Protein AF-A0A973HL91-F1 (afdb_monomer)

Secondary structure (DSSP, 8-state):
--SS-HHHHHHHHHHSEEEETT-S-HHHHHHHHHHHHHHHHH-PPTT--GGGSHHHHTTS-HHHHHHHHHHH-GGG--S-----EEEEE-B-SS--SS--S---TT-B-S-SS--SS-SS--EEEEE-SS-B-TTBSPEEE-TTHHHHHHHHHHH-TTTTT-SS--TTTS-S-EEE-B-TT-EEEEETTS-EEEPPBSS-SSPEEEEEE---SS-----S--TTT--HHHHHT-HHHIIIII-----PPP---HHHHHHHHHH-B--TT--SEEEEEEETTEEEEEEE-TT-TTEEEEEEESSSS--EEEEEEEPSS--SEEEEEEETTEEEEEEEETTTTEEEEEEEES-TT---PEEEEEE--S--EE-----SSS-----EE-----TT----------------HHHHTT-TT-------TTEEEEEEEEEESBTBT-EEEEEEEEETTEEEEEEEEPPSSSS--TTPPPEE-BBTT-PBP-EEEEEEE-SSEEEEEEEEEETTEEEEEEEEEETTS--EEE--SHHHHHHHHHHTT--

Foldseek 3Di:
DQPDDPVQLVQCLQFQKGKDALLDPLVLLVQLVVQVVVDVVVDDDAPPQSLPDPSNVPLCDPSVLRNVCQQLDDVLRDPDLDRWHKDKFAADPDDPPDDLDPDLPQFAFQFQQQFLFGQFFFKKKKAWSAWADRLQFFKKFATNLLVVLSLQCQQFVQLNNASHDDVVSGPPMDGDTGHGNMMMMGTSGTTIDTHHGHPDNGMTMMIMTGSTRDGDACDPDDLVPDHSSNSSSAPVNCCPVVVDPGLFQDADDQVQNLQCQAVFDADPQGALEWAWTRFRLKIWIWGQGPVCQQWTWIWIDSHRGPTDTDDIDGHPDGFRYWDWHGHNQKIKIWTHHPPPLKIWIWIDGRDSVPPDIDTDGMDNAQEWEADADDDPGDDDDNDTGGAHDDPPDDDDDDDDPDDDDDDDPVVNVVVVPPNQDYQDPQKGFNYWYKHDQRGQFKIKIWTFIDRPNATFIWIAMADGGHRHRPPHDTHGAEAPVRAGWRDKYFHRDANRKTWIWTWHQDPVGIGIHTFMARNVHGYTGRDNTSVSVVVSCSRSSSD

Radius of gyration: 24.76 Å; Cα contacts (8 Å, |Δi|>4): 1249; chains: 1; bounding box: 63×52×70 Å

Mean predicted aligned error: 9.32 Å

Sequence (543 aa):
MPILTAEDHDNFIRNGVLILRGLVPKDICETATAKLDEVAVKGVKPGDDIGSHPEVKALITDKVKQVLDEILGDELKKEDYGNPFSLMTPPQENLKEVSLAPDATGLHVDDDDPTVTPTGWCLRLVIFPRKVIPGGGGFIYSPGSHIRYMTQLMQSPNDAKSREIAQTLASPICEFTCE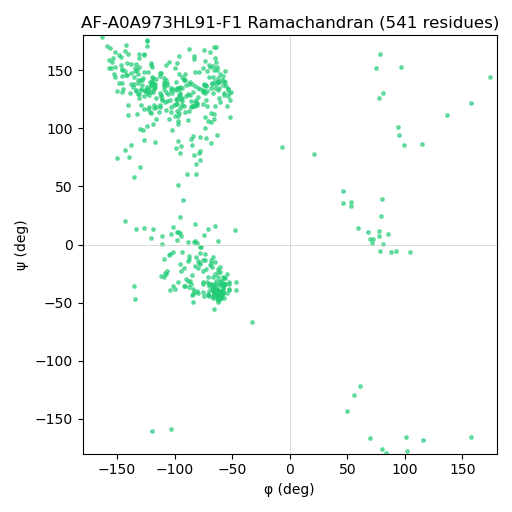AGDTVIMSSILAHSGSKNWTNPLARHFVGITPGSQRSLVSNKALDELSTIEKVNSLQYYKERIGLNMPFPEIGDPELVDPVLANGWQPDGGISSFEMIRSSGINHCFVLSPDKPKKIRRFIAKDWYDFKEKEPIKLKRASDTIQIEQYGSTSRLCVSSREKKISDLYQTAFNRELCDWEYLGKVKAQAAATFRWSIWGSRSSNGFVLLYSDGTVLRRRLDPSVPGKQNSWAQLIKSRDNKIAWAGDGRQIMGMMIHSVRGESLFALVMDLQDGEKTSAHYILSGGDGCMYEDKEALPLVLADGSPVLQVSVYMRGKSYWLITYLKETADGNRLFWGTIDWDNPMVTPINNSQDLEAAFKQVGLR

pLDDT: mean 79.07, std 18.44, range [24.17, 97.88]

Structure (mmCIF, N/CA/C/O backbone):
data_AF-A0A973HL91-F1
#
_entry.id   AF-A0A973HL91-F1
#
loop_
_atom_site.group_PDB
_atom_site.id
_atom_site.type_symbol
_atom_site.label_atom_id
_atom_site.label_alt_id
_atom_site.label_comp_id
_atom_site.label_asym_id
_atom_site.label_entity_id
_atom_site.label_seq_id
_atom_site.pdbx_PDB_ins_code
_atom_site.Cartn_x
_atom_site.Cartn_y
_atom_site.Cartn_z
_atom_site.occupancy
_atom_site.B_iso_or_equiv
_atom_site.auth_seq_id
_atom_site.auth_comp_id
_atom_site.auth_asym_id
_atom_site.auth_atom_id
_atom_site.pdbx_PDB_model_num
ATOM 1 N N . MET A 1 1 ? -22.047 -17.489 24.030 1.00 71.88 1 MET A N 1
ATOM 2 C CA . MET A 1 1 ? -23.052 -16.760 23.228 1.00 71.88 1 MET A CA 1
ATOM 3 C C . MET A 1 1 ? -22.330 -15.601 22.574 1.00 71.88 1 MET A C 1
ATOM 5 O O . MET A 1 1 ? -21.495 -15.037 23.273 1.00 71.88 1 MET A O 1
ATOM 9 N N . PRO A 1 2 ? -22.590 -15.303 21.292 1.00 82.56 2 PRO A N 1
ATOM 10 C CA . PRO A 1 2 ? -21.951 -14.179 20.616 1.00 82.56 2 PRO A CA 1
ATOM 11 C C . PRO A 1 2 ? -22.307 -12.863 21.315 1.00 82.56 2 PRO A C 1
ATOM 13 O O . PRO A 1 2 ? -23.443 -12.695 21.775 1.00 82.56 2 PRO A O 1
ATOM 16 N N . ILE A 1 3 ? -21.330 -11.970 21.441 1.00 92.75 3 ILE A N 1
ATOM 17 C CA . ILE A 1 3 ? -21.521 -10.608 21.948 1.00 92.75 3 ILE A CA 1
ATOM 18 C C . ILE A 1 3 ? -22.063 -9.721 20.832 1.00 92.75 3 ILE A C 1
ATOM 20 O O . ILE A 1 3 ? -22.921 -8.877 21.097 1.00 92.75 3 ILE A O 1
ATOM 24 N N . LEU A 1 4 ? -21.556 -9.900 19.613 1.00 96.12 4 LEU A N 1
ATOM 25 C CA . LEU A 1 4 ? -21.943 -9.118 18.452 1.00 96.12 4 LEU A CA 1
ATOM 26 C C . LEU A 1 4 ? -23.172 -9.721 17.775 1.00 96.12 4 LEU A C 1
ATOM 28 O O . LEU A 1 4 ? -23.318 -10.938 17.630 1.00 96.12 4 LEU A O 1
ATOM 32 N N . THR A 1 5 ? -24.077 -8.851 17.342 1.00 96.19 5 THR A N 1
ATOM 33 C CA . THR A 1 5 ? -25.203 -9.235 16.492 1.00 96.19 5 THR A CA 1
ATOM 34 C C . THR A 1 5 ? -24.769 -9.294 15.028 1.00 96.19 5 THR A C 1
ATOM 36 O O . THR A 1 5 ? -23.767 -8.699 14.634 1.00 96.19 5 THR A O 1
ATOM 39 N N . ALA A 1 6 ? -25.553 -9.962 14.177 1.00 95.44 6 ALA A N 1
ATOM 40 C CA . ALA A 1 6 ? -25.314 -9.936 12.731 1.00 95.44 6 ALA A CA 1
ATOM 41 C C . ALA A 1 6 ? -25.305 -8.500 12.162 1.00 95.44 6 ALA A C 1
ATOM 43 O O . ALA A 1 6 ? -24.516 -8.195 11.271 1.00 95.44 6 ALA A O 1
ATOM 44 N N . GLU A 1 7 ? -26.125 -7.607 12.723 1.00 96.38 7 GLU A N 1
ATOM 45 C CA . GLU A 1 7 ? -26.166 -6.193 12.339 1.00 96.38 7 GLU A CA 1
ATOM 46 C C . GLU A 1 7 ? -24.866 -5.460 12.698 1.00 96.38 7 GLU A C 1
ATOM 48 O O . GLU A 1 7 ? -24.386 -4.653 11.904 1.00 96.38 7 GLU A O 1
ATOM 53 N N . ASP A 1 8 ? -24.241 -5.779 13.837 1.00 97.12 8 ASP A N 1
ATOM 54 C CA . ASP A 1 8 ? -22.942 -5.210 14.218 1.00 97.12 8 ASP A CA 1
ATOM 55 C C . ASP A 1 8 ? -21.845 -5.605 13.223 1.00 97.12 8 ASP A C 1
ATOM 57 O O . ASP A 1 8 ? -21.044 -4.763 12.803 1.00 97.12 8 ASP A O 1
ATOM 61 N N . HIS A 1 9 ? -21.836 -6.874 12.802 1.00 96.38 9 HIS A N 1
ATOM 62 C CA . HIS A 1 9 ? -20.911 -7.373 11.785 1.00 96.38 9 HIS A CA 1
ATOM 63 C C . HIS A 1 9 ? -21.120 -6.669 10.438 1.00 96.38 9 HIS A C 1
ATOM 65 O O . HIS A 1 9 ? -20.161 -6.159 9.853 1.00 96.38 9 HIS A O 1
ATOM 71 N N . ASP A 1 10 ? -22.363 -6.580 9.963 1.00 95.81 10 ASP A N 1
ATOM 72 C CA . ASP A 1 10 ? -22.694 -5.908 8.701 1.00 95.81 10 ASP A CA 1
ATOM 73 C C . ASP A 1 10 ? -22.368 -4.410 8.740 1.00 95.81 10 ASP A C 1
ATOM 75 O O . ASP A 1 10 ? -21.847 -3.849 7.767 1.00 95.81 10 ASP A O 1
ATOM 79 N N . ASN A 1 11 ? -22.628 -3.756 9.873 1.00 95.69 11 ASN A N 1
ATOM 80 C CA . ASN A 1 11 ? -22.288 -2.358 10.091 1.00 95.69 11 ASN A CA 1
ATOM 81 C C . ASN A 1 11 ? -20.769 -2.144 10.050 1.00 95.69 11 ASN A C 1
ATOM 83 O O . ASN A 1 11 ? -20.302 -1.221 9.377 1.00 95.69 11 ASN A O 1
ATOM 87 N N . PHE A 1 12 ? -19.992 -3.020 10.695 1.00 96.56 12 PHE A N 1
ATOM 88 C CA . PHE A 1 12 ? -18.533 -2.958 10.649 1.00 96.56 12 PHE A CA 1
ATOM 89 C C . PHE A 1 12 ? -17.996 -3.161 9.227 1.00 96.56 12 PHE A C 1
ATOM 91 O O . PHE A 1 12 ? -17.144 -2.392 8.788 1.00 96.56 12 PHE A O 1
ATOM 98 N N . ILE A 1 13 ? -18.537 -4.118 8.467 1.00 95.62 13 ILE A N 1
ATOM 99 C CA . ILE A 1 13 ? -18.150 -4.351 7.065 1.00 95.62 13 ILE A CA 1
ATOM 100 C C . ILE A 1 13 ? -18.400 -3.103 6.209 1.00 95.62 13 ILE A C 1
ATOM 102 O O . ILE A 1 13 ? -17.528 -2.674 5.453 1.00 95.62 13 ILE A O 1
ATOM 106 N N . ARG A 1 14 ? -19.569 -2.472 6.340 1.00 95.44 14 ARG A N 1
ATOM 107 C CA . ARG A 1 14 ? -19.945 -1.316 5.507 1.00 95.44 14 ARG A CA 1
ATOM 108 C C . ARG A 1 14 ? -19.243 -0.025 5.901 1.00 95.44 14 ARG A C 1
ATOM 110 O O . ARG A 1 14 ? -18.954 0.792 5.029 1.00 95.44 14 ARG A O 1
ATOM 117 N N . ASN A 1 15 ? -18.971 0.168 7.189 1.00 95.88 15 ASN A N 1
ATOM 118 C CA . ASN A 1 15 ? -18.480 1.442 7.708 1.00 95.88 15 ASN A CA 1
ATOM 119 C C . ASN A 1 15 ? -17.017 1.411 8.157 1.00 95.88 15 ASN A C 1
ATOM 121 O O . ASN A 1 15 ? -16.444 2.478 8.368 1.00 95.88 15 ASN A O 1
ATOM 125 N N . GLY A 1 16 ? -16.413 0.228 8.288 1.00 94.75 16 GLY A N 1
ATOM 126 C CA . GLY A 1 16 ? -15.034 0.045 8.748 1.00 94.75 16 GLY A CA 1
ATOM 127 C C . GLY A 1 16 ? -14.841 0.419 10.217 1.00 94.75 16 GLY A C 1
ATOM 128 O O . GLY A 1 16 ? -13.706 0.542 10.671 1.00 94.75 16 GLY A O 1
ATOM 129 N N . VAL A 1 17 ? -15.938 0.640 10.945 1.00 96.12 17 VAL A N 1
ATOM 130 C CA . VAL A 1 17 ? -15.969 1.103 12.330 1.00 96.12 17 VAL A CA 1
ATOM 131 C C . VAL A 1 17 ? -17.181 0.527 13.053 1.00 96.12 17 VAL A C 1
ATOM 133 O O . VAL A 1 17 ? -18.274 0.454 12.494 1.00 96.12 17 VAL A O 1
ATOM 136 N N . LEU A 1 18 ? -16.976 0.109 14.296 1.00 96.19 18 LEU A N 1
ATOM 137 C CA . LEU A 1 18 ? -17.997 -0.393 15.202 1.00 96.19 18 LEU A CA 1
ATOM 138 C C . LEU A 1 18 ? -17.807 0.274 16.563 1.00 96.19 18 LEU A C 1
ATOM 140 O O . LEU A 1 18 ? -16.694 0.361 17.077 1.00 96.19 18 LEU A O 1
ATOM 144 N N . ILE A 1 19 ? -18.898 0.763 17.141 1.00 95.44 19 ILE A N 1
ATOM 145 C CA . ILE A 1 19 ? -18.901 1.442 18.437 1.00 95.44 19 ILE A CA 1
ATOM 146 C C . ILE A 1 19 ? -19.652 0.562 19.424 1.00 95.44 19 ILE A C 1
ATOM 148 O O . ILE A 1 19 ? -20.843 0.316 19.252 1.00 95.44 19 ILE A O 1
ATOM 152 N N . LEU A 1 20 ? -18.974 0.150 20.490 1.00 96.06 20 LEU A N 1
ATOM 153 C CA . LEU A 1 20 ? -19.539 -0.686 21.542 1.00 96.06 20 LEU A CA 1
ATOM 154 C C . LEU A 1 20 ? -19.601 0.108 22.843 1.00 96.06 20 LEU A C 1
ATOM 156 O O . LEU A 1 20 ? -18.577 0.499 23.407 1.00 96.06 20 LEU A O 1
ATOM 160 N N . ARG A 1 21 ? -20.823 0.370 23.308 1.00 95.88 21 ARG A N 1
ATOM 161 C CA . ARG A 1 21 ? -21.068 1.161 24.518 1.00 95.88 21 ARG A CA 1
ATOM 162 C C . ARG A 1 21 ? -20.874 0.315 25.774 1.00 95.88 21 ARG A C 1
ATOM 164 O O . ARG A 1 21 ? -21.368 -0.810 25.835 1.00 95.88 21 ARG A O 1
ATOM 171 N N . GLY A 1 22 ? -20.173 0.859 26.769 1.00 95.19 22 GLY A N 1
ATOM 172 C CA . GLY A 1 22 ? -19.926 0.207 28.058 1.00 95.19 22 GLY A CA 1
ATOM 173 C C . GLY A 1 22 ? -19.325 -1.194 27.931 1.00 95.19 22 GLY A C 1
ATOM 174 O O . GLY A 1 22 ? -19.710 -2.101 28.672 1.00 95.19 22 GLY A O 1
ATOM 175 N N . LEU A 1 23 ? -18.439 -1.404 26.951 1.00 96.25 23 LEU A N 1
ATOM 176 C CA . LEU A 1 23 ? -17.785 -2.697 26.750 1.00 96.25 23 LEU A CA 1
ATOM 177 C C . LEU A 1 23 ? -16.881 -3.038 27.941 1.00 96.25 23 LEU A C 1
ATOM 179 O O . LEU A 1 23 ? -16.814 -4.199 28.345 1.00 96.25 23 LEU A O 1
ATOM 183 N N . VAL A 1 24 ? -16.240 -2.017 28.515 1.00 97.06 24 VAL A N 1
ATOM 184 C CA . VAL A 1 24 ? -15.421 -2.126 29.722 1.00 97.06 24 VAL A CA 1
ATOM 185 C C . VAL A 1 24 ? -16.190 -1.575 30.934 1.00 97.06 24 VAL A C 1
ATOM 187 O O . VAL A 1 24 ? -16.765 -0.488 30.847 1.00 97.06 24 VAL A O 1
ATOM 190 N N . PRO A 1 25 ? -16.219 -2.296 32.070 1.00 97.06 25 PRO A N 1
ATOM 191 C CA . PRO A 1 25 ? -16.818 -1.818 33.315 1.00 97.06 25 PRO A CA 1
ATOM 192 C C . PRO A 1 25 ? -16.210 -0.506 33.836 1.00 97.06 25 PRO A C 1
ATOM 194 O O . PRO A 1 25 ? -15.005 -0.267 33.730 1.00 97.06 25 PRO A O 1
ATOM 197 N N . LYS A 1 26 ? -17.054 0.342 34.438 1.00 95.12 26 LYS A N 1
ATOM 198 C CA . LYS A 1 26 ? -16.670 1.691 34.889 1.00 95.12 26 LYS A CA 1
ATOM 199 C C . LYS A 1 26 ? -15.603 1.690 35.984 1.00 95.12 26 LYS A C 1
ATOM 201 O O . LYS A 1 26 ? -14.711 2.525 35.944 1.00 95.12 26 LYS A O 1
ATOM 206 N N . ASP A 1 27 ? -15.666 0.752 36.918 1.00 96.75 27 ASP A N 1
ATOM 207 C CA . ASP A 1 27 ? -14.711 0.586 38.019 1.00 96.75 27 ASP A CA 1
ATOM 208 C C . ASP A 1 27 ? -13.290 0.264 37.519 1.00 96.75 27 ASP A C 1
ATOM 210 O O . ASP A 1 27 ? -12.296 0.811 38.012 1.00 96.75 27 ASP A O 1
ATOM 214 N N . ILE A 1 28 ? -13.186 -0.554 36.467 1.00 96.94 28 ILE A N 1
ATOM 215 C CA . ILE A 1 28 ? -11.913 -0.825 35.786 1.00 96.94 28 ILE A CA 1
ATOM 216 C C . ILE A 1 28 ? -11.410 0.451 35.098 1.00 96.94 28 ILE A C 1
ATOM 218 O O . ILE A 1 28 ? -10.236 0.806 35.219 1.00 96.94 28 ILE A O 1
ATOM 222 N N . CYS A 1 29 ? -12.297 1.179 34.415 1.00 96.19 29 CYS A N 1
ATOM 223 C CA . CYS A 1 29 ? -11.961 2.445 33.765 1.00 96.19 29 CYS A CA 1
ATOM 224 C C . CYS A 1 29 ? -11.487 3.527 34.748 1.00 96.19 29 CYS A C 1
ATOM 226 O O . CYS A 1 29 ? -10.535 4.248 34.443 1.00 96.19 29 CYS A O 1
ATOM 228 N N . GLU A 1 30 ? -12.104 3.630 35.924 1.00 95.06 30 GLU A N 1
ATOM 229 C CA . GLU A 1 30 ? -11.702 4.546 36.996 1.00 95.06 30 GLU A CA 1
ATOM 230 C C . GLU A 1 30 ? -10.295 4.217 37.507 1.00 95.06 30 GLU A C 1
ATOM 232 O O . GLU A 1 30 ? -9.444 5.107 37.585 1.00 95.06 30 GLU A O 1
ATOM 237 N N . THR A 1 31 ? -10.021 2.934 37.760 1.00 95.00 31 THR A N 1
ATOM 238 C CA . THR A 1 31 ? -8.706 2.452 38.214 1.00 95.00 31 THR A CA 1
ATOM 239 C C . THR A 1 31 ? -7.616 2.745 37.179 1.00 95.00 31 THR A C 1
ATOM 241 O O . THR A 1 31 ? -6.570 3.311 37.510 1.00 95.00 31 THR A O 1
ATOM 244 N N . ALA A 1 32 ? -7.874 2.433 35.906 1.00 93.62 32 ALA A N 1
ATOM 245 C CA . ALA A 1 32 ? -6.940 2.707 34.817 1.00 93.62 32 ALA A CA 1
ATOM 246 C C . ALA A 1 32 ? -6.702 4.215 34.635 1.00 93.62 32 ALA A C 1
ATOM 248 O O . ALA A 1 32 ? -5.565 4.654 34.477 1.00 93.62 32 ALA A O 1
ATOM 249 N N . THR A 1 33 ? -7.761 5.024 34.701 1.00 92.12 33 THR A N 1
ATOM 250 C CA . THR A 1 33 ? -7.673 6.484 34.565 1.00 92.12 33 THR A CA 1
ATOM 251 C C . THR A 1 33 ? -6.844 7.105 35.683 1.00 92.12 33 THR A C 1
ATOM 253 O O . THR A 1 33 ? -5.980 7.934 35.401 1.00 92.12 33 THR A O 1
ATOM 256 N N . ALA A 1 34 ? -7.054 6.685 36.934 1.00 91.44 34 ALA A N 1
ATOM 257 C CA . ALA A 1 34 ? -6.260 7.155 38.066 1.00 91.44 34 ALA A CA 1
ATOM 258 C C . ALA A 1 34 ? -4.767 6.858 37.861 1.00 91.44 34 ALA A C 1
ATOM 260 O O . ALA A 1 34 ? -3.922 7.716 38.126 1.00 91.44 34 ALA A O 1
ATOM 261 N N . LYS A 1 35 ? -4.442 5.677 37.315 1.00 91.19 35 LYS A N 1
ATOM 262 C CA . LYS A 1 35 ? -3.059 5.320 36.996 1.00 91.19 35 LYS A CA 1
ATOM 263 C C . LYS A 1 35 ? -2.472 6.177 35.876 1.00 91.19 35 LYS A C 1
ATOM 265 O O . LYS A 1 35 ? -1.339 6.643 35.987 1.00 91.19 35 LYS A O 1
ATOM 270 N N . LEU A 1 36 ? -3.235 6.400 34.810 1.00 88.25 36 LEU A N 1
ATOM 271 C CA . LEU A 1 36 ? -2.812 7.235 33.684 1.00 88.25 36 LEU A CA 1
ATOM 272 C C . LEU A 1 36 ? -2.566 8.688 34.112 1.00 88.25 36 LEU A C 1
ATOM 274 O O . LEU A 1 36 ? -1.564 9.275 33.707 1.00 88.25 36 LEU A O 1
ATOM 278 N N . ASP A 1 37 ? -3.420 9.245 34.972 1.00 86.81 37 ASP A N 1
ATOM 279 C CA . ASP A 1 37 ? -3.229 10.585 35.536 1.00 86.81 37 ASP A CA 1
ATOM 280 C C . ASP A 1 37 ? -1.990 10.650 36.450 1.00 86.81 37 ASP A C 1
ATOM 282 O O . ASP A 1 37 ? -1.207 11.597 36.358 1.00 86.81 37 ASP A O 1
ATOM 286 N N . GLU A 1 38 ? -1.756 9.633 37.289 1.00 85.81 38 GLU A N 1
ATOM 287 C CA . GLU A 1 38 ? -0.559 9.542 38.141 1.00 85.81 38 GLU A CA 1
ATOM 288 C C . GLU A 1 38 ? 0.732 9.585 37.306 1.00 85.81 38 GLU A C 1
ATOM 290 O O . GLU A 1 38 ? 1.672 10.317 37.632 1.00 85.81 38 GLU A O 1
ATOM 295 N N . VAL A 1 39 ? 0.776 8.810 36.220 1.00 79.00 39 VAL A N 1
ATOM 296 C CA . VAL A 1 39 ? 1.937 8.743 35.324 1.00 79.00 39 VAL A CA 1
ATOM 297 C C . VAL A 1 39 ? 2.099 10.043 34.531 1.00 79.00 39 VAL A C 1
ATOM 299 O O . VAL A 1 39 ? 3.220 10.538 34.399 1.00 79.00 39 VAL A O 1
ATOM 302 N N . ALA A 1 40 ? 1.001 10.647 34.066 1.00 74.69 40 ALA A N 1
ATOM 303 C CA . ALA A 1 40 ? 1.031 11.929 33.364 1.00 74.69 40 ALA A CA 1
ATOM 304 C C . ALA A 1 40 ? 1.630 13.054 34.225 1.00 74.69 40 ALA A C 1
ATOM 306 O O . ALA A 1 40 ? 2.448 13.831 33.733 1.00 74.69 40 ALA A O 1
ATOM 307 N N . VAL A 1 41 ? 1.282 13.110 35.517 1.00 71.75 41 VAL A N 1
ATOM 308 C CA . VAL A 1 41 ? 1.828 14.095 36.470 1.00 71.75 41 VAL A CA 1
ATOM 309 C C . VAL A 1 41 ? 3.315 13.862 36.749 1.00 71.75 41 VAL A C 1
ATOM 311 O O . VAL A 1 41 ? 4.077 14.819 36.878 1.00 71.75 41 VAL A O 1
ATOM 314 N N . LYS A 1 42 ? 3.749 12.600 36.839 1.00 69.69 42 LYS A N 1
ATOM 315 C CA . LYS A 1 42 ? 5.151 12.243 37.127 1.00 69.69 42 LYS A CA 1
ATOM 316 C C . LYS A 1 42 ? 6.093 12.437 35.933 1.00 69.69 42 LYS A C 1
ATOM 318 O O . LYS A 1 42 ? 7.308 12.466 36.130 1.00 69.69 42 LYS A O 1
ATOM 323 N N . GLY A 1 43 ? 5.538 12.625 34.736 1.00 59.75 43 GLY A N 1
ATOM 324 C CA . GLY A 1 43 ? 6.272 12.747 33.485 1.00 59.75 43 GLY A CA 1
ATOM 325 C C . GLY A 1 43 ? 6.660 11.379 32.924 1.00 59.75 43 GLY A C 1
ATOM 326 O O . GLY A 1 43 ? 7.223 10.541 33.622 1.00 59.75 43 GLY A O 1
ATOM 327 N N . VAL A 1 44 ? 6.368 11.170 31.641 1.00 61.97 44 VAL A N 1
ATOM 328 C CA . VAL A 1 44 ? 6.698 9.941 30.908 1.00 61.97 44 VAL A CA 1
ATOM 329 C C . VAL A 1 44 ? 8.116 10.062 30.361 1.00 61.97 44 VAL A C 1
ATOM 331 O O . VAL A 1 44 ? 8.416 11.009 29.626 1.00 61.97 44 VAL A O 1
ATOM 334 N N . LYS A 1 45 ? 9.002 9.124 30.693 1.00 51.00 45 LYS A N 1
ATOM 335 C CA . LYS A 1 45 ? 10.320 9.031 30.057 1.00 51.00 45 LYS A CA 1
ATOM 336 C C . LYS A 1 45 ? 10.199 8.284 28.724 1.00 51.00 45 LYS A C 1
ATOM 338 O O . LYS A 1 45 ? 9.373 7.382 28.591 1.00 51.00 45 LYS A O 1
ATOM 343 N N . PRO A 1 46 ? 11.031 8.608 27.718 1.00 39.00 46 PRO A N 1
ATOM 344 C CA . PRO A 1 46 ? 11.129 7.792 26.512 1.00 39.00 46 PRO A CA 1
ATOM 345 C C . PRO A 1 46 ? 11.435 6.328 26.877 1.00 39.00 46 PRO A C 1
ATOM 347 O O . PRO A 1 46 ? 12.469 6.059 27.487 1.00 39.00 46 PRO A O 1
ATOM 350 N N . GLY A 1 47 ? 10.540 5.404 26.516 1.00 47.44 47 GLY A N 1
ATOM 351 C CA . GLY A 1 47 ? 10.643 3.974 26.839 1.00 47.44 47 GLY A CA 1
ATOM 352 C C . GLY A 1 47 ? 9.714 3.477 27.955 1.00 47.44 47 GLY A C 1
ATOM 353 O O . GLY A 1 47 ? 9.647 2.269 28.164 1.00 47.44 47 GLY A O 1
ATOM 354 N N . ASP A 1 48 ? 8.977 4.360 28.636 1.00 59.62 48 ASP A N 1
ATOM 355 C CA . ASP A 1 48 ? 7.963 3.944 29.610 1.00 59.62 48 ASP A CA 1
ATOM 356 C C . ASP A 1 48 ? 6.754 3.324 28.884 1.00 59.62 48 ASP A C 1
ATOM 358 O O . ASP A 1 48 ? 5.948 4.021 28.263 1.00 59.62 48 ASP A O 1
ATOM 362 N N . ASP A 1 49 ? 6.616 1.998 28.967 1.00 68.75 49 ASP A N 1
ATOM 363 C CA . ASP A 1 49 ? 5.447 1.270 28.466 1.00 68.75 49 ASP A CA 1
ATOM 364 C C . ASP A 1 49 ? 4.288 1.389 29.467 1.00 68.75 49 ASP A C 1
ATOM 366 O O . ASP A 1 49 ? 4.017 0.496 30.271 1.00 68.75 49 ASP A O 1
ATOM 370 N N . ILE A 1 50 ? 3.605 2.535 29.441 1.00 75.00 50 ILE A N 1
ATOM 371 C CA . ILE A 1 50 ? 2.456 2.810 30.319 1.00 75.00 50 ILE A CA 1
ATOM 372 C C . ILE A 1 50 ? 1.360 1.756 30.141 1.00 75.00 50 ILE A C 1
ATOM 374 O O . ILE A 1 50 ? 0.672 1.401 31.099 1.00 75.00 50 ILE A O 1
ATOM 378 N N . GLY A 1 51 ? 1.199 1.242 28.923 1.00 75.50 51 GLY A N 1
ATOM 379 C CA . GLY A 1 51 ? 0.220 0.207 28.638 1.00 75.50 51 GLY A CA 1
ATOM 380 C C . GLY A 1 51 ? 0.556 -1.140 29.269 1.00 75.50 51 GLY A C 1
ATOM 381 O O . GLY A 1 51 ? -0.344 -1.949 29.482 1.00 75.50 51 GLY A O 1
ATOM 382 N N . SER A 1 52 ? 1.809 -1.357 29.677 1.00 80.00 52 SER A N 1
ATOM 383 C CA . SER A 1 52 ? 2.196 -2.532 30.455 1.00 80.00 52 SER A CA 1
ATOM 384 C C . SER A 1 52 ? 1.737 -2.516 31.916 1.00 80.00 52 SER A C 1
ATOM 386 O O . SER A 1 52 ? 1.786 -3.567 32.562 1.00 80.00 52 SER A O 1
ATOM 388 N N . HIS A 1 53 ? 1.283 -1.378 32.458 1.00 87.31 53 HIS A N 1
ATOM 389 C CA . HIS A 1 53 ? 0.799 -1.323 33.840 1.00 87.31 53 HIS A CA 1
ATOM 390 C C . HIS A 1 53 ? -0.419 -2.240 34.045 1.00 87.31 53 HIS A C 1
ATOM 392 O O . HIS A 1 53 ? -1.344 -2.187 33.232 1.00 87.31 53 HIS A O 1
ATOM 398 N N . PRO A 1 54 ? -0.470 -3.042 35.130 1.00 90.50 54 PRO A N 1
ATOM 399 C CA . PRO A 1 54 ? -1.581 -3.961 35.388 1.00 90.50 54 PRO A CA 1
ATOM 400 C C . PRO A 1 54 ? -2.954 -3.283 35.354 1.00 90.50 54 PRO A C 1
ATOM 402 O O . PRO A 1 54 ? -3.899 -3.839 34.802 1.00 90.50 54 PRO A O 1
ATOM 405 N N . GLU A 1 55 ? -3.051 -2.061 35.880 1.00 93.25 55 GLU A N 1
ATOM 406 C CA . GLU A 1 55 ? -4.282 -1.271 35.910 1.00 93.25 55 GLU A CA 1
ATOM 407 C C . GLU A 1 55 ? -4.750 -0.868 34.505 1.00 93.25 55 GLU A C 1
ATOM 409 O O . GLU A 1 55 ? -5.947 -0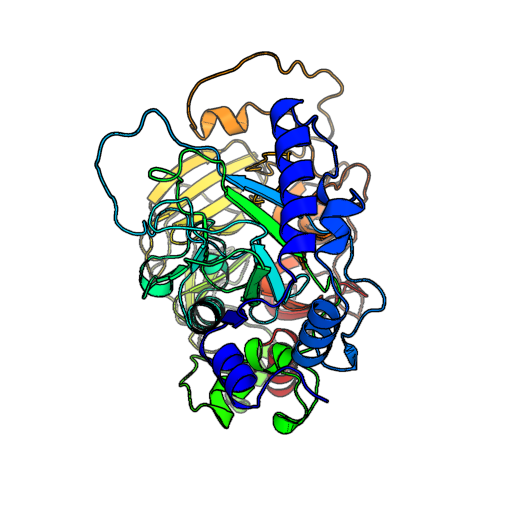.837 34.239 1.00 93.25 55 GLU A O 1
ATOM 414 N N . VAL A 1 56 ? -3.817 -0.593 33.588 1.00 90.62 56 VAL A N 1
ATOM 415 C CA . VAL A 1 56 ? -4.128 -0.250 32.191 1.00 90.62 56 VAL A CA 1
ATOM 416 C C . VAL A 1 56 ? -4.425 -1.515 31.385 1.00 90.62 56 VAL A C 1
ATOM 418 O O . VAL A 1 56 ? -5.403 -1.549 30.639 1.00 90.62 56 VAL A O 1
ATOM 421 N N . LYS A 1 57 ? -3.652 -2.591 31.585 1.00 90.75 57 LYS A N 1
ATOM 422 C CA . LYS A 1 57 ? -3.913 -3.905 30.974 1.00 90.75 57 LYS A CA 1
ATOM 423 C C . LYS A 1 57 ? -5.277 -4.474 31.357 1.00 90.75 57 LYS A C 1
ATOM 425 O O . LYS A 1 57 ? -5.887 -5.157 30.540 1.00 90.75 57 LYS A O 1
ATOM 430 N N . ALA A 1 58 ? -5.776 -4.175 32.557 1.00 93.25 58 ALA A N 1
ATOM 431 C CA . ALA A 1 58 ? -7.088 -4.625 33.020 1.00 93.25 58 ALA A CA 1
ATOM 432 C C . ALA A 1 58 ? -8.254 -4.133 32.139 1.00 93.25 58 ALA A C 1
ATOM 434 O O . ALA A 1 58 ? -9.318 -4.749 32.146 1.00 93.25 58 ALA A O 1
ATOM 435 N N . LEU A 1 59 ? -8.057 -3.080 31.332 1.00 93.50 59 LEU A N 1
ATOM 436 C CA . LEU A 1 59 ? -9.038 -2.643 30.330 1.00 93.50 59 LEU A CA 1
ATOM 437 C C . LEU A 1 59 ? -9.294 -3.710 29.250 1.00 93.50 59 LEU A C 1
ATOM 439 O O . LEU A 1 59 ? -10.371 -3.731 28.655 1.00 93.50 59 LEU A O 1
ATOM 443 N N . ILE A 1 60 ? -8.344 -4.624 29.017 1.00 92.44 60 ILE A N 1
ATOM 444 C CA . ILE A 1 60 ? -8.485 -5.763 28.100 1.00 92.44 60 ILE A CA 1
ATOM 445 C C . ILE A 1 60 ? -9.236 -6.902 28.806 1.00 92.44 60 ILE A C 1
ATOM 447 O O . ILE A 1 60 ? -8.679 -7.949 29.142 1.00 92.44 60 ILE A O 1
ATOM 451 N N . THR A 1 61 ? -10.522 -6.673 29.062 1.00 93.38 61 THR A N 1
ATOM 452 C CA . THR A 1 61 ? -11.410 -7.642 29.723 1.00 93.38 61 THR A CA 1
ATOM 453 C C . THR A 1 61 ? -11.707 -8.859 28.841 1.00 93.38 61 THR A C 1
ATOM 455 O O . THR A 1 61 ? -11.539 -8.816 27.621 1.00 93.38 61 THR A O 1
ATOM 458 N N . ASP A 1 62 ? -12.245 -9.932 29.425 1.00 92.81 62 ASP A N 1
ATOM 459 C CA . ASP A 1 62 ? -12.681 -11.109 28.657 1.00 92.81 62 ASP A CA 1
ATOM 460 C C . ASP A 1 62 ? -13.738 -10.761 27.602 1.00 92.81 62 ASP A C 1
ATOM 462 O O . ASP A 1 62 ? -13.733 -11.322 26.509 1.00 92.81 62 ASP A O 1
ATOM 466 N N . LYS A 1 63 ? -14.604 -9.779 27.888 1.00 94.25 63 LYS A N 1
ATOM 467 C CA . LYS A 1 63 ? -15.608 -9.290 26.937 1.00 94.25 63 LYS A CA 1
ATOM 468 C C . LYS A 1 63 ? -14.958 -8.595 25.735 1.00 94.25 63 LYS A C 1
ATOM 470 O O . LYS A 1 63 ? -15.399 -8.789 24.608 1.00 94.25 63 LYS A O 1
ATOM 475 N N . VAL A 1 64 ? -13.888 -7.827 25.962 1.00 93.25 64 VAL A N 1
ATOM 476 C CA . VAL A 1 64 ? -13.086 -7.216 24.887 1.00 93.25 64 VAL A CA 1
ATOM 477 C C . VAL A 1 64 ? -12.433 -8.301 24.030 1.00 93.25 64 VAL A C 1
ATOM 479 O O . VAL A 1 64 ? -12.530 -8.243 22.807 1.00 93.25 64 VAL A O 1
ATOM 482 N N . LYS A 1 65 ? -11.823 -9.315 24.654 1.00 91.50 65 LYS A N 1
ATOM 483 C CA . LYS A 1 65 ? -11.182 -10.431 23.937 1.00 91.50 65 LYS A CA 1
ATOM 484 C C . LYS A 1 65 ? -12.179 -11.225 23.091 1.00 91.50 65 LYS A C 1
ATOM 486 O O . LYS A 1 65 ? -11.905 -11.474 21.927 1.00 91.50 65 LYS A O 1
ATOM 491 N N . GLN A 1 66 ? -13.355 -11.539 23.636 1.00 92.38 66 GLN A N 1
ATOM 492 C CA . GLN A 1 66 ? -14.415 -12.252 22.912 1.00 92.38 66 GLN A CA 1
ATOM 493 C C . GLN A 1 66 ? -14.910 -11.473 21.684 1.00 92.38 66 GLN A C 1
ATOM 495 O O . GLN A 1 66 ? -15.074 -12.053 20.616 1.00 92.38 66 GLN A O 1
ATOM 500 N N . VAL A 1 67 ? -15.083 -10.151 21.794 1.00 93.75 67 VAL A N 1
ATOM 501 C CA . VAL A 1 67 ? -15.437 -9.307 20.640 1.00 93.75 67 VAL A CA 1
ATOM 502 C C . VAL A 1 67 ? -14.347 -9.337 19.564 1.00 93.75 67 VAL A C 1
ATOM 504 O O . VAL A 1 67 ? -14.654 -9.425 18.376 1.00 93.75 67 VAL A O 1
ATOM 507 N N . LEU A 1 68 ? -13.075 -9.265 19.966 1.00 90.88 68 LEU A N 1
ATOM 508 C CA . LEU A 1 68 ? -11.953 -9.372 19.032 1.00 90.88 68 LEU A CA 1
ATOM 509 C C . LEU A 1 68 ? -11.942 -10.735 18.335 1.00 90.88 68 LEU A C 1
ATOM 511 O O . LEU A 1 68 ? -11.848 -10.784 17.111 1.00 90.88 68 LEU A O 1
ATOM 515 N N . ASP A 1 69 ? -12.123 -11.814 19.094 1.00 90.31 69 ASP A N 1
ATOM 516 C CA . ASP A 1 69 ? -12.215 -13.183 18.588 1.00 90.31 69 ASP A CA 1
ATOM 517 C C . ASP A 1 69 ? -13.351 -13.351 17.560 1.00 90.31 69 ASP A C 1
ATOM 519 O O . ASP A 1 69 ? -13.169 -14.019 16.540 1.00 90.31 69 ASP A O 1
ATOM 523 N N . GLU A 1 70 ? -14.518 -12.744 17.803 1.00 92.69 70 GLU A N 1
ATOM 524 C CA . GLU A 1 70 ? -15.672 -12.771 16.889 1.00 92.69 70 GLU A CA 1
ATOM 525 C C . GLU A 1 70 ? -15.404 -12.015 15.574 1.00 92.69 70 GLU A C 1
ATOM 527 O O . GLU A 1 70 ? -15.807 -12.467 14.499 1.00 92.69 70 GLU A O 1
ATOM 532 N N . ILE A 1 71 ? -14.703 -10.876 15.621 1.00 91.31 71 ILE A N 1
ATOM 533 C CA . ILE A 1 71 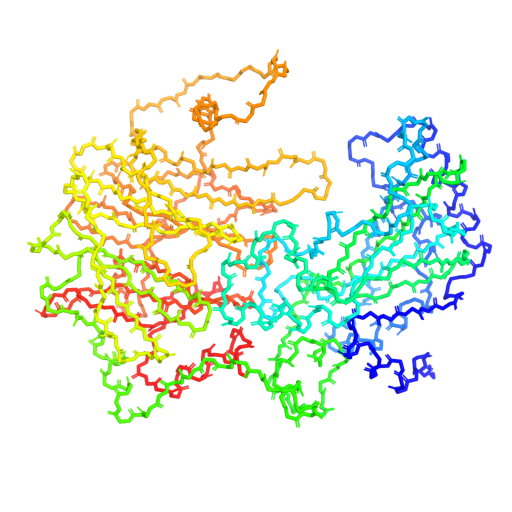? -14.376 -10.087 14.419 1.00 91.31 71 ILE A CA 1
ATOM 534 C C . ILE A 1 71 ? -13.270 -10.756 13.600 1.00 91.31 71 ILE A C 1
ATOM 536 O O . ILE A 1 71 ? -13.366 -10.819 12.369 1.00 91.31 71 ILE A O 1
ATOM 540 N N . LEU A 1 72 ? -12.229 -11.239 14.278 1.00 87.94 72 LEU A N 1
ATOM 541 C CA . LEU A 1 72 ? -11.057 -11.854 13.663 1.00 87.94 72 LEU A CA 1
ATOM 542 C C . LEU A 1 72 ? -11.385 -13.219 13.044 1.00 87.94 72 LEU A C 1
ATOM 544 O O . LEU A 1 72 ? -10.887 -13.536 11.961 1.00 87.94 72 LEU A O 1
ATOM 548 N N . GLY A 1 73 ? -12.275 -13.986 13.679 1.00 87.00 73 GLY A N 1
ATOM 549 C CA . GLY A 1 73 ? -12.581 -15.363 13.297 1.00 87.00 73 GLY A CA 1
ATOM 550 C C . GLY A 1 73 ? -11.518 -16.349 13.786 1.00 87.00 73 GLY A C 1
ATOM 551 O O . GLY A 1 73 ? -10.418 -15.956 14.167 1.00 87.00 73 GLY A O 1
ATOM 552 N N . ASP A 1 74 ? -11.858 -17.640 13.783 1.00 83.38 74 ASP A N 1
ATOM 553 C CA . ASP A 1 74 ? -11.111 -18.707 14.474 1.00 83.38 74 ASP A CA 1
ATOM 554 C C . ASP A 1 74 ? -9.614 -18.773 14.141 1.00 83.38 74 ASP A C 1
ATOM 556 O O . ASP A 1 74 ? -8.800 -18.998 15.032 1.00 83.38 74 ASP A O 1
ATOM 560 N N . GLU A 1 75 ? -9.238 -18.529 12.886 1.00 78.00 75 GLU A N 1
ATOM 561 C CA . GLU A 1 75 ? -7.844 -18.620 12.424 1.00 78.00 75 GLU A CA 1
ATOM 562 C C . GLU A 1 75 ? -6.945 -17.477 12.911 1.00 78.00 75 GLU A C 1
ATOM 564 O O . GLU A 1 75 ? -5.722 -17.608 12.901 1.00 78.00 75 GLU A O 1
ATOM 569 N N . LEU A 1 76 ? -7.537 -16.347 13.304 1.00 76.62 76 LEU A N 1
ATOM 570 C CA . LEU A 1 76 ? -6.813 -15.139 13.707 1.00 76.62 76 LEU A CA 1
ATOM 571 C C . LEU A 1 76 ? -6.952 -14.842 15.207 1.00 76.62 76 LEU A C 1
ATOM 573 O O . LEU A 1 76 ? -6.385 -13.854 15.683 1.00 76.62 76 LEU A O 1
ATOM 577 N N . LYS A 1 77 ? -7.673 -15.693 15.951 1.00 77.69 77 LYS A N 1
ATOM 578 C CA . LYS A 1 77 ? -7.778 -15.612 17.413 1.00 77.69 77 LYS A CA 1
ATOM 579 C C . LYS A 1 77 ? -6.408 -15.767 18.055 1.00 77.69 77 LYS A C 1
ATOM 581 O O . LYS A 1 77 ? -5.549 -16.508 17.573 1.00 77.69 77 LYS A O 1
ATOM 586 N N . LYS A 1 78 ? -6.207 -15.078 19.174 1.00 72.69 78 LYS A N 1
ATOM 587 C CA . LYS A 1 78 ? -4.954 -15.124 19.928 1.00 72.69 78 LYS A CA 1
ATOM 588 C C . LYS A 1 78 ? -5.211 -15.343 21.405 1.00 72.69 78 LYS A C 1
ATOM 590 O O . LYS A 1 78 ? -6.166 -14.818 21.963 1.00 72.69 78 LYS A O 1
ATOM 595 N N . GLU A 1 79 ? -4.286 -16.052 22.043 1.00 71.50 79 GLU A N 1
ATOM 596 C CA . GLU A 1 79 ? -4.252 -16.161 23.504 1.00 71.50 79 GLU A CA 1
ATOM 597 C C . GLU A 1 79 ? -3.883 -14.819 24.159 1.00 71.50 79 GLU A C 1
ATOM 599 O O . GLU A 1 79 ? -4.404 -14.479 25.222 1.00 71.50 79 GLU A O 1
ATOM 604 N N . ASP A 1 80 ? -3.023 -14.034 23.497 1.00 74.44 80 ASP A N 1
ATOM 605 C CA . ASP A 1 80 ? -2.618 -12.697 23.926 1.00 74.44 80 ASP A CA 1
ATOM 606 C C . ASP A 1 80 ? -2.678 -11.692 22.764 1.00 74.44 80 ASP A C 1
ATOM 608 O O . ASP A 1 80 ? -2.171 -11.927 21.661 1.00 74.44 80 ASP A O 1
ATOM 612 N N . TYR A 1 81 ? -3.295 -10.545 23.037 1.00 75.00 81 TYR A N 1
ATOM 613 C CA . TYR A 1 81 ? -3.434 -9.422 22.113 1.00 75.00 81 TYR A CA 1
ATOM 614 C C . TYR A 1 81 ? -2.340 -8.358 22.287 1.00 75.00 81 TYR A C 1
ATOM 616 O O . TYR A 1 81 ? -2.370 -7.330 21.607 1.00 75.00 81 TYR A O 1
ATOM 624 N N . GLY A 1 82 ? -1.342 -8.640 23.129 1.00 73.50 82 GLY A N 1
ATOM 625 C CA . GLY A 1 82 ? -0.170 -7.807 23.354 1.00 73.50 82 GLY A CA 1
ATOM 626 C C . GLY A 1 82 ? -0.413 -6.693 24.368 1.00 73.50 82 GLY A C 1
ATOM 627 O O . GLY A 1 82 ? -1.498 -6.540 24.933 1.00 73.50 82 GLY A O 1
ATOM 628 N N . ASN A 1 83 ? 0.627 -5.892 24.609 1.00 76.38 83 ASN A N 1
ATOM 629 C CA . ASN A 1 83 ? 0.502 -4.725 25.472 1.00 76.38 83 ASN A CA 1
ATOM 630 C C . ASN A 1 83 ? -0.318 -3.648 24.755 1.00 76.38 83 ASN A C 1
ATOM 632 O O . ASN A 1 83 ? -0.025 -3.333 23.596 1.00 76.38 83 ASN A O 1
ATOM 636 N N . PRO A 1 84 ? -1.323 -3.057 25.421 1.00 81.19 84 PRO A N 1
ATOM 637 C CA . PRO A 1 84 ? -1.962 -1.883 24.869 1.00 81.19 84 PRO A CA 1
ATOM 638 C C . PRO A 1 84 ? -0.952 -0.732 24.802 1.00 81.19 84 PRO A C 1
ATOM 640 O O . PRO A 1 84 ? 0.045 -0.725 25.516 1.00 81.19 84 PRO A O 1
ATOM 643 N N . PHE A 1 85 ? -1.225 0.277 23.988 1.00 79.00 85 PHE A N 1
ATOM 644 C CA . PHE A 1 85 ? -0.542 1.565 24.074 1.00 79.00 85 PHE A CA 1
ATOM 645 C C . PHE A 1 85 ? -1.503 2.607 24.639 1.00 79.00 85 PHE A C 1
ATOM 647 O O . PHE A 1 85 ? -2.721 2.477 24.520 1.00 79.00 85 PHE A O 1
ATOM 654 N N . SER A 1 86 ? -0.967 3.654 25.257 1.00 79.69 86 SER A N 1
ATOM 655 C CA . SER A 1 86 ? -1.766 4.750 25.804 1.00 79.69 86 SER A CA 1
ATOM 656 C C . SER A 1 86 ? -1.392 6.062 25.131 1.00 79.69 86 SER A C 1
ATOM 658 O O . SER A 1 86 ? -0.212 6.335 24.902 1.00 79.69 86 SER A O 1
ATOM 660 N N . LEU A 1 87 ? -2.398 6.879 24.821 1.00 72.94 87 LEU A N 1
ATOM 661 C CA . LEU A 1 87 ? -2.215 8.221 24.283 1.00 72.94 87 LEU A CA 1
ATOM 662 C C . LEU A 1 87 ? -3.028 9.244 25.073 1.00 72.94 87 LEU A C 1
ATOM 664 O O . LEU A 1 87 ? -4.224 9.075 25.328 1.00 72.94 87 LEU A O 1
ATOM 668 N N . MET A 1 88 ? -2.363 10.354 25.398 1.00 77.50 88 MET A N 1
ATOM 669 C CA . MET A 1 88 ? -2.929 11.449 26.176 1.00 77.50 88 MET A CA 1
ATOM 670 C C . MET A 1 88 ? -3.118 12.710 25.320 1.00 77.50 88 MET A C 1
ATOM 672 O O . MET A 1 88 ? -2.203 13.219 24.678 1.00 77.50 88 MET A O 1
ATOM 676 N N . THR A 1 89 ? -4.355 13.190 25.301 1.00 71.31 89 THR A N 1
ATOM 677 C CA . THR A 1 89 ? -4.869 14.491 24.858 1.00 71.31 89 THR A CA 1
ATOM 678 C C . THR A 1 89 ? -4.807 15.598 25.914 1.00 71.31 89 THR A C 1
ATOM 680 O O . THR A 1 89 ? -5.838 15.732 26.580 1.00 71.31 89 THR A O 1
ATOM 683 N N . PRO A 1 90 ? -3.727 16.380 26.148 1.00 74.00 90 PRO A N 1
ATOM 684 C CA . PRO A 1 90 ? -3.802 17.431 27.163 1.00 74.00 90 PRO A CA 1
ATOM 685 C C . PRO A 1 90 ? -4.788 18.540 26.742 1.00 74.00 90 PRO A C 1
ATOM 687 O O . PRO A 1 90 ? -4.987 18.746 25.538 1.00 74.00 90 PRO A O 1
ATOM 690 N N . PRO A 1 91 ? -5.393 19.261 27.703 1.00 76.44 91 PRO A N 1
ATOM 691 C CA . PRO A 1 91 ? -6.154 20.476 27.419 1.00 76.44 91 PRO A CA 1
ATOM 692 C C . PRO A 1 91 ? -5.286 21.506 26.688 1.00 76.44 91 PRO A C 1
ATOM 694 O O . PRO A 1 91 ? -4.103 21.663 27.001 1.00 76.44 91 PRO A O 1
ATOM 697 N N . GLN A 1 92 ? -5.849 22.213 25.709 1.00 72.31 92 GLN A N 1
ATOM 698 C CA . GLN A 1 92 ? -5.141 23.282 25.007 1.00 72.31 92 GLN A CA 1
ATOM 699 C C . GLN A 1 92 ? -5.502 24.645 25.593 1.00 72.31 92 GLN A C 1
ATOM 701 O O . GLN A 1 92 ? -6.608 25.136 25.409 1.00 72.31 92 GLN A O 1
ATOM 706 N N . GLU A 1 93 ? -4.539 25.280 26.261 1.00 58.09 93 GLU A N 1
ATOM 707 C CA . GLU A 1 93 ? -4.760 26.550 26.969 1.00 58.09 93 GLU A CA 1
ATOM 708 C C . GLU A 1 93 ? -4.785 27.789 26.046 1.00 58.09 93 GLU A C 1
ATOM 710 O O . GLU A 1 93 ? -5.248 28.844 26.465 1.00 58.09 93 GLU A O 1
ATOM 715 N N . ASN A 1 94 ? -4.304 27.694 24.792 1.00 55.53 94 ASN A N 1
ATOM 716 C CA . ASN A 1 94 ? -3.874 28.881 24.024 1.00 55.53 94 ASN A CA 1
ATOM 717 C C . ASN A 1 94 ? -4.360 29.004 22.566 1.00 55.53 94 ASN A C 1
ATOM 719 O O . ASN A 1 94 ? -3.824 29.833 21.824 1.00 55.53 94 ASN A O 1
ATOM 723 N N . LEU A 1 95 ? -5.343 28.230 22.100 1.00 53.38 95 LEU A N 1
ATOM 724 C CA . LEU A 1 95 ? -5.838 28.407 20.729 1.00 53.38 95 LEU A CA 1
ATOM 725 C C . LEU A 1 95 ? -7.124 29.244 20.683 1.00 53.38 95 LEU A C 1
ATOM 727 O O . LEU A 1 95 ? -8.141 28.889 21.268 1.00 53.38 95 LEU A O 1
ATOM 731 N N . LYS A 1 96 ? -7.052 30.367 19.951 1.00 50.69 96 LYS A N 1
ATOM 732 C CA . LYS A 1 96 ? -8.191 31.233 19.603 1.00 50.69 96 LYS A CA 1
ATOM 733 C C . LYS A 1 96 ? -9.276 30.431 18.872 1.00 50.69 96 LYS A C 1
ATOM 735 O O . LYS A 1 96 ? -8.933 29.531 18.113 1.00 50.69 96 LYS A O 1
ATOM 740 N N . GLU A 1 97 ? -10.534 30.844 19.059 1.00 48.88 97 GLU A N 1
ATOM 741 C CA . GLU A 1 97 ? -11.846 30.303 18.616 1.00 48.88 97 GLU A CA 1
ATOM 742 C C . GLU A 1 97 ? -12.019 29.891 17.131 1.00 48.88 97 GLU A C 1
ATOM 744 O O . GLU A 1 97 ? -13.133 29.668 16.656 1.00 48.88 97 GLU A O 1
ATOM 749 N N . VAL A 1 98 ? -10.950 29.789 16.349 1.00 46.62 98 VAL A N 1
ATOM 750 C CA . VAL A 1 98 ? -11.013 29.521 14.917 1.00 46.62 98 VAL A CA 1
ATOM 751 C C . VAL A 1 98 ? -11.079 28.008 14.687 1.00 46.62 98 VAL A C 1
ATOM 753 O O . VAL A 1 98 ? -10.059 27.340 14.547 1.00 46.62 98 VAL A O 1
ATOM 756 N N . SER A 1 99 ? -12.318 27.512 14.627 1.00 48.44 99 SER A N 1
ATOM 757 C CA . SER A 1 99 ? -12.772 26.161 14.251 1.00 48.44 99 SER A CA 1
ATOM 758 C C . SER A 1 99 ? -13.087 25.208 15.412 1.00 48.44 99 SER A C 1
ATOM 760 O O . SER A 1 99 ? -12.289 24.360 15.794 1.00 48.44 99 SER A O 1
ATOM 762 N N . LEU A 1 100 ? -14.327 25.307 15.910 1.00 52.16 100 LEU A N 1
ATOM 763 C CA . LEU A 1 100 ? -14.990 24.311 16.767 1.00 52.16 100 LEU A CA 1
ATOM 764 C C . LEU A 1 100 ? -15.535 23.098 15.982 1.00 52.16 100 LEU A C 1
ATOM 766 O O . LEU A 1 100 ? -16.117 22.195 16.576 1.00 52.16 100 LEU A O 1
ATOM 770 N N . ALA A 1 101 ? -15.402 23.081 14.652 1.00 56.19 101 ALA A N 1
ATOM 771 C CA . ALA A 1 101 ? -15.828 21.949 13.835 1.00 56.19 101 ALA A CA 1
ATOM 772 C C . ALA A 1 101 ? -14.782 20.819 13.892 1.00 56.19 101 ALA A C 1
ATOM 774 O O . ALA A 1 101 ? -13.589 21.128 13.987 1.00 56.19 101 ALA A O 1
ATOM 775 N N . PRO A 1 102 ? -15.194 19.536 13.789 1.00 57.47 102 PRO A N 1
ATOM 776 C CA . PRO A 1 102 ? -14.272 18.430 13.557 1.00 57.47 102 PRO A CA 1
ATOM 777 C C . PRO A 1 102 ? -13.416 18.766 12.339 1.00 57.47 102 PRO A C 1
ATOM 779 O O . PRO A 1 102 ? -13.915 18.858 11.217 1.00 57.47 102 PRO A O 1
ATOM 782 N N . ASP A 1 103 ? -12.142 19.040 12.580 1.00 62.69 103 ASP A N 1
ATOM 783 C CA . ASP A 1 103 ? -11.227 19.427 11.525 1.00 62.69 103 ASP A CA 1
ATOM 784 C C . ASP A 1 103 ? -10.777 18.161 10.789 1.00 62.69 103 ASP A C 1
ATOM 786 O O . ASP A 1 103 ? -10.306 17.204 11.405 1.00 62.69 103 ASP A O 1
ATOM 790 N N . ALA A 1 104 ? -10.932 18.152 9.465 1.00 59.84 104 ALA A N 1
ATOM 791 C CA . ALA A 1 104 ? -10.400 17.092 8.610 1.00 59.84 104 ALA A CA 1
ATOM 792 C C . ALA A 1 104 ? -8.862 17.055 8.630 1.00 59.84 104 ALA A C 1
ATOM 794 O O . ALA A 1 104 ? -8.252 16.089 8.166 1.00 59.84 104 ALA A O 1
ATOM 795 N N . THR A 1 105 ? -8.230 18.118 9.133 1.00 62.88 105 THR A N 1
ATOM 796 C CA . THR A 1 105 ? -6.780 18.247 9.210 1.00 62.88 105 THR A CA 1
ATOM 797 C C . THR A 1 105 ? -6.189 17.127 10.067 1.00 62.88 105 THR A C 1
ATOM 799 O O . THR A 1 105 ? -6.528 16.956 11.238 1.00 62.88 105 THR A O 1
ATOM 802 N N . GLY A 1 106 ? -5.279 16.355 9.471 1.00 71.06 106 GLY A N 1
ATOM 803 C CA . GLY A 1 106 ? -4.601 15.242 10.136 1.00 71.06 106 GLY A CA 1
ATOM 804 C C . GLY A 1 106 ? -5.342 13.900 10.114 1.00 71.06 106 GLY A C 1
ATOM 805 O O . GLY A 1 106 ? -4.890 12.973 10.791 1.00 71.06 106 GLY A O 1
ATOM 806 N N . LEU A 1 107 ? -6.445 13.762 9.363 1.00 80.12 107 LEU A N 1
ATOM 807 C CA . LEU A 1 107 ? -7.028 12.444 9.077 1.00 80.12 107 LEU A CA 1
ATOM 808 C C . LEU A 1 107 ? -6.021 11.574 8.316 1.00 80.12 107 LEU A C 1
ATOM 810 O O . LEU A 1 107 ? -5.506 11.975 7.271 1.00 80.12 107 LEU A O 1
ATOM 814 N N . HIS A 1 108 ? -5.757 10.386 8.847 1.00 82.62 108 HIS A N 1
ATOM 815 C CA . HIS A 1 108 ? -4.785 9.426 8.331 1.00 82.62 108 HIS A CA 1
ATOM 816 C C . HIS A 1 108 ? -5.314 7.993 8.476 1.00 82.62 108 HIS A C 1
ATOM 818 O O . HIS A 1 108 ? -6.374 7.769 9.064 1.00 82.62 108 HIS A O 1
ATOM 824 N N . VAL A 1 109 ? -4.594 7.041 7.883 1.00 83.75 109 VAL A N 1
ATOM 825 C CA . VAL A 1 109 ? -4.723 5.608 8.172 1.00 83.75 109 VAL A CA 1
ATOM 826 C C . VAL A 1 109 ? -3.530 5.175 9.022 1.00 83.75 109 VAL A C 1
ATOM 828 O O . VAL A 1 109 ? -2.486 5.823 8.982 1.00 83.75 109 VAL A O 1
ATOM 831 N N . ASP A 1 110 ? -3.677 4.086 9.770 1.00 76.50 110 ASP A N 1
ATOM 832 C CA . ASP A 1 110 ? -2.669 3.607 10.728 1.00 76.50 110 ASP A CA 1
ATOM 833 C C . ASP A 1 110 ? -1.530 2.781 10.101 1.00 76.50 110 ASP A C 1
ATOM 835 O O . ASP A 1 110 ? -0.705 2.247 10.838 1.00 76.50 110 ASP A O 1
ATOM 839 N N . ASP A 1 111 ? -1.520 2.632 8.774 1.00 74.12 111 ASP A N 1
ATOM 840 C CA . ASP A 1 111 ? -0.523 1.877 8.007 1.00 74.12 111 ASP A CA 1
ATOM 841 C C . ASP A 1 111 ? 0.247 2.842 7.090 1.00 74.12 111 ASP A C 1
ATOM 843 O O . ASP A 1 111 ? -0.351 3.492 6.226 1.00 74.12 111 ASP A O 1
ATOM 847 N N . ASP A 1 112 ? 1.561 2.956 7.293 1.00 68.06 112 ASP A N 1
ATOM 848 C CA . ASP A 1 112 ? 2.436 3.899 6.583 1.00 68.06 112 ASP A CA 1
ATOM 849 C C . ASP A 1 112 ? 2.684 3.559 5.117 1.00 68.06 112 ASP A C 1
ATOM 851 O O . ASP A 1 112 ? 2.964 4.441 4.295 1.00 68.06 112 ASP A O 1
ATOM 855 N N . ASP A 1 113 ? 2.612 2.273 4.785 1.00 73.31 113 ASP A N 1
ATOM 856 C CA . ASP A 1 113 ? 2.769 1.778 3.423 1.00 73.31 113 ASP A CA 1
ATOM 857 C C . ASP A 1 113 ? 1.593 0.836 3.127 1.00 73.31 113 ASP A C 1
ATOM 859 O O . ASP A 1 113 ? 1.785 -0.380 2.966 1.00 73.31 113 ASP A O 1
ATOM 863 N N . PRO A 1 114 ? 0.365 1.390 3.070 1.00 78.00 114 PRO A N 1
ATOM 864 C CA . PRO A 1 114 ? -0.844 0.601 3.028 1.00 78.00 114 PRO A CA 1
ATOM 865 C C . PRO A 1 114 ? -0.960 -0.133 1.703 1.00 78.00 114 PRO A C 1
ATOM 867 O O . PRO A 1 114 ? -0.462 0.279 0.653 1.00 78.00 114 PRO A O 1
ATOM 870 N N . THR A 1 115 ? -1.659 -1.252 1.765 1.00 81.19 115 THR A N 1
ATOM 871 C CA . THR A 1 115 ? -1.929 -2.127 0.625 1.00 81.19 115 THR A CA 1
ATOM 872 C C . THR A 1 115 ? -3.415 -2.432 0.594 1.00 81.19 115 THR A C 1
ATOM 874 O O . THR A 1 115 ? -4.120 -2.222 1.580 1.00 81.19 115 THR A O 1
ATOM 877 N N . VAL A 1 116 ? -3.902 -2.928 -0.542 1.00 81.25 116 VAL A N 1
ATOM 878 C CA . VAL A 1 116 ? -5.311 -3.318 -0.682 1.00 81.25 116 VAL A CA 1
ATOM 879 C C . VAL A 1 116 ? -5.688 -4.397 0.343 1.00 81.25 116 VAL A C 1
ATOM 881 O O . VAL A 1 116 ? -6.792 -4.377 0.876 1.00 81.25 116 VAL A O 1
ATOM 884 N N . THR A 1 117 ? -4.750 -5.291 0.667 1.00 77.31 117 THR A N 1
ATOM 885 C CA . THR A 1 117 ? -4.898 -6.321 1.703 1.00 77.31 117 THR A CA 1
ATOM 886 C C . THR A 1 117 ? -3.897 -6.085 2.828 1.00 77.31 117 THR A C 1
ATOM 888 O O . THR A 1 117 ? -2.710 -6.346 2.614 1.00 77.31 117 THR A O 1
ATOM 891 N N . PRO A 1 118 ? -4.332 -5.638 4.019 1.00 68.06 118 PRO A N 1
ATOM 892 C CA . PRO A 1 118 ? -3.419 -5.224 5.078 1.00 68.06 118 PRO A CA 1
ATOM 893 C C . PRO A 1 118 ? -2.373 -6.296 5.422 1.00 68.06 118 PRO A C 1
ATOM 895 O O . PRO A 1 118 ? -2.703 -7.454 5.686 1.00 68.06 118 PRO A O 1
ATOM 898 N N . THR A 1 119 ? -1.092 -5.914 5.416 1.00 59.41 119 THR A N 1
ATOM 899 C CA . THR A 1 119 ? 0.042 -6.862 5.495 1.00 59.41 119 THR A CA 1
ATOM 900 C C . THR A 1 119 ? 0.589 -7.080 6.905 1.00 59.41 119 THR A C 1
ATOM 902 O O . THR A 1 119 ? 1.294 -8.066 7.137 1.00 59.41 119 THR A O 1
ATOM 905 N N . GLY A 1 120 ? 0.255 -6.191 7.845 1.00 62.50 120 GLY A N 1
ATOM 906 C CA . GLY A 1 120 ? 0.704 -6.256 9.239 1.00 62.50 120 GLY A CA 1
ATOM 907 C C . GLY A 1 120 ? -0.410 -6.003 10.250 1.00 62.50 120 GLY A C 1
ATOM 908 O O . GLY A 1 120 ? -0.564 -6.786 11.178 1.00 62.50 120 GLY A O 1
ATOM 909 N N . TRP A 1 121 ? -1.213 -4.959 10.036 1.00 71.50 121 TRP A N 1
ATOM 910 C CA . TRP A 1 121 ? -2.229 -4.474 10.972 1.00 71.50 121 TRP A CA 1
ATOM 911 C C . TRP A 1 121 ? -3.572 -4.498 10.244 1.00 71.50 121 TRP A C 1
ATOM 913 O O . TRP A 1 121 ? -3.710 -3.822 9.230 1.00 71.50 121 TRP A O 1
ATOM 923 N N . CYS A 1 122 ? -4.558 -5.268 10.706 1.00 79.12 122 CYS A N 1
ATOM 924 C CA . CYS A 1 122 ? -5.884 -5.311 10.062 1.00 79.12 122 CYS A CA 1
ATOM 925 C C . CYS A 1 122 ? -6.972 -4.599 10.877 1.00 79.12 122 CYS A C 1
ATOM 927 O O . CYS A 1 122 ? -7.951 -4.112 10.312 1.00 79.12 122 CYS A O 1
ATOM 929 N N . LEU A 1 123 ? -6.783 -4.504 12.195 1.00 86.12 123 LEU A N 1
ATOM 930 C CA . LEU A 1 123 ? -7.780 -4.029 13.142 1.00 86.12 123 LEU A CA 1
ATOM 931 C C . LEU A 1 123 ? -7.117 -3.196 14.237 1.00 86.12 123 LEU A C 1
ATOM 933 O O . LEU A 1 123 ? -6.012 -3.504 14.690 1.00 86.12 123 LEU A O 1
ATOM 937 N N . ARG A 1 124 ? -7.830 -2.179 14.707 1.00 87.31 124 ARG A N 1
ATOM 938 C CA . ARG A 1 124 ? -7.492 -1.414 15.903 1.00 87.31 124 ARG A CA 1
ATOM 939 C C . ARG A 1 124 ? -8.698 -1.365 16.817 1.00 87.31 124 ARG A C 1
ATOM 941 O O . ARG A 1 124 ? -9.831 -1.218 16.359 1.00 87.31 124 ARG A O 1
ATOM 948 N N . LEU A 1 125 ? -8.440 -1.460 18.111 1.00 91.38 125 LEU A N 1
ATOM 949 C CA . LEU A 1 125 ? -9.450 -1.270 19.139 1.00 91.38 125 LEU A CA 1
ATOM 950 C C . LEU A 1 125 ? -8.995 -0.143 20.059 1.00 91.38 125 LEU A C 1
ATOM 952 O O . LEU A 1 125 ? -7.867 -0.149 20.538 1.00 91.38 125 LEU A O 1
ATOM 956 N N . VAL A 1 126 ? -9.869 0.829 20.290 1.00 92.38 126 VAL A N 1
ATOM 957 C CA . VAL A 1 126 ? -9.614 2.027 21.088 1.00 92.38 126 VAL A CA 1
ATOM 958 C C . VAL A 1 126 ? -10.621 2.081 22.230 1.00 92.38 126 VAL A C 1
ATOM 960 O O . VAL A 1 126 ? -11.819 2.236 22.004 1.00 92.38 126 VAL A O 1
ATOM 963 N N . ILE A 1 127 ? -10.132 1.960 23.460 1.00 94.50 127 ILE A N 1
ATOM 964 C CA . ILE A 1 127 ? -10.925 2.022 24.691 1.00 94.50 127 ILE A CA 1
ATOM 965 C C . ILE A 1 127 ? -10.809 3.424 25.282 1.00 94.50 127 ILE A C 1
ATOM 967 O O . ILE A 1 127 ? -9.702 3.948 25.442 1.00 94.50 127 ILE A O 1
ATOM 971 N N . PHE A 1 128 ? -11.943 4.008 25.665 1.00 94.31 128 PHE A N 1
ATOM 972 C CA . PHE A 1 128 ? -11.997 5.300 26.343 1.00 94.31 128 PHE A CA 1
ATOM 973 C C . PHE A 1 128 ? -12.242 5.089 27.843 1.00 94.31 128 PHE A C 1
ATOM 975 O O . PHE A 1 128 ? -13.386 4.900 28.258 1.00 94.31 128 PHE A O 1
ATOM 982 N N . PRO A 1 129 ? -11.202 5.131 28.699 1.00 93.88 129 PRO A N 1
ATOM 983 C CA . PRO A 1 129 ? -11.371 4.932 30.139 1.00 93.88 129 PRO A CA 1
ATOM 984 C C . PRO A 1 129 ? -12.026 6.142 30.834 1.00 93.88 129 PRO A C 1
ATOM 986 O O . PRO A 1 129 ? -12.397 6.070 32.000 1.00 93.88 129 PRO A O 1
ATOM 989 N N . ARG A 1 130 ? -12.212 7.259 30.122 1.00 91.38 130 ARG A N 1
ATOM 990 C CA . ARG A 1 130 ? -12.864 8.475 30.615 1.00 91.38 130 ARG A CA 1
ATOM 991 C C . ARG A 1 130 ? -13.886 8.969 29.596 1.00 91.38 130 ARG A C 1
ATOM 993 O O . ARG A 1 130 ? -13.696 8.813 28.394 1.00 91.38 130 ARG A O 1
ATOM 1000 N N . LYS A 1 131 ? -14.938 9.623 30.095 1.00 92.25 131 LYS A N 1
ATOM 1001 C CA . LYS A 1 131 ? -15.932 10.327 29.279 1.00 92.25 131 LYS A CA 1
ATOM 1002 C C . LYS A 1 131 ? -15.273 11.336 28.329 1.00 92.25 131 LYS A C 1
ATOM 1004 O O . LYS A 1 131 ? -14.455 12.154 28.753 1.00 92.25 131 LYS A O 1
ATOM 1009 N N . VAL A 1 132 ? -15.702 11.325 27.072 1.00 89.81 132 VAL A N 1
ATOM 1010 C CA . VAL A 1 132 ? -15.314 12.283 26.033 1.00 89.81 132 VAL A CA 1
ATOM 1011 C C . VAL A 1 132 ? -16.530 13.123 25.662 1.00 89.81 132 VAL A C 1
ATOM 1013 O O . VAL A 1 132 ? -17.535 12.603 25.179 1.00 89.81 132 VAL A O 1
ATOM 1016 N N . ILE A 1 133 ? -16.427 14.431 25.886 1.00 87.69 133 ILE A N 1
ATOM 1017 C CA . ILE A 1 133 ? -17.453 15.423 25.537 1.00 87.69 133 ILE A CA 1
ATOM 1018 C C . ILE A 1 133 ? -17.139 16.081 24.181 1.00 87.69 133 ILE A C 1
ATOM 1020 O O . ILE A 1 133 ? -15.986 16.021 23.749 1.00 87.69 133 ILE A O 1
ATOM 1024 N N . PRO A 1 134 ? -18.113 16.736 23.519 1.00 86.19 134 PRO A N 1
ATOM 1025 C CA . PRO A 1 134 ? -17.854 17.504 22.299 1.00 86.19 134 PRO A CA 1
ATOM 1026 C C . PRO A 1 134 ? -16.720 18.523 22.482 1.00 86.19 134 PRO A C 1
ATOM 1028 O O . PRO A 1 134 ? -16.705 19.271 23.466 1.00 86.19 134 PRO A O 1
ATOM 1031 N N . GLY A 1 135 ? -15.749 18.525 21.563 1.00 79.69 135 GLY A N 1
ATOM 1032 C CA . GLY A 1 135 ? -14.543 19.363 21.653 1.00 79.69 135 GLY A CA 1
ATOM 1033 C C . GLY A 1 135 ? -13.551 18.955 22.754 1.00 79.69 135 GLY A C 1
ATOM 1034 O O . GLY A 1 135 ? -12.545 19.634 22.958 1.00 79.69 135 GLY A O 1
ATOM 1035 N N . GLY A 1 136 ? -13.804 17.849 23.459 1.00 82.62 136 GLY A N 1
ATOM 1036 C CA . GLY A 1 136 ? -12.970 17.308 24.536 1.00 82.62 136 GLY A CA 1
ATOM 1037 C C . GLY A 1 136 ? -11.794 16.462 24.039 1.00 82.62 136 GLY A C 1
ATOM 1038 O O . GLY A 1 136 ? -11.251 15.651 24.788 1.00 82.62 136 GLY A O 1
ATOM 1039 N N . GLY A 1 137 ? -11.434 16.599 22.762 1.00 80.44 137 GLY A N 1
ATOM 1040 C CA . GLY A 1 137 ? -10.405 15.806 22.107 1.00 80.44 137 GLY A CA 1
ATOM 1041 C C . GLY A 1 137 ? -10.877 14.421 21.677 1.00 80.44 137 GLY A C 1
ATOM 1042 O O . GLY A 1 137 ? -10.132 13.462 21.857 1.00 80.44 137 GLY A O 1
ATOM 1043 N N . GLY A 1 138 ? -12.106 14.290 21.179 1.00 83.44 138 GLY A N 1
ATOM 1044 C CA . GLY A 1 138 ? -12.675 13.020 20.743 1.00 83.44 138 GLY A CA 1
ATOM 1045 C C . GLY A 1 138 ? -11.973 12.362 19.559 1.00 83.44 138 GLY A C 1
ATOM 1046 O O . GLY A 1 138 ? -11.092 12.924 18.911 1.00 83.44 138 GLY A O 1
ATOM 1047 N N . PHE A 1 139 ? -12.361 11.119 19.299 1.00 88.75 139 PHE A N 1
ATOM 1048 C CA . PHE A 1 139 ? -11.885 10.363 18.148 1.00 88.75 139 PHE A CA 1
ATOM 1049 C C . PHE A 1 139 ? -12.693 10.765 16.918 1.00 88.75 139 PHE A C 1
ATOM 1051 O O . PHE A 1 139 ? -13.919 10.665 16.914 1.00 88.75 139 PHE A O 1
ATOM 1058 N N . ILE A 1 140 ? -12.014 11.263 15.894 1.00 90.38 140 ILE A N 1
ATOM 1059 C CA . ILE A 1 140 ? -12.627 11.647 14.629 1.00 90.38 140 ILE A CA 1
ATOM 1060 C C . ILE A 1 140 ? -12.438 10.494 13.655 1.00 90.38 140 ILE A C 1
ATOM 1062 O O . ILE A 1 140 ? -11.341 9.959 13.541 1.00 90.38 140 ILE A O 1
ATOM 1066 N N . TYR A 1 141 ? -13.487 10.131 12.928 1.00 93.00 141 TYR A N 1
ATOM 1067 C CA . TYR A 1 141 ? -13.433 9.066 11.934 1.00 93.00 141 TYR A CA 1
ATOM 1068 C C . TYR A 1 141 ? -14.351 9.341 10.755 1.00 93.00 141 TYR A C 1
ATOM 1070 O O . TYR A 1 141 ? -15.279 10.147 10.841 1.00 93.00 141 TYR A O 1
ATOM 1078 N N . SER A 1 142 ? -14.100 8.646 9.650 1.00 94.44 142 SER A N 1
ATOM 1079 C CA . SER A 1 142 ? -14.927 8.727 8.454 1.00 94.44 142 SER A CA 1
ATOM 1080 C C . SER A 1 142 ? -15.538 7.367 8.109 1.00 94.44 142 SER A C 1
ATOM 1082 O O . SER A 1 142 ? -14.837 6.505 7.569 1.00 94.44 142 SER A O 1
ATOM 1084 N N . PRO A 1 143 ? -16.837 7.144 8.383 1.00 94.94 143 PRO A N 1
ATOM 1085 C CA . PRO A 1 143 ? -17.520 5.904 8.021 1.00 94.94 143 PRO A CA 1
ATOM 1086 C C . PRO A 1 143 ? -17.380 5.565 6.530 1.00 94.94 143 PRO A C 1
ATOM 1088 O O . PRO A 1 143 ? -17.539 6.419 5.647 1.00 94.94 143 PRO A O 1
ATOM 1091 N N . GLY A 1 144 ? -17.051 4.308 6.240 1.00 94.25 144 GLY A N 1
ATOM 1092 C CA . GLY A 1 144 ? -16.893 3.785 4.880 1.00 94.25 144 GLY A CA 1
ATOM 1093 C C . GLY A 1 144 ? -15.634 4.275 4.157 1.00 94.25 144 GLY A C 1
ATOM 1094 O O . GLY A 1 144 ? -15.465 4.008 2.965 1.00 94.25 144 GLY A O 1
ATOM 1095 N N . SER A 1 145 ? -14.760 5.027 4.835 1.00 93.50 145 SER A N 1
ATOM 1096 C CA . SER A 1 145 ? -13.530 5.546 4.223 1.00 93.50 145 SER A CA 1
ATOM 1097 C C . SER A 1 145 ? -12.550 4.445 3.857 1.00 93.50 145 SER A C 1
ATOM 1099 O O . SER A 1 145 ? -11.853 4.606 2.865 1.00 93.50 145 SER A O 1
ATOM 1101 N N . HIS A 1 146 ? -12.559 3.308 4.557 1.00 91.50 146 HIS A N 1
ATOM 1102 C CA . HIS A 1 146 ? -11.753 2.137 4.207 1.00 91.50 146 HIS A CA 1
ATOM 1103 C C . HIS A 1 146 ? -12.055 1.644 2.785 1.00 91.50 146 HIS A C 1
ATOM 1105 O O . HIS A 1 146 ? -11.133 1.390 2.020 1.00 91.50 146 HIS A O 1
ATOM 1111 N N . ILE A 1 147 ? -13.329 1.604 2.373 1.00 91.94 147 ILE A N 1
ATOM 1112 C CA . ILE A 1 147 ? -13.735 1.222 1.005 1.00 91.94 147 ILE A CA 1
ATOM 1113 C C . ILE A 1 147 ? -13.257 2.253 -0.018 1.00 91.94 147 ILE A C 1
ATOM 1115 O O . ILE A 1 147 ? -12.700 1.894 -1.062 1.00 91.94 147 ILE A O 1
ATOM 1119 N N . ARG A 1 148 ? -13.455 3.546 0.274 1.00 90.94 148 ARG A N 1
ATOM 1120 C CA . ARG A 1 148 ? -12.983 4.641 -0.594 1.00 90.94 148 ARG A CA 1
ATOM 1121 C C . ARG A 1 148 ? -11.462 4.595 -0.747 1.00 90.94 148 ARG A C 1
ATOM 1123 O O . ARG A 1 148 ? -10.948 4.787 -1.845 1.00 90.94 148 ARG A O 1
ATOM 1130 N N . TYR A 1 149 ? -10.758 4.291 0.334 1.00 89.56 149 TYR A N 1
ATOM 1131 C CA . TYR A 1 149 ? -9.309 4.201 0.374 1.00 89.56 149 TYR A CA 1
ATOM 1132 C C . TYR A 1 149 ? -8.782 2.969 -0.372 1.00 89.56 149 TYR A C 1
ATOM 1134 O O . TYR A 1 149 ? -7.886 3.113 -1.199 1.00 89.56 149 TYR A O 1
ATOM 1142 N N . MET A 1 150 ? -9.393 1.787 -0.208 1.00 89.12 150 MET A N 1
ATOM 1143 C CA . MET A 1 150 ? -9.083 0.607 -1.034 1.00 89.12 150 MET A CA 1
ATOM 1144 C C . MET A 1 150 ? -9.316 0.880 -2.524 1.00 89.12 150 MET A C 1
ATOM 1146 O O . MET A 1 150 ? -8.489 0.522 -3.358 1.00 89.12 150 MET A O 1
ATOM 1150 N N . THR A 1 151 ? -10.400 1.580 -2.866 1.00 89.25 151 THR A N 1
ATOM 1151 C CA . THR A 1 151 ? -10.678 2.004 -4.248 1.00 89.25 151 THR A CA 1
ATOM 1152 C C . THR A 1 151 ? -9.564 2.907 -4.789 1.00 89.25 151 THR A C 1
ATOM 1154 O O . THR A 1 151 ? -9.107 2.711 -5.916 1.00 89.25 151 THR A O 1
ATOM 1157 N N . GLN A 1 152 ? -9.082 3.860 -3.981 1.00 88.00 152 GLN A N 1
ATOM 1158 C CA . GLN A 1 152 ? -7.945 4.709 -4.343 1.00 88.00 152 GLN A CA 1
ATOM 1159 C C . GLN A 1 152 ? -6.664 3.887 -4.518 1.00 88.00 152 GLN A C 1
ATOM 1161 O O . GLN A 1 152 ? -5.962 4.085 -5.506 1.00 88.00 152 GLN A O 1
ATOM 1166 N N . LEU A 1 153 ? -6.377 2.941 -3.618 1.00 88.31 153 LEU A N 1
ATOM 1167 C CA . LEU A 1 153 ? -5.218 2.048 -3.712 1.00 88.31 153 LEU A CA 1
ATOM 1168 C C . LEU A 1 153 ? -5.219 1.246 -5.023 1.00 88.31 153 LEU A C 1
ATOM 1170 O O . LEU A 1 153 ? -4.169 1.090 -5.633 1.00 88.31 153 LEU A O 1
ATOM 1174 N N . MET A 1 154 ? -6.378 0.801 -5.517 1.00 87.88 154 MET A N 1
ATOM 1175 C CA . MET A 1 154 ? -6.480 0.106 -6.813 1.00 87.88 154 MET A CA 1
ATOM 1176 C C . MET A 1 154 ? -6.191 1.011 -8.020 1.00 87.88 154 MET A C 1
ATOM 1178 O O . MET A 1 154 ? -5.704 0.551 -9.058 1.00 87.88 154 MET A O 1
ATOM 1182 N N . GLN A 1 155 ? -6.556 2.290 -7.925 1.00 87.81 155 GLN A N 1
ATOM 1183 C CA . GLN A 1 155 ? -6.416 3.252 -9.019 1.00 87.81 155 GLN A CA 1
ATOM 1184 C C . GLN A 1 155 ? -5.044 3.925 -9.033 1.00 87.81 155 GLN A C 1
ATOM 1186 O O . GLN A 1 155 ? -4.512 4.186 -10.112 1.00 87.81 155 GLN A O 1
ATOM 1191 N N . SER A 1 156 ? -4.498 4.204 -7.853 1.00 86.75 156 SER A N 1
ATOM 1192 C CA . SER A 1 156 ? -3.270 4.963 -7.633 1.00 86.75 156 SER A CA 1
ATOM 1193 C C . SER A 1 156 ? -2.566 4.474 -6.352 1.00 86.75 156 SER A C 1
ATOM 1195 O O . SER A 1 156 ? -2.584 5.172 -5.334 1.00 86.75 156 SER A O 1
ATOM 1197 N N . PRO A 1 157 ? -1.916 3.295 -6.368 1.00 84.44 157 PRO A N 1
ATOM 1198 C CA . PRO A 1 157 ? -1.327 2.690 -5.167 1.00 84.44 157 PRO A CA 1
ATOM 1199 C C . PRO A 1 157 ? -0.308 3.600 -4.465 1.00 84.44 157 PRO A C 1
ATOM 1201 O O . PRO A 1 157 ? -0.217 3.626 -3.242 1.00 84.44 157 PRO A O 1
ATOM 1204 N N . ASN A 1 158 ? 0.447 4.392 -5.234 1.00 77.38 158 ASN A N 1
ATOM 1205 C CA . ASN A 1 158 ? 1.453 5.299 -4.684 1.00 77.38 158 ASN A CA 1
ATOM 1206 C C . ASN A 1 158 ? 0.880 6.644 -4.188 1.00 77.38 158 ASN A C 1
ATOM 1208 O O . ASN A 1 158 ? 1.520 7.313 -3.380 1.00 77.38 158 ASN A O 1
ATOM 1212 N N . ASP A 1 159 ? -0.326 7.036 -4.614 1.00 73.44 159 ASP A N 1
ATOM 1213 C CA . ASP A 1 159 ? -1.024 8.229 -4.100 1.00 73.44 159 ASP A CA 1
ATOM 1214 C C . ASP A 1 159 ? -1.534 7.992 -2.671 1.00 73.44 159 ASP A C 1
ATOM 1216 O O . ASP A 1 159 ? -1.514 8.880 -1.827 1.00 73.44 159 ASP A O 1
ATOM 1220 N N . ALA A 1 160 ? -1.902 6.755 -2.341 1.00 67.25 160 ALA A N 1
ATOM 1221 C CA . ALA A 1 160 ? -2.368 6.413 -1.002 1.00 67.25 160 ALA A CA 1
ATOM 1222 C C . ALA A 1 160 ? -1.305 6.642 0.098 1.00 67.25 160 ALA A C 1
ATOM 1224 O O . ALA A 1 160 ? -1.666 6.862 1.248 1.00 67.25 160 ALA A O 1
ATOM 1225 N N . LYS A 1 161 ? -0.009 6.704 -0.242 1.00 65.25 161 LYS A N 1
ATOM 1226 C CA . LYS A 1 161 ? 1.127 6.894 0.691 1.00 65.25 161 LYS A CA 1
ATOM 1227 C C . LYS A 1 161 ? 1.231 8.309 1.296 1.00 65.25 161 LYS A C 1
ATOM 1229 O O . LYS A 1 161 ? 2.277 8.717 1.821 1.00 65.25 161 LYS A O 1
ATOM 1234 N N . SER A 1 162 ? 0.190 9.132 1.174 1.00 63.81 162 SER A N 1
ATOM 1235 C CA . SER A 1 162 ? 0.135 10.437 1.824 1.00 63.81 162 SER A CA 1
ATOM 1236 C C . SER A 1 162 ? -0.202 10.294 3.309 1.00 63.81 162 SER A C 1
ATOM 1238 O O . SER A 1 162 ? -1.146 9.617 3.688 1.00 63.81 162 SER A O 1
ATOM 1240 N N . ARG A 1 163 ? 0.547 11.006 4.165 1.00 60.94 163 ARG A N 1
ATOM 1241 C CA . ARG A 1 163 ? 0.282 11.075 5.614 1.00 60.94 163 ARG A CA 1
ATOM 1242 C C . ARG A 1 163 ? -1.131 11.561 5.927 1.00 60.94 163 ARG A C 1
ATOM 1244 O O . ARG A 1 163 ? -1.696 11.174 6.934 1.00 60.94 163 ARG A O 1
ATOM 1251 N N . GLU A 1 164 ? -1.650 12.456 5.098 1.00 68.75 164 GLU A N 1
ATOM 1252 C CA . GLU A 1 164 ? -3.012 12.952 5.219 1.00 68.75 164 GLU A CA 1
ATOM 1253 C C . GLU A 1 164 ? -3.831 12.386 4.074 1.00 68.75 164 GLU A C 1
ATOM 1255 O O . GLU A 1 164 ? -3.397 12.400 2.918 1.00 68.75 164 GLU A O 1
ATOM 1260 N N . ILE A 1 165 ? -5.011 11.887 4.401 1.00 74.31 165 ILE A N 1
ATOM 1261 C CA . ILE A 1 165 ? -5.955 11.388 3.415 1.00 74.31 165 ILE A CA 1
ATOM 1262 C C . ILE A 1 165 ? -6.588 12.585 2.705 1.00 74.31 165 ILE A C 1
ATOM 1264 O O . ILE A 1 165 ? -6.959 13.580 3.330 1.00 74.31 165 ILE A O 1
ATOM 1268 N N . ALA A 1 166 ? -6.737 12.489 1.382 1.00 75.25 166 ALA A N 1
ATOM 1269 C CA . ALA A 1 166 ? -7.442 13.504 0.610 1.00 75.25 166 ALA A CA 1
ATOM 1270 C C . ALA A 1 166 ? -8.857 13.723 1.175 1.00 75.25 166 ALA A C 1
ATOM 1272 O O . ALA A 1 166 ? -9.581 12.764 1.445 1.00 75.25 166 ALA A O 1
ATOM 1273 N N . GLN A 1 167 ? -9.286 14.982 1.301 1.00 75.56 167 GLN A N 1
ATOM 1274 C CA . GLN A 1 167 ? -10.583 15.332 1.905 1.00 75.56 167 GLN A CA 1
ATOM 1275 C C . GLN A 1 167 ? -11.775 14.591 1.274 1.00 75.56 167 GLN A C 1
ATOM 1277 O O . GLN A 1 167 ? -12.736 14.258 1.961 1.00 75.56 167 GLN A O 1
ATOM 1282 N N . THR A 1 168 ? -11.702 14.287 -0.024 1.00 78.75 168 THR A N 1
ATOM 1283 C CA . THR A 1 168 ? -12.724 13.524 -0.756 1.00 78.75 168 THR A CA 1
ATOM 1284 C C . THR A 1 168 ? -12.880 12.085 -0.263 1.00 78.75 168 THR A C 1
ATOM 1286 O O . THR A 1 168 ? -13.978 11.540 -0.315 1.00 78.75 168 THR A O 1
ATOM 1289 N N . LEU A 1 169 ? -11.807 11.464 0.228 1.00 81.81 169 LEU A N 1
ATOM 1290 C CA . LEU A 1 169 ? -11.826 10.115 0.801 1.00 81.81 169 LEU A CA 1
ATOM 1291 C C . LEU A 1 169 ? -12.227 10.144 2.283 1.00 81.81 169 LEU A C 1
ATOM 1293 O O . LEU A 1 169 ? -12.800 9.180 2.793 1.00 81.81 169 LEU A O 1
ATOM 1297 N N . ALA A 1 170 ? -11.969 11.268 2.948 1.00 79.94 170 ALA A N 1
ATOM 1298 C CA . ALA A 1 170 ? -12.155 11.467 4.377 1.00 79.94 170 ALA A CA 1
ATOM 1299 C C . ALA A 1 170 ? -13.562 11.961 4.781 1.00 79.94 170 ALA A C 1
ATOM 1301 O O . ALA A 1 170 ? -13.800 12.205 5.957 1.00 79.94 170 ALA A O 1
ATOM 1302 N N . SER A 1 171 ? -14.497 12.119 3.836 1.00 82.62 171 SER A N 1
ATOM 1303 C CA . SER A 1 171 ? -15.868 12.597 4.083 1.00 82.62 171 SER A CA 1
ATOM 1304 C C . SER A 1 171 ? -16.911 11.476 3.907 1.00 82.62 171 SER A C 1
ATOM 1306 O O . SER A 1 171 ? -16.749 10.663 2.992 1.00 82.62 171 SER A O 1
ATOM 1308 N N . PRO A 1 172 ? -17.988 11.415 4.724 1.00 90.50 172 PRO A N 1
ATOM 1309 C CA . PRO A 1 172 ? -18.323 12.316 5.836 1.00 90.50 172 PRO A CA 1
ATOM 1310 C C . PRO A 1 172 ? -17.426 12.096 7.060 1.00 90.50 172 PRO A C 1
ATOM 1312 O O . PRO A 1 172 ? -16.846 11.024 7.214 1.00 90.50 172 PRO A O 1
ATOM 1315 N N . ILE A 1 173 ? -17.326 13.108 7.925 1.00 88.81 173 ILE A N 1
ATOM 1316 C CA . ILE A 1 173 ? -16.534 13.078 9.163 1.00 88.81 173 ILE A CA 1
ATOM 1317 C C . ILE A 1 173 ? -17.476 13.040 10.366 1.00 88.81 173 ILE A C 1
ATOM 1319 O O . ILE A 1 173 ? -18.449 13.793 10.423 1.00 88.81 173 ILE A O 1
ATOM 1323 N N . CYS A 1 174 ? -17.160 12.197 11.344 1.00 90.69 174 CYS A N 1
ATOM 1324 C CA . CYS A 1 174 ? -17.879 12.077 12.605 1.00 90.69 174 CYS A CA 1
ATOM 1325 C C . CYS A 1 174 ? -16.916 12.277 13.780 1.00 90.69 174 CYS A C 1
ATOM 1327 O O . CYS A 1 174 ? -15.831 11.702 13.792 1.00 90.69 174 CYS A O 1
ATOM 1329 N N . GLU A 1 175 ? -17.321 13.054 14.788 1.00 88.31 175 GLU A N 1
ATOM 1330 C CA . GLU A 1 175 ? -16.644 13.082 16.090 1.00 88.31 175 GLU A CA 1
ATOM 1331 C C . GLU A 1 175 ? -17.333 12.092 17.035 1.00 88.31 175 GLU A C 1
ATOM 1333 O O . GLU A 1 175 ? -18.548 12.139 17.249 1.00 88.31 175 GLU A O 1
ATOM 1338 N N . PHE A 1 176 ? -16.552 11.183 17.608 1.00 90.38 176 PHE A N 1
ATOM 1339 C CA . PHE A 1 176 ? -17.014 10.245 18.611 1.00 90.38 176 PHE A CA 1
ATOM 1340 C C . PHE A 1 176 ? -16.960 10.874 20.005 1.00 90.38 176 PHE A C 1
ATOM 1342 O O . PHE A 1 176 ? -15.892 11.222 20.511 1.00 90.38 176 PHE A O 1
ATOM 1349 N N . THR A 1 177 ? -18.128 10.961 20.638 1.00 90.62 177 THR A N 1
ATOM 1350 C CA . THR A 1 177 ? -18.285 11.291 22.058 1.00 90.62 177 THR A CA 1
ATOM 1351 C C . THR A 1 177 ? -18.813 10.075 22.807 1.00 90.62 177 THR A C 1
ATOM 1353 O O . THR A 1 177 ? -19.525 9.226 22.244 1.00 90.62 177 THR A O 1
ATOM 1356 N N . CYS A 1 178 ? -18.411 9.935 24.066 1.00 93.12 178 CYS A N 1
ATOM 1357 C CA . CYS A 1 178 ? -18.560 8.666 24.760 1.00 93.12 178 CYS A CA 1
ATOM 1358 C C . CYS A 1 178 ? -18.582 8.796 26.277 1.00 93.12 178 CYS A C 1
ATOM 1360 O O . CYS A 1 178 ? -18.082 9.773 26.833 1.00 93.12 178 CYS A O 1
ATOM 1362 N N . GLU A 1 179 ? -19.141 7.788 26.939 1.00 95.81 179 GLU A N 1
ATOM 1363 C CA . GLU A 1 179 ? -18.962 7.571 28.374 1.00 95.81 179 GLU A CA 1
ATOM 1364 C C . GLU A 1 179 ? -17.699 6.731 28.627 1.00 95.81 179 GLU A C 1
ATOM 1366 O O . GLU A 1 179 ? -17.096 6.183 27.701 1.00 95.81 179 GLU A O 1
ATOM 1371 N N . ALA A 1 180 ? -17.273 6.646 29.889 1.00 95.12 180 ALA A N 1
ATOM 1372 C CA . ALA A 1 180 ? -16.177 5.758 30.270 1.00 95.12 180 ALA A CA 1
ATOM 1373 C C . ALA A 1 180 ? -16.546 4.289 29.993 1.00 95.12 180 ALA A C 1
ATOM 1375 O O . ALA A 1 180 ? -17.638 3.842 30.354 1.00 95.12 180 ALA A O 1
ATOM 1376 N N . GLY A 1 181 ? -15.623 3.556 29.372 1.00 95.62 181 GLY A N 1
ATOM 1377 C CA . GLY A 1 181 ? -15.766 2.143 29.019 1.00 95.62 181 GLY A CA 1
ATOM 1378 C C . GLY A 1 181 ? -16.323 1.883 27.621 1.00 95.62 181 GLY A C 1
ATOM 1379 O O . GLY A 1 181 ? -16.348 0.735 27.168 1.00 95.62 181 GLY A O 1
ATOM 1380 N N . ASP A 1 182 ? -16.728 2.933 26.909 1.00 97.00 182 ASP A N 1
ATOM 1381 C CA . ASP A 1 182 ? -17.054 2.839 25.492 1.00 97.00 182 ASP A CA 1
ATOM 1382 C C . ASP A 1 182 ? -15.797 2.515 24.676 1.00 97.00 182 ASP A C 1
ATOM 1384 O O . ASP A 1 182 ? -14.684 2.953 24.984 1.00 97.00 182 ASP A O 1
ATOM 1388 N N . THR A 1 183 ? -15.980 1.723 23.625 1.00 95.44 183 THR A N 1
ATOM 1389 C CA . THR A 1 183 ? -14.896 1.215 22.786 1.00 95.44 183 THR A CA 1
ATOM 1390 C C . THR A 1 183 ? -15.220 1.425 21.315 1.00 95.44 183 THR A C 1
ATOM 1392 O O . THR A 1 183 ? -16.350 1.206 20.880 1.00 95.44 183 THR A O 1
ATOM 1395 N N . VAL A 1 184 ? -14.216 1.833 20.545 1.00 95.44 184 VAL A N 1
ATOM 1396 C CA . VAL A 1 184 ? -14.262 1.899 19.085 1.00 95.44 184 VAL A CA 1
ATOM 1397 C C . VAL A 1 184 ? -13.410 0.772 18.530 1.00 95.44 184 VAL A C 1
ATOM 1399 O O . VAL A 1 184 ? -12.266 0.596 18.935 1.00 95.44 184 VAL A O 1
ATOM 1402 N N . ILE A 1 185 ? -13.954 0.029 17.583 1.00 94.25 185 ILE A N 1
ATOM 1403 C CA . ILE A 1 185 ? -13.225 -0.948 16.786 1.00 94.25 185 ILE A CA 1
ATOM 1404 C C . ILE A 1 185 ? -13.197 -0.423 15.362 1.00 94.25 185 ILE A C 1
ATOM 1406 O O . ILE A 1 185 ? -14.235 -0.029 14.838 1.00 94.25 185 ILE A O 1
ATOM 1410 N N . MET A 1 186 ? -12.027 -0.391 14.738 1.00 93.69 186 MET A N 1
ATOM 1411 C CA . MET A 1 186 ? -11.851 0.163 13.399 1.00 93.69 186 MET A CA 1
ATOM 1412 C C . MET A 1 186 ? -10.936 -0.699 12.537 1.00 93.69 186 MET A C 1
ATOM 1414 O O . MET A 1 186 ? -9.981 -1.302 13.030 1.00 93.69 186 MET A O 1
ATOM 1418 N N . SER A 1 187 ? -11.214 -0.723 11.236 1.00 90.44 187 SER A N 1
ATOM 1419 C CA . SER A 1 187 ? -10.255 -1.176 10.228 1.00 90.44 187 SER A CA 1
ATOM 1420 C C . SER A 1 187 ? -8.990 -0.317 10.302 1.00 90.44 187 SER A C 1
ATOM 1422 O O . SER A 1 187 ? -9.075 0.897 10.490 1.00 90.44 187 SER A O 1
ATOM 1424 N N . SER A 1 188 ? -7.819 -0.926 10.120 1.00 85.25 188 SER A N 1
ATOM 1425 C CA . SER A 1 188 ? -6.532 -0.207 10.102 1.00 85.25 188 SER A CA 1
ATOM 1426 C C . SER A 1 188 ? -6.429 0.840 8.988 1.00 85.25 188 SER A C 1
ATOM 1428 O O . SER A 1 188 ? -5.681 1.808 9.113 1.00 85.25 188 SER A O 1
ATOM 1430 N N . ILE A 1 189 ? -7.215 0.679 7.923 1.00 86.81 189 ILE A N 1
ATOM 1431 C CA . ILE A 1 189 ? -7.280 1.604 6.788 1.00 86.81 189 ILE A CA 1
ATOM 1432 C C . ILE A 1 189 ? -8.503 2.537 6.841 1.00 86.81 189 ILE A C 1
ATOM 1434 O O . ILE A 1 189 ? -8.862 3.160 5.840 1.00 86.81 189 ILE A O 1
ATOM 1438 N N . LEU A 1 190 ? -9.170 2.641 7.995 1.00 91.56 190 LEU A N 1
ATOM 1439 C CA . LEU A 1 190 ? -10.193 3.657 8.230 1.00 91.56 190 LEU A CA 1
ATOM 1440 C C . LEU A 1 190 ? -9.527 5.028 8.417 1.00 91.56 190 LEU A C 1
ATOM 1442 O O . LEU A 1 190 ? -8.633 5.184 9.248 1.00 91.56 190 LEU A O 1
ATOM 1446 N N . ALA A 1 191 ? -10.011 6.040 7.700 1.00 91.00 191 ALA A N 1
ATOM 1447 C CA . ALA A 1 191 ? -9.598 7.421 7.908 1.00 91.00 191 ALA A CA 1
ATOM 1448 C C . ALA A 1 191 ? -10.037 7.907 9.293 1.00 91.00 191 ALA A C 1
ATOM 1450 O O . ALA A 1 191 ? -11.239 7.964 9.585 1.00 91.00 191 ALA A O 1
ATOM 1451 N N . HIS A 1 192 ? -9.070 8.289 10.123 1.00 90.06 192 HIS A N 1
ATOM 1452 C CA . HIS A 1 192 ? -9.325 8.759 11.477 1.00 90.06 192 HIS A CA 1
ATOM 1453 C C . HIS A 1 192 ? -8.254 9.739 11.981 1.00 90.06 192 HIS A C 1
ATOM 1455 O O . HIS A 1 192 ? -7.203 9.931 11.369 1.00 90.06 192 HIS A O 1
ATOM 1461 N N . SER A 1 193 ? -8.558 10.434 13.076 1.00 86.56 193 SER A N 1
ATOM 1462 C CA . SER A 1 193 ? -7.644 11.334 13.782 1.00 86.56 193 SER A CA 1
ATOM 1463 C C . SER A 1 193 ? -8.101 11.547 15.228 1.00 86.56 193 SER A C 1
ATOM 1465 O O . SER A 1 193 ? -9.188 11.136 15.637 1.00 86.56 193 SER A O 1
ATOM 1467 N N . GLY A 1 194 ? -7.261 12.198 16.033 1.00 82.25 194 GLY A N 1
ATOM 1468 C CA . GLY A 1 194 ? -7.673 12.736 17.327 1.00 82.25 194 GLY A CA 1
ATOM 1469 C C . GLY A 1 194 ? -8.048 14.207 17.191 1.00 82.25 194 GLY A C 1
ATOM 1470 O O . GLY A 1 194 ? -7.246 14.997 16.689 1.00 82.25 194 GLY A O 1
ATOM 1471 N N . SER A 1 195 ? -9.224 14.597 17.683 1.00 78.75 195 SER A N 1
ATOM 1472 C CA . SER A 1 195 ? -9.555 16.010 17.833 1.00 78.75 195 SER A CA 1
ATOM 1473 C C . SER A 1 195 ? -8.717 16.625 18.956 1.00 78.75 195 SER A C 1
ATOM 1475 O O . SER A 1 195 ? -8.212 15.950 19.865 1.00 78.75 195 SER A O 1
ATOM 1477 N N . LYS A 1 196 ? -8.516 17.936 18.867 1.00 79.12 196 LYS A N 1
ATOM 1478 C CA . LYS A 1 196 ? -7.894 18.717 19.937 1.00 79.12 196 LYS A CA 1
ATOM 1479 C C . LYS A 1 196 ? -8.869 18.835 21.114 1.00 79.12 196 LYS A C 1
ATOM 1481 O O . LYS A 1 196 ? -10.082 18.837 20.926 1.00 79.12 196 LYS A O 1
ATOM 1486 N N . ASN A 1 197 ? -8.324 18.922 22.324 1.00 79.56 197 ASN A N 1
ATOM 1487 C CA . ASN A 1 197 ? -9.107 19.102 23.541 1.00 79.56 197 ASN A CA 1
ATOM 1488 C C . ASN A 1 197 ? -9.151 20.584 23.932 1.00 79.56 197 ASN A C 1
ATOM 1490 O O . ASN A 1 197 ? -8.167 21.124 24.435 1.00 79.56 197 ASN A O 1
ATOM 1494 N N . TRP A 1 198 ? -10.284 21.227 23.672 1.00 79.50 198 TRP A N 1
ATOM 1495 C CA . TRP A 1 198 ? -10.506 22.661 23.889 1.00 79.50 198 TRP A CA 1
ATOM 1496 C C . TRP A 1 198 ? -11.508 22.931 25.006 1.00 79.50 198 TRP A C 1
ATOM 1498 O O . TRP A 1 198 ? -11.495 24.002 25.603 1.00 79.50 198 TRP A O 1
ATOM 1508 N N . THR A 1 199 ? -12.419 21.987 25.248 1.00 76.44 199 THR A N 1
ATOM 1509 C CA . THR A 1 199 ? -13.562 22.186 26.147 1.00 76.44 199 THR A CA 1
ATOM 1510 C C . THR A 1 199 ? -13.407 21.450 27.471 1.00 76.44 199 THR A C 1
ATOM 1512 O O . THR A 1 199 ? -14.036 21.844 28.452 1.00 76.44 199 THR A O 1
ATOM 1515 N N . ASN A 1 200 ? -12.587 20.395 27.530 1.00 79.38 200 ASN A N 1
ATOM 1516 C CA . ASN A 1 200 ? -12.420 19.602 28.740 1.00 79.38 200 ASN A CA 1
ATOM 1517 C C . ASN A 1 200 ? -11.160 20.042 29.507 1.00 79.38 200 ASN A C 1
ATOM 1519 O O . ASN A 1 200 ? -10.056 19.943 28.967 1.00 79.38 200 ASN A O 1
ATOM 1523 N N . PRO A 1 201 ? -11.287 20.480 30.776 1.00 78.88 201 PRO A N 1
ATOM 1524 C CA . PRO A 1 201 ? -10.130 20.833 31.599 1.00 78.88 201 PRO A CA 1
ATOM 1525 C C . PRO A 1 201 ? -9.275 19.620 31.982 1.00 78.88 201 PRO A C 1
ATOM 1527 O O . PRO A 1 201 ? -8.164 19.781 32.478 1.00 78.88 201 PRO A O 1
ATOM 1530 N N . LEU A 1 202 ? -9.781 18.403 31.782 1.00 80.88 202 LEU A N 1
ATOM 1531 C CA . LEU A 1 202 ? -9.036 17.174 31.999 1.00 80.88 202 LEU A CA 1
ATOM 1532 C C . LEU A 1 202 ? -8.440 16.679 30.691 1.00 80.88 202 LEU A C 1
ATOM 1534 O O . LEU A 1 202 ? -9.056 16.787 29.629 1.00 80.88 202 LEU A O 1
ATOM 1538 N N . ALA A 1 203 ? -7.266 16.058 30.782 1.00 76.62 203 ALA A N 1
ATOM 1539 C CA . ALA A 1 203 ? -6.711 15.337 29.655 1.00 76.62 203 ALA A CA 1
ATOM 1540 C C . ALA A 1 203 ? -7.630 14.173 29.252 1.00 76.62 203 ALA A C 1
ATOM 1542 O O . ALA A 1 203 ? -8.183 13.458 30.102 1.00 76.62 203 ALA A O 1
ATOM 1543 N N . ARG A 1 204 ? -7.768 13.969 27.942 1.00 82.31 204 ARG A N 1
ATOM 1544 C CA . ARG A 1 204 ? -8.397 12.770 27.391 1.00 82.31 204 ARG A CA 1
ATOM 1545 C C . ARG A 1 204 ? -7.360 11.665 27.307 1.00 82.31 204 ARG A C 1
ATOM 1547 O O . ARG A 1 204 ? -6.299 11.862 26.725 1.00 82.31 204 ARG A O 1
ATOM 1554 N N . HIS A 1 205 ? -7.710 10.490 27.806 1.00 83.19 205 HIS A N 1
ATOM 1555 C CA . HIS A 1 205 ? -6.932 9.271 27.617 1.00 83.19 205 HIS A CA 1
ATOM 1556 C C . HIS A 1 205 ? -7.662 8.363 26.640 1.00 83.19 205 HIS A C 1
ATOM 1558 O O . HIS A 1 205 ? -8.888 8.269 26.692 1.00 83.19 205 HIS A O 1
ATOM 1564 N N . PHE A 1 206 ? -6.923 7.682 25.774 1.00 85.38 206 PHE A N 1
ATOM 1565 C CA . PHE A 1 206 ? -7.418 6.460 25.156 1.00 85.38 206 PHE A CA 1
ATOM 1566 C C . PHE A 1 206 ? -6.344 5.385 25.204 1.00 85.38 206 PHE A C 1
ATOM 1568 O O . PHE A 1 206 ? -5.146 5.681 25.224 1.00 85.38 206 PHE A O 1
ATOM 1575 N N . VAL A 1 207 ? -6.801 4.139 25.224 1.00 86.81 207 VAL A N 1
ATOM 1576 C CA . VAL A 1 207 ? -5.952 2.954 25.270 1.00 86.81 207 VAL A CA 1
ATOM 1577 C C . VAL A 1 207 ? -6.207 2.147 24.009 1.00 86.81 207 VAL A C 1
ATOM 1579 O O . VAL A 1 207 ? -7.335 1.731 23.752 1.00 86.81 207 VAL A O 1
ATOM 1582 N N . GLY A 1 208 ? -5.172 1.994 23.192 1.00 87.25 208 GLY A N 1
ATOM 1583 C CA . GLY A 1 208 ? -5.234 1.293 21.920 1.00 87.25 208 GLY A CA 1
ATOM 1584 C C . GLY A 1 208 ? -4.708 -0.133 22.031 1.00 87.25 208 GLY A C 1
ATOM 1585 O O . GLY A 1 208 ? -3.694 -0.379 22.680 1.00 87.25 208 GLY A O 1
ATOM 1586 N N . ILE A 1 209 ? -5.374 -1.068 21.363 1.00 84.69 209 ILE A N 1
ATOM 1587 C CA . ILE A 1 209 ? -4.944 -2.457 21.190 1.00 84.69 209 ILE A CA 1
ATOM 1588 C C . ILE A 1 209 ? -4.789 -2.709 19.697 1.00 84.69 209 ILE A C 1
ATOM 1590 O O . ILE A 1 209 ? -5.632 -2.293 18.895 1.00 84.69 209 ILE A O 1
ATOM 1594 N N . THR A 1 210 ? -3.728 -3.427 19.332 1.00 78.50 210 THR A N 1
ATOM 1595 C CA . THR A 1 210 ? -3.551 -3.927 17.965 1.00 78.50 210 THR A CA 1
ATOM 1596 C C . THR A 1 210 ? -3.541 -5.445 17.966 1.00 78.50 210 THR A C 1
ATOM 1598 O O . THR A 1 210 ? -2.482 -6.071 18.071 1.00 78.50 210 THR A O 1
ATOM 1601 N N . PRO A 1 211 ? -4.723 -6.055 17.851 1.00 66.12 211 PRO A N 1
ATOM 1602 C CA . PRO A 1 211 ? -4.861 -7.492 17.880 1.00 66.12 211 PRO A CA 1
ATOM 1603 C C . PRO A 1 211 ? -4.448 -8.081 16.528 1.00 66.12 211 PRO A C 1
ATOM 1605 O O . PRO A 1 211 ? -5.279 -8.366 15.677 1.00 66.12 211 PRO A O 1
ATOM 1608 N N . GLY A 1 212 ? -3.143 -8.234 16.299 1.00 56.41 212 GLY A N 1
ATOM 1609 C CA . GLY A 1 212 ? -2.644 -8.867 15.079 1.00 56.41 212 GLY A CA 1
ATOM 1610 C C . GLY A 1 212 ? -1.460 -8.156 14.445 1.00 56.41 212 GLY A C 1
ATOM 1611 O O . GLY A 1 212 ? -1.615 -7.089 13.878 1.00 56.41 212 GLY A O 1
ATOM 1612 N N . SER A 1 213 ? -0.307 -8.823 14.499 1.00 52.22 213 SER A N 1
ATOM 1613 C CA . SER A 1 213 ? 0.796 -8.743 13.533 1.00 52.22 213 SER A CA 1
ATOM 1614 C C . SER A 1 213 ? 0.749 -9.905 12.524 1.00 52.22 213 SER A C 1
ATOM 1616 O O . SER A 1 213 ? 1.669 -10.091 11.728 1.00 52.22 213 SER A O 1
ATOM 1618 N N . GLN A 1 214 ? -0.286 -10.757 12.607 1.00 53.62 214 GLN A N 1
ATOM 1619 C CA . GLN A 1 214 ? -0.426 -11.927 11.750 1.00 53.62 214 GLN A CA 1
ATOM 1620 C C . GLN A 1 214 ? -1.420 -11.666 10.627 1.00 53.62 214 GLN A C 1
ATOM 1622 O O . GLN A 1 214 ? -2.491 -11.092 10.800 1.00 53.62 214 GLN A O 1
ATOM 1627 N N . ARG A 1 215 ? -0.955 -12.077 9.454 1.00 56.12 215 ARG A N 1
ATOM 1628 C CA . ARG A 1 215 ? -1.434 -11.734 8.126 1.00 56.12 215 ARG A CA 1
ATOM 1629 C C . ARG A 1 215 ? -2.848 -12.292 7.921 1.00 56.12 215 ARG A C 1
ATOM 1631 O O . ARG A 1 215 ? -2.985 -13.508 7.804 1.00 56.12 215 ARG A O 1
ATOM 1638 N N . SER A 1 216 ? -3.867 -11.434 7.821 1.00 51.25 216 SER A N 1
ATOM 1639 C CA . SER A 1 216 ? -5.166 -11.855 7.284 1.00 51.25 216 SER A CA 1
ATOM 1640 C C . SER A 1 216 ? -4.938 -12.200 5.815 1.00 51.25 216 SER A C 1
ATOM 1642 O O . SER A 1 216 ? -4.614 -11.342 4.995 1.00 51.25 216 SER A O 1
ATOM 1644 N N . LEU A 1 217 ? -4.970 -13.491 5.500 1.00 52.66 217 LEU A N 1
ATOM 1645 C CA . LEU A 1 217 ? -5.069 -13.916 4.117 1.00 52.66 217 LEU A CA 1
ATOM 1646 C C . LEU A 1 217 ? -6.449 -13.461 3.644 1.00 52.66 217 LEU A C 1
ATOM 1648 O O . LEU A 1 217 ? -7.441 -13.794 4.285 1.00 52.66 217 LEU A O 1
ATOM 1652 N N . VAL A 1 218 ? -6.534 -12.781 2.499 1.00 55.81 218 VAL A N 1
ATOM 1653 C CA . VAL A 1 218 ? -7.712 -13.003 1.654 1.00 55.81 218 VAL A CA 1
ATOM 1654 C C . VAL A 1 218 ? -7.530 -14.429 1.167 1.00 55.81 218 VAL A C 1
ATOM 1656 O O . VAL A 1 218 ? -6.770 -14.727 0.250 1.00 55.81 218 VAL A O 1
ATOM 1659 N N . SER A 1 219 ? -8.027 -15.329 1.995 1.00 54.97 219 SER A N 1
ATOM 1660 C CA . SER A 1 219 ? -7.869 -16.758 1.876 1.00 54.97 219 SER A CA 1
ATOM 1661 C C . SER A 1 219 ? -8.561 -17.219 0.593 1.00 54.97 219 SER A C 1
ATOM 1663 O O . SER A 1 219 ? -9.492 -16.578 0.112 1.00 54.97 219 SER A O 1
ATOM 1665 N N . ASN A 1 220 ? -8.160 -18.373 0.052 1.00 68.94 220 ASN A N 1
ATOM 1666 C CA . ASN A 1 220 ? -8.918 -19.062 -1.006 1.00 68.94 220 ASN A CA 1
ATOM 1667 C C . ASN A 1 220 ? -10.309 -19.546 -0.516 1.00 68.94 220 ASN A C 1
ATOM 1669 O O . ASN A 1 220 ? -10.901 -20.430 -1.132 1.00 68.94 220 ASN A O 1
ATOM 1673 N N . LYS A 1 221 ? -10.796 -19.029 0.620 1.00 80.81 221 LYS A N 1
ATOM 1674 C CA . LYS A 1 221 ? -12.095 -19.333 1.208 1.00 80.81 221 LYS A CA 1
ATOM 1675 C C . LYS A 1 221 ? -13.202 -18.832 0.296 1.00 80.81 221 LYS A C 1
ATOM 1677 O O . LYS A 1 221 ? -13.064 -17.819 -0.397 1.00 80.81 221 LYS A O 1
ATOM 1682 N N . ALA A 1 222 ? -14.335 -19.519 0.346 1.00 86.69 222 ALA A N 1
ATOM 1683 C CA . ALA A 1 222 ? -15.547 -18.980 -0.246 1.00 86.69 222 ALA A CA 1
ATOM 1684 C C . ALA A 1 222 ? -15.955 -17.686 0.486 1.00 86.69 222 ALA A C 1
ATOM 1686 O O . ALA A 1 222 ? -15.728 -17.543 1.686 1.00 86.69 222 ALA A O 1
ATOM 1687 N N . LEU A 1 223 ? -16.609 -16.750 -0.213 1.00 88.62 223 LEU A N 1
ATOM 1688 C CA . LEU A 1 223 ? -16.996 -15.452 0.367 1.00 88.62 223 LEU A CA 1
ATOM 1689 C C . LEU A 1 223 ? -17.852 -15.568 1.641 1.00 88.62 223 LEU A C 1
ATOM 1691 O O . LEU A 1 223 ? -17.799 -14.688 2.502 1.00 88.62 223 LEU A O 1
ATOM 1695 N N . ASP A 1 224 ? -18.626 -16.646 1.767 1.00 90.25 224 ASP A N 1
ATOM 1696 C CA . ASP A 1 224 ? -19.504 -16.885 2.916 1.00 90.25 224 ASP A CA 1
ATOM 1697 C C . ASP A 1 224 ? -18.744 -17.433 4.139 1.00 90.25 224 ASP A C 1
ATOM 1699 O O . ASP A 1 224 ? -19.208 -17.277 5.267 1.00 90.25 224 ASP A O 1
ATOM 1703 N N . GLU A 1 225 ? -17.553 -18.002 3.928 1.00 89.81 225 GLU A N 1
ATOM 1704 C CA . GLU A 1 225 ? -16.661 -18.533 4.969 1.00 89.81 225 GLU A CA 1
ATOM 1705 C C . GLU A 1 225 ? -15.715 -17.467 5.540 1.00 89.81 225 GLU A C 1
ATOM 1707 O O . GLU A 1 225 ? -15.042 -17.706 6.542 1.00 89.81 225 GLU A O 1
ATOM 1712 N N . LEU A 1 226 ? -15.655 -16.286 4.916 1.00 88.69 226 LEU A N 1
ATOM 1713 C CA . LEU A 1 226 ? -14.817 -15.186 5.382 1.00 88.69 226 LEU A CA 1
ATOM 1714 C C . LEU A 1 226 ? -15.290 -14.677 6.752 1.00 88.69 226 LEU A C 1
ATOM 1716 O O . LEU A 1 226 ? -16.483 -14.407 6.968 1.00 88.69 226 LEU A O 1
ATOM 1720 N N . SER A 1 227 ? -14.339 -14.466 7.660 1.00 90.25 227 SER A N 1
ATOM 1721 C CA . SER A 1 227 ? -14.577 -13.755 8.913 1.00 90.25 227 SER A CA 1
ATOM 1722 C C . SER A 1 227 ? -14.920 -12.284 8.660 1.00 90.25 227 SER A C 1
ATOM 1724 O O . SER A 1 227 ? -14.800 -11.762 7.549 1.00 90.25 227 SER A O 1
ATOM 1726 N N . THR A 1 228 ? -15.359 -11.578 9.699 1.00 92.88 228 THR A N 1
ATOM 1727 C CA . THR A 1 228 ? -15.741 -10.163 9.575 1.00 92.88 228 THR A CA 1
ATOM 1728 C C . THR A 1 228 ? -14.576 -9.312 9.084 1.00 92.88 228 THR A C 1
ATOM 1730 O O . THR A 1 228 ? -14.753 -8.488 8.188 1.00 92.88 228 THR A O 1
ATOM 1733 N N . ILE A 1 229 ? -13.376 -9.528 9.631 1.00 89.12 229 ILE A N 1
ATOM 1734 C CA . ILE A 1 229 ? -12.192 -8.771 9.221 1.00 89.12 229 ILE A CA 1
ATOM 1735 C C . ILE A 1 229 ? -11.726 -9.128 7.806 1.00 89.12 229 ILE A C 1
ATOM 1737 O O . ILE A 1 229 ? -11.280 -8.245 7.073 1.00 89.12 229 ILE A O 1
ATOM 1741 N N . GLU A 1 230 ? -11.875 -10.387 7.386 1.00 88.12 230 GLU A N 1
ATOM 1742 C CA . GLU A 1 230 ? -11.587 -10.802 6.009 1.00 88.12 230 GLU A CA 1
ATOM 1743 C C . GLU A 1 230 ? -12.567 -10.135 5.028 1.00 88.12 230 GLU A C 1
ATOM 1745 O O . GLU A 1 230 ? -12.144 -9.607 4.001 1.00 88.12 230 GLU A O 1
ATOM 1750 N N . LYS A 1 231 ? -13.863 -10.061 5.369 1.00 90.94 231 LYS A N 1
ATOM 1751 C CA . LYS A 1 231 ? -14.890 -9.361 4.571 1.00 90.94 231 LYS A CA 1
ATOM 1752 C C . LYS A 1 231 ? -14.602 -7.865 4.448 1.00 90.94 231 LYS A C 1
ATOM 1754 O O . LYS A 1 231 ? -14.674 -7.321 3.349 1.00 90.94 231 LYS A O 1
ATOM 1759 N N . VAL A 1 232 ? -14.232 -7.209 5.552 1.00 90.56 232 VAL A N 1
ATOM 1760 C CA . VAL A 1 232 ? -13.885 -5.773 5.587 1.00 90.56 232 VAL A CA 1
ATOM 1761 C C . VAL A 1 232 ? -12.728 -5.438 4.643 1.00 90.56 232 VAL A C 1
ATOM 1763 O O . VAL A 1 232 ? -12.730 -4.351 4.066 1.00 90.56 232 VAL A O 1
ATOM 1766 N N . ASN A 1 233 ? -11.778 -6.359 4.468 1.00 86.00 233 ASN A N 1
ATOM 1767 C CA . ASN A 1 233 ? -10.574 -6.183 3.651 1.00 86.00 233 ASN A CA 1
ATOM 1768 C C . ASN A 1 233 ? -10.646 -6.895 2.282 1.00 86.00 233 ASN A C 1
ATOM 1770 O O . ASN A 1 233 ? -9.638 -6.979 1.583 1.00 86.00 233 ASN A O 1
ATOM 1774 N N . SER A 1 234 ? -11.812 -7.424 1.887 1.00 86.62 234 SER A N 1
ATOM 1775 C CA . SER A 1 234 ? -11.985 -8.167 0.632 1.00 86.62 234 SER A CA 1
ATOM 1776 C C . SER A 1 234 ? -12.715 -7.334 -0.416 1.00 86.62 234 SER A C 1
ATOM 1778 O O . SER A 1 234 ? -13.932 -7.142 -0.361 1.00 86.62 234 SER A O 1
ATOM 1780 N N . LEU A 1 235 ? -11.980 -6.888 -1.437 1.00 87.81 235 LEU A N 1
ATOM 1781 C CA . LEU A 1 235 ? -12.568 -6.208 -2.592 1.00 87.81 235 LEU A CA 1
ATOM 1782 C C . LEU A 1 235 ? -13.609 -7.065 -3.316 1.00 87.81 235 LEU A C 1
ATOM 1784 O O . LEU A 1 235 ? -14.633 -6.547 -3.770 1.00 87.81 235 LEU A O 1
ATOM 1788 N N . GLN A 1 236 ? -13.361 -8.372 -3.402 1.00 85.69 236 GLN A N 1
ATOM 1789 C CA . GLN A 1 236 ? -14.271 -9.304 -4.051 1.00 85.69 236 GLN A CA 1
ATOM 1790 C C . GLN A 1 236 ? -15.588 -9.429 -3.282 1.00 85.69 236 GLN A C 1
ATOM 1792 O O . GLN A 1 236 ? -16.653 -9.447 -3.898 1.00 85.69 236 GLN A O 1
ATOM 1797 N N . TYR A 1 237 ? -15.544 -9.409 -1.945 1.00 90.38 237 TYR A N 1
ATOM 1798 C CA . TYR A 1 237 ? -16.754 -9.378 -1.123 1.00 90.38 237 TYR A CA 1
ATOM 1799 C C . TYR A 1 237 ? -17.593 -8.123 -1.405 1.00 90.38 237 TYR A C 1
ATOM 1801 O O . TYR A 1 237 ? -18.803 -8.218 -1.634 1.00 90.38 237 TYR A O 1
ATOM 1809 N N . TYR A 1 238 ? -16.965 -6.943 -1.472 1.00 91.50 238 TYR A N 1
ATOM 1810 C CA . TYR A 1 238 ? -17.681 -5.708 -1.814 1.00 91.50 238 TYR A CA 1
ATOM 1811 C C . TYR A 1 238 ? -18.308 -5.756 -3.207 1.00 91.50 238 TYR A C 1
ATOM 1813 O O . TYR A 1 238 ? -19.440 -5.300 -3.386 1.00 91.50 238 TYR A O 1
ATOM 1821 N N . LYS A 1 239 ? -17.599 -6.324 -4.183 1.00 90.38 239 LYS A N 1
ATOM 1822 C CA . LYS A 1 239 ? -18.097 -6.481 -5.549 1.00 90.38 239 LYS A CA 1
ATOM 1823 C C . LYS A 1 239 ? -19.290 -7.435 -5.612 1.00 90.38 239 LYS A C 1
ATOM 1825 O O . LYS A 1 239 ? -20.341 -7.061 -6.120 1.00 90.38 239 LYS A O 1
ATOM 1830 N N . GLU A 1 240 ? -19.132 -8.658 -5.113 1.00 90.94 240 GLU A N 1
ATOM 1831 C CA . GLU A 1 240 ? -20.090 -9.745 -5.346 1.00 90.94 240 GLU A CA 1
ATOM 1832 C C . GLU A 1 240 ? -21.254 -9.774 -4.353 1.00 90.94 240 GLU A C 1
ATOM 1834 O O . GLU A 1 240 ? -22.363 -10.156 -4.726 1.00 90.94 240 GLU A O 1
ATOM 1839 N N . ARG A 1 241 ? -21.023 -9.400 -3.089 1.00 92.12 241 ARG A N 1
ATOM 1840 C CA . ARG A 1 241 ? -22.042 -9.479 -2.026 1.00 92.12 241 ARG A CA 1
ATOM 1841 C C . ARG A 1 241 ? -22.683 -8.130 -1.724 1.00 92.12 241 ARG A C 1
ATOM 1843 O O . ARG A 1 241 ? -23.876 -8.081 -1.442 1.00 92.12 241 ARG A O 1
ATOM 1850 N N . ILE A 1 242 ? -21.921 -7.037 -1.797 1.00 90.75 242 ILE A N 1
ATOM 1851 C CA . ILE A 1 242 ? -22.451 -5.681 -1.557 1.00 90.75 242 ILE A CA 1
ATOM 1852 C C . ILE A 1 242 ? -22.873 -4.996 -2.868 1.00 90.75 242 ILE A C 1
ATOM 1854 O O . ILE A 1 242 ? -23.737 -4.120 -2.837 1.00 90.75 242 ILE A O 1
ATOM 1858 N N . GLY A 1 243 ? -22.329 -5.413 -4.015 1.00 89.94 243 GLY A N 1
ATOM 1859 C CA . GLY A 1 243 ? -22.668 -4.853 -5.325 1.00 89.94 243 GLY A CA 1
ATOM 1860 C C . GLY A 1 243 ? -21.972 -3.524 -5.628 1.00 89.94 243 GLY A C 1
ATOM 1861 O O . GLY A 1 243 ? -22.493 -2.722 -6.403 1.00 89.94 243 GLY A O 1
ATOM 1862 N N . LEU A 1 244 ? -20.818 -3.250 -5.005 1.00 89.31 244 LEU A N 1
ATOM 1863 C CA . LEU A 1 244 ? -20.045 -2.045 -5.306 1.00 89.31 244 LEU A CA 1
ATOM 1864 C C . LEU A 1 244 ? -19.315 -2.189 -6.642 1.00 89.31 244 LEU A C 1
ATOM 1866 O O . LEU A 1 244 ? -18.639 -3.185 -6.905 1.00 89.31 244 LEU A O 1
ATOM 1870 N N . ASN A 1 245 ? -19.411 -1.155 -7.479 1.00 88.00 245 ASN A N 1
ATOM 1871 C CA . ASN A 1 245 ? -18.657 -1.088 -8.723 1.00 88.00 245 ASN A CA 1
ATOM 1872 C C . ASN A 1 245 ? -17.201 -0.694 -8.434 1.00 88.00 245 ASN A C 1
ATOM 1874 O O . ASN A 1 245 ? -16.871 0.490 -8.345 1.00 88.00 245 ASN A O 1
ATOM 1878 N N . MET A 1 246 ? -16.347 -1.698 -8.256 1.00 86.25 246 MET A N 1
ATOM 1879 C CA . MET A 1 246 ? -14.930 -1.514 -7.952 1.00 86.25 246 MET A CA 1
ATOM 1880 C C . MET A 1 246 ? -14.092 -1.447 -9.247 1.00 86.25 246 MET A C 1
ATOM 1882 O O . MET A 1 246 ? -14.294 -2.265 -10.149 1.00 86.25 246 MET A O 1
ATOM 1886 N N . PRO A 1 247 ? -13.118 -0.522 -9.356 1.00 88.06 247 PRO A N 1
ATOM 1887 C CA . PRO A 1 247 ? -12.328 -0.279 -10.567 1.00 88.06 247 PRO A CA 1
ATOM 1888 C C . PRO A 1 247 ? -11.170 -1.280 -10.713 1.00 88.06 247 PRO A C 1
ATOM 1890 O O . PRO A 1 247 ? -9.993 -0.907 -10.704 1.00 88.06 247 PRO A O 1
ATOM 1893 N N . PHE A 1 248 ? -11.497 -2.567 -10.801 1.00 87.75 248 PHE A N 1
ATOM 1894 C CA . PHE A 1 248 ? -10.513 -3.638 -10.948 1.00 87.75 248 PHE A CA 1
ATOM 1895 C C . PHE A 1 248 ? -9.633 -3.447 -12.189 1.00 87.75 248 PHE A C 1
ATOM 1897 O O . PHE A 1 248 ? -10.163 -3.120 -13.251 1.00 87.75 248 PHE A O 1
ATOM 1904 N N . PRO A 1 249 ? -8.307 -3.676 -12.097 1.00 88.38 249 PRO A N 1
ATOM 1905 C CA . PRO A 1 249 ? -7.455 -3.685 -13.276 1.00 88.38 249 PRO A CA 1
ATOM 1906 C C . PRO A 1 249 ? -7.948 -4.708 -14.305 1.00 88.38 249 PRO A C 1
ATOM 1908 O O . PRO A 1 249 ? -8.218 -5.875 -13.988 1.00 88.38 249 PRO A O 1
ATOM 1911 N N . GLU A 1 250 ? -8.075 -4.249 -15.545 1.00 87.38 250 GLU A N 1
ATOM 1912 C CA . GLU A 1 250 ? -8.410 -5.092 -16.686 1.00 87.38 250 GLU A CA 1
ATOM 1913 C C . GLU A 1 250 ? -7.189 -5.951 -17.039 1.00 87.38 250 GLU A C 1
ATOM 1915 O O . GLU A 1 250 ? -6.058 -5.469 -17.009 1.00 87.38 250 GLU A O 1
ATOM 1920 N N . ILE A 1 251 ? -7.415 -7.235 -17.330 1.00 90.06 251 ILE A N 1
ATOM 1921 C CA . ILE A 1 251 ? -6.363 -8.128 -17.842 1.00 90.06 251 ILE A CA 1
ATOM 1922 C C . ILE A 1 251 ? -6.235 -7.945 -19.361 1.00 90.06 251 ILE A C 1
ATOM 1924 O O . ILE A 1 251 ? -5.127 -7.824 -19.869 1.00 90.06 251 ILE A O 1
ATOM 1928 N N . GLY A 1 252 ? -7.367 -7.824 -20.059 1.00 88.19 252 GLY A N 1
ATOM 1929 C CA . GLY A 1 252 ? -7.434 -7.787 -21.519 1.00 88.19 252 GLY A CA 1
ATOM 1930 C C . GLY A 1 252 ? -7.880 -9.129 -22.101 1.00 88.19 252 GLY A C 1
ATOM 1931 O O . GLY A 1 252 ? -8.208 -10.057 -21.361 1.00 88.19 252 GLY A O 1
ATOM 1932 N N . ASP A 1 253 ? -7.925 -9.201 -23.428 1.00 93.75 253 ASP A N 1
ATOM 1933 C CA . ASP A 1 253 ? -8.190 -10.437 -24.167 1.00 93.75 253 ASP A CA 1
ATOM 1934 C C . ASP A 1 253 ? -6.959 -11.364 -24.082 1.00 93.75 253 ASP A C 1
ATOM 1936 O O . ASP A 1 253 ? -5.867 -10.911 -24.450 1.00 93.75 253 ASP A O 1
ATOM 1940 N N . PRO A 1 254 ? -7.096 -12.625 -23.617 1.00 95.75 254 PRO A N 1
ATOM 1941 C CA . PRO A 1 254 ? -6.011 -13.609 -23.594 1.00 95.75 254 PRO A CA 1
ATOM 1942 C C . PRO A 1 254 ? -5.223 -13.704 -24.908 1.00 95.75 254 PRO A C 1
ATOM 1944 O O . PRO A 1 254 ? -3.996 -13.781 -24.869 1.00 95.75 254 PRO A O 1
ATOM 1947 N N . GLU A 1 255 ? -5.885 -13.612 -26.069 1.00 96.31 255 GLU A N 1
ATOM 1948 C CA . GLU A 1 255 ? -5.220 -13.713 -27.381 1.00 96.31 255 GLU A CA 1
ATOM 1949 C C . GLU A 1 255 ? -4.240 -12.559 -27.652 1.00 96.31 255 GLU A C 1
ATOM 1951 O O . GLU A 1 255 ? -3.290 -12.711 -28.423 1.00 96.31 255 GLU A O 1
ATOM 1956 N N . LEU A 1 256 ? -4.453 -11.409 -27.009 1.00 95.75 256 LEU A N 1
ATOM 1957 C CA . LEU A 1 256 ? -3.632 -10.209 -27.167 1.00 95.75 256 LEU A CA 1
ATOM 1958 C C . LEU A 1 256 ? -2.616 -10.048 -26.032 1.00 95.75 256 LEU A C 1
ATOM 1960 O O . LEU A 1 256 ? -1.485 -9.623 -26.274 1.00 95.75 256 LEU A O 1
ATOM 1964 N N . VAL A 1 257 ? -3.002 -10.384 -24.798 1.00 96.31 257 VAL A N 1
ATOM 1965 C CA . VAL A 1 257 ? -2.168 -10.160 -23.610 1.00 96.31 257 VAL A CA 1
ATOM 1966 C C . VAL A 1 257 ? -1.146 -11.274 -23.385 1.00 96.31 257 VAL A C 1
ATOM 1968 O O . VAL A 1 257 ? -0.004 -10.974 -23.037 1.00 96.31 257 VAL A O 1
ATOM 1971 N N . ASP A 1 258 ? -1.497 -12.540 -23.631 1.00 97.88 258 ASP A N 1
ATOM 1972 C CA . ASP A 1 258 ? -0.606 -13.676 -23.360 1.00 97.88 258 ASP A CA 1
ATOM 1973 C C . ASP A 1 258 ? 0.706 -13.599 -24.165 1.00 97.88 258 ASP A C 1
ATOM 1975 O O . ASP A 1 258 ? 1.772 -13.789 -23.574 1.00 97.88 258 ASP A O 1
ATOM 1979 N N . PRO A 1 259 ? 0.706 -13.234 -25.467 1.00 97.44 259 PRO A N 1
ATOM 1980 C CA . PRO A 1 259 ? 1.952 -13.054 -26.210 1.00 97.44 259 PRO A CA 1
ATOM 1981 C C . PRO A 1 259 ? 2.858 -11.968 -25.623 1.00 97.44 259 PRO A C 1
ATOM 1983 O O . PRO A 1 259 ? 4.081 -12.106 -25.680 1.00 97.44 259 PRO A O 1
ATOM 1986 N N . VAL A 1 260 ? 2.281 -10.897 -25.069 1.00 96.38 260 VAL A N 1
ATOM 1987 C CA . VAL A 1 260 ? 3.035 -9.793 -24.460 1.00 96.38 260 VAL A CA 1
ATOM 1988 C C . VAL A 1 260 ? 3.589 -10.193 -23.094 1.00 96.38 260 VAL A C 1
ATOM 1990 O O . VAL A 1 260 ? 4.751 -9.905 -22.813 1.00 96.38 260 VAL A O 1
ATOM 1993 N N . LEU A 1 261 ? 2.812 -10.910 -22.278 1.00 97.38 261 LEU A N 1
ATOM 1994 C CA . LEU A 1 261 ? 3.270 -11.447 -20.993 1.00 97.38 261 LEU A CA 1
ATOM 1995 C C . LEU A 1 261 ? 4.408 -12.463 -21.180 1.00 97.38 261 LEU A C 1
ATOM 1997 O O . LEU A 1 261 ? 5.430 -12.367 -20.503 1.00 97.38 261 LEU A O 1
ATOM 2001 N N . ALA A 1 262 ? 4.281 -13.376 -22.147 1.00 97.19 262 ALA A N 1
ATOM 2002 C CA . ALA A 1 262 ? 5.283 -14.406 -22.418 1.00 97.19 262 ALA A CA 1
ATOM 2003 C C . ALA A 1 262 ? 6.578 -13.860 -23.046 1.00 97.19 262 ALA A C 1
ATOM 2005 O O . ALA A 1 262 ? 7.674 -14.286 -22.681 1.00 97.19 262 ALA A O 1
ATOM 2006 N N . ASN A 1 263 ? 6.474 -12.940 -24.013 1.00 96.81 263 ASN A N 1
ATOM 2007 C CA . ASN A 1 263 ? 7.630 -12.482 -24.801 1.00 96.81 263 ASN A CA 1
ATOM 2008 C C . ASN A 1 263 ? 8.186 -11.122 -24.358 1.00 96.81 263 ASN A C 1
ATOM 2010 O O . ASN A 1 263 ? 9.216 -10.683 -24.877 1.00 96.81 263 ASN A O 1
ATOM 2014 N N . GLY A 1 264 ? 7.509 -10.452 -23.429 1.00 96.94 264 GLY A N 1
ATOM 2015 C CA . GLY A 1 264 ? 7.835 -9.110 -22.976 1.00 96.94 264 GLY A CA 1
ATOM 2016 C C . GLY A 1 264 ? 7.451 -8.024 -23.983 1.00 96.94 264 GLY A C 1
ATOM 2017 O O . GLY A 1 264 ? 7.443 -8.220 -25.203 1.00 96.94 264 GLY A O 1
ATOM 2018 N N . TRP A 1 265 ? 7.164 -6.838 -23.456 1.00 96.75 265 TRP A N 1
ATOM 2019 C CA . TRP A 1 265 ? 6.843 -5.640 -24.220 1.00 96.75 265 TRP A CA 1
ATOM 2020 C C . TRP A 1 265 ? 8.089 -4.793 -24.504 1.00 96.75 265 TRP A C 1
ATOM 2022 O O . TRP A 1 265 ? 8.960 -4.625 -23.648 1.00 96.75 265 TRP A O 1
ATOM 2032 N N . GLN A 1 266 ? 8.164 -4.211 -25.700 1.00 95.06 266 GLN A N 1
ATOM 2033 C CA . GLN A 1 266 ? 9.230 -3.290 -26.089 1.00 95.06 266 GLN A CA 1
ATOM 2034 C C . GLN A 1 266 ? 8.700 -2.283 -27.118 1.00 95.06 266 GLN A C 1
ATOM 2036 O O . GLN A 1 266 ? 8.078 -2.696 -28.097 1.00 95.06 266 GLN A O 1
ATOM 2041 N N . PRO A 1 267 ? 8.947 -0.974 -26.945 1.00 95.12 267 PRO A N 1
ATOM 2042 C CA . PRO A 1 267 ? 8.640 0.013 -27.966 1.00 95.12 267 PRO A CA 1
ATOM 2043 C C . PRO A 1 267 ? 9.757 0.088 -29.018 1.00 95.12 267 PRO A C 1
ATOM 2045 O O . PRO A 1 267 ? 10.917 -0.227 -28.735 1.00 95.12 267 PRO A O 1
ATOM 2048 N N . ASP A 1 268 ? 9.445 0.625 -30.199 1.00 92.69 268 ASP A N 1
ATOM 2049 C CA . ASP A 1 268 ? 10.442 0.910 -31.243 1.00 92.69 268 ASP A CA 1
ATOM 2050 C C . ASP A 1 268 ? 11.627 1.712 -30.689 1.00 92.69 268 ASP A C 1
ATOM 2052 O O . ASP A 1 268 ? 11.421 2.728 -30.029 1.00 92.69 268 ASP A O 1
ATOM 2056 N N . GLY A 1 269 ? 12.866 1.296 -30.955 1.00 92.38 269 GLY A N 1
ATOM 2057 C CA . GLY A 1 269 ? 14.075 1.939 -30.410 1.00 92.38 269 GLY A CA 1
ATOM 2058 C C . GLY A 1 269 ? 14.532 1.401 -29.046 1.00 92.38 269 GLY A C 1
ATOM 2059 O O . GLY A 1 269 ? 15.623 1.746 -28.600 1.00 92.38 269 GLY A O 1
ATOM 2060 N N . GLY A 1 270 ? 13.757 0.513 -28.413 1.00 95.38 270 GLY A N 1
ATOM 2061 C CA . GLY A 1 270 ? 14.159 -0.257 -27.234 1.00 95.38 270 GLY A CA 1
ATOM 2062 C C . GLY A 1 270 ? 14.094 0.478 -25.892 1.00 95.38 270 GLY A C 1
ATOM 2063 O O . GLY A 1 270 ? 13.635 1.620 -25.797 1.00 95.38 270 GLY A O 1
ATOM 2064 N N . ILE A 1 271 ? 14.540 -0.221 -24.841 1.00 95.75 271 ILE A N 1
ATOM 2065 C CA . ILE A 1 271 ? 14.466 0.206 -23.435 1.00 95.75 271 ILE A CA 1
ATOM 2066 C C . ILE A 1 271 ? 15.863 0.123 -22.802 1.00 95.75 271 ILE A C 1
ATOM 2068 O O . ILE A 1 271 ? 16.434 -0.959 -22.683 1.00 95.75 271 ILE A O 1
ATOM 2072 N N . SER A 1 272 ? 16.428 1.251 -22.372 1.00 92.75 272 SER A N 1
ATOM 2073 C CA . SER A 1 272 ? 17.658 1.266 -21.562 1.00 92.75 272 SER A CA 1
ATOM 2074 C C . SER A 1 272 ? 17.358 1.267 -20.065 1.00 92.75 272 SER A C 1
ATOM 2076 O O . SER A 1 272 ? 18.083 0.656 -19.290 1.00 92.75 272 SER A O 1
ATOM 2078 N N . SER A 1 273 ? 16.289 1.956 -19.670 1.00 92.94 273 SER A N 1
ATOM 2079 C CA . SER A 1 273 ? 15.762 2.005 -18.309 1.00 92.94 273 SER A CA 1
ATOM 2080 C C . SER A 1 273 ? 14.292 2.401 -18.377 1.00 92.94 273 SER A C 1
ATOM 2082 O O . SER A 1 273 ? 13.866 3.078 -19.325 1.00 92.94 273 SER A O 1
ATOM 2084 N N . PHE A 1 274 ? 13.513 1.961 -17.399 1.00 95.31 274 PHE A N 1
ATOM 2085 C CA . PHE A 1 274 ? 12.085 2.224 -17.358 1.00 95.31 274 PHE A CA 1
ATOM 2086 C C . PHE A 1 274 ? 11.613 2.531 -15.940 1.00 95.31 274 PHE A C 1
ATOM 2088 O O . PHE A 1 274 ? 12.296 2.246 -14.965 1.00 95.31 274 PHE A O 1
ATOM 2095 N N . GLU A 1 275 ? 10.423 3.098 -15.836 1.00 93.19 275 GLU A N 1
ATOM 2096 C CA . GLU A 1 275 ? 9.684 3.172 -14.587 1.00 93.19 275 GLU A CA 1
ATOM 2097 C C . GLU A 1 275 ? 8.194 3.056 -14.889 1.00 93.19 275 GLU A C 1
ATOM 2099 O O . GLU A 1 275 ? 7.724 3.551 -15.923 1.00 93.19 275 GLU A O 1
ATOM 2104 N N . MET A 1 276 ? 7.446 2.405 -14.003 1.00 92.81 276 MET A N 1
ATOM 2105 C CA . MET A 1 276 ? 6.018 2.196 -14.194 1.00 92.81 276 MET A CA 1
ATOM 2106 C C . MET A 1 276 ? 5.229 2.630 -12.969 1.00 92.81 276 MET A C 1
ATOM 2108 O O . MET A 1 276 ? 5.540 2.280 -11.838 1.00 92.81 276 MET A O 1
ATOM 2112 N N . ILE A 1 277 ? 4.164 3.390 -13.204 1.00 90.00 277 ILE A N 1
ATOM 2113 C CA . ILE A 1 277 ? 3.268 3.843 -12.148 1.00 90.00 277 ILE A CA 1
ATOM 2114 C C . ILE A 1 277 ? 1.823 3.735 -12.603 1.00 90.00 277 ILE A C 1
ATOM 2116 O O . ILE A 1 277 ? 1.483 4.078 -13.736 1.00 90.00 277 ILE A O 1
ATOM 2120 N N . ARG A 1 278 ? 0.953 3.271 -11.708 1.00 89.56 278 ARG A N 1
ATOM 2121 C CA . ARG A 1 278 ? -0.490 3.305 -11.925 1.00 89.56 278 ARG A CA 1
ATOM 2122 C C . ARG A 1 278 ? -1.066 4.568 -11.298 1.00 89.56 278 ARG A C 1
ATOM 2124 O O . ARG A 1 278 ? -0.845 4.818 -10.115 1.00 89.56 278 ARG A O 1
ATOM 2131 N N . SER A 1 279 ? -1.785 5.354 -12.090 1.00 88.12 279 SER A N 1
ATOM 2132 C CA . SER A 1 279 ? -2.446 6.583 -11.653 1.00 88.12 279 SER A CA 1
ATOM 2133 C C . SER A 1 279 ? -3.829 6.669 -12.278 1.00 88.12 279 SER A C 1
ATOM 2135 O O . SER A 1 279 ? -3.991 6.492 -13.484 1.00 88.12 279 SER A O 1
ATOM 2137 N N . SER A 1 280 ? -4.848 6.939 -11.462 1.00 87.00 280 SER A N 1
ATOM 2138 C CA . SER A 1 280 ? -6.244 7.063 -11.908 1.00 87.00 280 SER A CA 1
ATOM 2139 C C . SER A 1 280 ? -6.743 5.849 -12.711 1.00 87.00 280 SER A C 1
ATOM 2141 O O . SER A 1 280 ? -7.543 5.989 -13.634 1.00 87.00 280 SER A O 1
ATOM 2143 N N . GLY A 1 281 ? -6.254 4.650 -12.377 1.00 89.00 281 GLY A N 1
ATOM 2144 C CA . GLY A 1 281 ? -6.597 3.399 -13.058 1.00 89.00 281 GLY A CA 1
ATOM 2145 C C . GLY A 1 281 ? -5.898 3.181 -14.405 1.00 89.00 281 GLY A C 1
ATOM 2146 O O . GLY A 1 281 ? -6.223 2.219 -15.098 1.00 89.00 281 GLY A O 1
ATOM 2147 N N . ILE A 1 282 ? -4.950 4.043 -14.775 1.00 91.44 282 ILE A N 1
ATOM 2148 C CA . ILE A 1 282 ? -4.161 3.952 -16.005 1.00 91.44 282 ILE A CA 1
ATOM 2149 C C . ILE A 1 282 ? -2.726 3.581 -15.641 1.00 91.44 282 ILE A C 1
ATOM 2151 O O . ILE A 1 282 ? -2.150 4.102 -14.686 1.00 91.44 282 ILE A O 1
ATOM 2155 N N . ASN A 1 283 ? -2.146 2.680 -16.420 1.00 92.88 283 ASN A N 1
ATOM 2156 C CA . ASN A 1 283 ? -0.745 2.310 -16.354 1.00 92.88 283 ASN A CA 1
ATOM 2157 C C . ASN A 1 283 ? 0.076 3.330 -17.142 1.00 92.88 283 ASN A C 1
ATOM 2159 O O . ASN A 1 283 ? -0.130 3.474 -18.343 1.00 92.88 283 ASN A O 1
ATOM 2163 N N . HIS A 1 284 ? 1.004 4.023 -16.488 1.00 93.88 284 HIS A N 1
ATOM 2164 C CA . HIS A 1 284 ? 1.957 4.930 -17.120 1.00 93.88 284 HIS A CA 1
ATOM 2165 C C . HIS A 1 284 ? 3.339 4.282 -17.112 1.00 93.88 284 HIS A C 1
ATOM 2167 O O . HIS A 1 284 ? 3.914 4.065 -16.048 1.00 93.88 284 HIS A O 1
ATOM 2173 N N . CYS A 1 285 ? 3.872 3.992 -18.296 1.00 95.69 285 CYS A N 1
ATOM 2174 C CA . CYS A 1 285 ? 5.227 3.486 -18.476 1.00 95.69 285 CYS A CA 1
ATOM 2175 C C . CYS A 1 285 ? 6.111 4.600 -19.048 1.00 95.69 285 CYS A C 1
ATOM 2177 O O . CYS A 1 285 ? 5.811 5.183 -20.094 1.00 95.69 285 CYS A O 1
ATOM 2179 N N . PHE A 1 286 ? 7.192 4.914 -18.347 1.00 95.31 286 PHE A N 1
ATOM 2180 C CA . PHE A 1 286 ? 8.174 5.910 -18.743 1.00 95.31 286 PHE A CA 1
ATOM 2181 C C . PHE A 1 286 ? 9.453 5.195 -19.155 1.00 95.31 286 PHE A C 1
ATOM 2183 O O . PHE A 1 286 ? 10.014 4.436 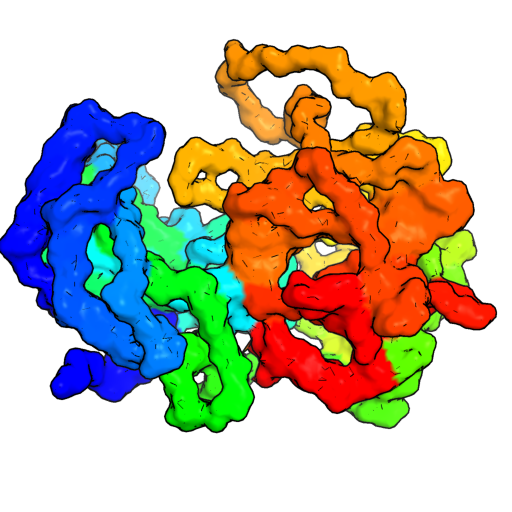-18.374 1.00 95.31 286 PHE A O 1
ATOM 2190 N N . VAL A 1 287 ? 9.907 5.433 -20.381 1.00 96.25 287 VAL A N 1
ATOM 2191 C CA . VAL A 1 287 ? 11.017 4.700 -20.996 1.00 96.25 287 VAL A CA 1
ATOM 2192 C C . VAL A 1 287 ? 12.100 5.670 -21.439 1.00 96.25 287 VAL A C 1
ATOM 2194 O O . VAL A 1 287 ? 11.833 6.644 -22.150 1.00 96.25 287 VAL A O 1
ATOM 2197 N N . LEU A 1 288 ? 13.340 5.370 -21.066 1.00 94.56 288 LEU A N 1
ATOM 2198 C CA . LEU A 1 288 ? 14.521 5.878 -21.752 1.00 94.56 288 LEU A CA 1
ATOM 2199 C C . LEU A 1 288 ? 14.896 4.884 -22.852 1.00 94.56 288 LEU A C 1
ATOM 2201 O O . LEU A 1 288 ? 15.017 3.686 -22.597 1.00 94.56 288 LEU A O 1
ATOM 2205 N N . SER A 1 289 ? 15.053 5.381 -24.078 1.00 93.19 289 SER A N 1
ATOM 2206 C CA . SER A 1 289 ? 15.486 4.573 -25.221 1.00 93.19 289 SER A CA 1
ATOM 2207 C C . SER A 1 289 ? 16.939 4.917 -25.581 1.00 93.19 289 SER A C 1
ATOM 2209 O O . SER A 1 289 ? 17.282 6.107 -25.592 1.00 93.19 289 SER A O 1
ATOM 2211 N N . PRO A 1 290 ? 17.786 3.921 -25.914 1.00 88.38 290 PRO A N 1
ATOM 2212 C CA . PRO A 1 290 ? 19.179 4.144 -26.317 1.00 88.38 290 PRO A CA 1
ATOM 2213 C C . PRO A 1 290 ? 19.353 5.158 -27.459 1.00 88.38 290 PRO A C 1
ATOM 2215 O O . PRO A 1 290 ? 20.321 5.915 -27.486 1.00 88.38 290 PRO A O 1
ATOM 2218 N N . ASP A 1 291 ? 18.401 5.207 -28.392 1.00 88.44 291 ASP A N 1
ATOM 2219 C CA . ASP A 1 291 ? 18.416 6.087 -29.565 1.00 88.44 291 ASP A CA 1
ATOM 2220 C C . ASP A 1 291 ? 18.017 7.546 -29.253 1.00 88.44 291 ASP A C 1
ATOM 2222 O O . ASP A 1 291 ? 18.278 8.459 -30.043 1.00 88.44 291 ASP A O 1
ATOM 2226 N N . LYS A 1 292 ? 17.382 7.795 -28.101 1.00 86.56 292 LYS A N 1
ATOM 2227 C CA . LYS A 1 292 ? 16.812 9.096 -27.713 1.00 86.56 292 LYS A CA 1
ATOM 2228 C C . LYS A 1 292 ? 17.151 9.461 -26.261 1.00 86.56 292 LYS A C 1
ATOM 2230 O O . LYS A 1 292 ? 16.251 9.813 -25.498 1.00 86.56 292 LYS A O 1
ATOM 2235 N N . PRO A 1 293 ? 18.436 9.549 -25.872 1.00 85.69 293 PRO A N 1
ATOM 2236 C CA . PRO A 1 293 ? 18.830 9.690 -24.466 1.00 85.69 293 PRO A CA 1
ATOM 2237 C C . PRO A 1 293 ? 18.418 11.025 -23.815 1.00 85.69 293 PRO A C 1
ATOM 2239 O O . PRO A 1 293 ? 18.518 11.182 -22.605 1.00 85.69 293 PRO A O 1
ATOM 2242 N N . LYS A 1 294 ? 17.959 12.016 -24.596 1.00 91.25 294 LYS A N 1
ATOM 2243 C CA . LYS A 1 294 ? 17.461 13.324 -24.111 1.00 91.25 294 LYS A CA 1
ATOM 2244 C C . LYS A 1 294 ? 15.932 13.404 -24.006 1.00 91.25 294 LYS A C 1
ATOM 2246 O O . LYS A 1 294 ? 15.382 14.504 -23.888 1.00 91.25 294 LYS A O 1
ATOM 2251 N N . LYS A 1 295 ? 15.229 12.280 -24.125 1.00 93.38 295 LYS A N 1
ATOM 2252 C CA . LYS A 1 295 ? 13.770 12.216 -24.037 1.00 93.38 295 LYS A CA 1
ATOM 2253 C C . LYS A 1 295 ? 13.367 11.021 -23.188 1.00 93.38 295 LYS A C 1
ATOM 2255 O O . LYS A 1 295 ? 13.860 9.925 -23.416 1.00 93.38 295 LYS A O 1
ATOM 2260 N N . ILE A 1 296 ? 12.417 11.230 -22.288 1.00 94.31 296 ILE A N 1
ATOM 2261 C CA . ILE A 1 296 ? 11.664 10.128 -21.693 1.00 94.31 296 ILE A CA 1
ATOM 2262 C C . ILE A 1 296 ? 10.411 9.955 -22.531 1.00 94.31 296 ILE A C 1
ATOM 2264 O O . ILE A 1 296 ? 9.606 10.881 -22.656 1.00 94.31 296 ILE A O 1
ATOM 2268 N N . ARG A 1 297 ? 10.245 8.779 -23.115 1.00 95.38 297 ARG A N 1
ATOM 2269 C CA . ARG A 1 297 ? 9.034 8.415 -23.844 1.00 95.38 297 ARG A CA 1
ATOM 2270 C C . ARG A 1 297 ? 7.989 7.956 -22.843 1.00 95.38 297 ARG A C 1
ATOM 2272 O O . ARG A 1 297 ? 8.314 7.231 -21.906 1.00 95.38 297 ARG A O 1
ATOM 2279 N N . ARG A 1 298 ? 6.751 8.408 -23.016 1.00 95.31 298 ARG A N 1
ATOM 2280 C CA . ARG A 1 298 ? 5.644 8.073 -22.120 1.00 95.31 298 ARG A CA 1
ATOM 2281 C C . ARG A 1 298 ? 4.659 7.195 -22.863 1.00 95.31 298 ARG A C 1
ATOM 2283 O O . ARG A 1 298 ? 4.174 7.594 -23.915 1.00 95.31 298 ARG A O 1
ATOM 2290 N N . PHE A 1 299 ? 4.312 6.063 -22.282 1.00 96.44 299 PHE A N 1
ATOM 2291 C CA . PHE A 1 299 ? 3.292 5.159 -22.785 1.00 96.44 299 PHE A CA 1
ATOM 2292 C C . PHE A 1 299 ? 2.189 5.015 -21.751 1.00 96.44 299 PHE A C 1
ATOM 2294 O O . PHE A 1 299 ? 2.462 5.031 -20.550 1.00 96.44 299 PHE A O 1
ATOM 2301 N N . ILE A 1 300 ? 0.949 4.891 -22.214 1.00 95.56 300 ILE A N 1
ATOM 2302 C CA . ILE A 1 300 ? -0.188 4.626 -21.337 1.00 95.56 300 ILE A CA 1
ATOM 2303 C C . ILE A 1 300 ? -0.989 3.420 -21.811 1.00 95.56 300 ILE A C 1
ATOM 2305 O O . ILE A 1 300 ? -1.178 3.255 -23.014 1.00 95.56 300 ILE A O 1
ATOM 2309 N N . ALA A 1 301 ? -1.498 2.633 -20.869 1.00 93.62 301 ALA A N 1
ATOM 2310 C CA . ALA A 1 301 ? -2.408 1.519 -21.126 1.00 93.62 301 ALA A CA 1
ATOM 2311 C C . ALA A 1 301 ? -3.455 1.423 -20.005 1.00 93.62 301 ALA A C 1
ATOM 2313 O O . ALA A 1 301 ? -3.185 1.794 -18.861 1.00 93.62 301 ALA A O 1
ATOM 2314 N N . LYS A 1 302 ? -4.663 0.946 -20.312 1.00 90.38 302 LYS A N 1
ATOM 2315 C CA . LYS A 1 302 ? -5.621 0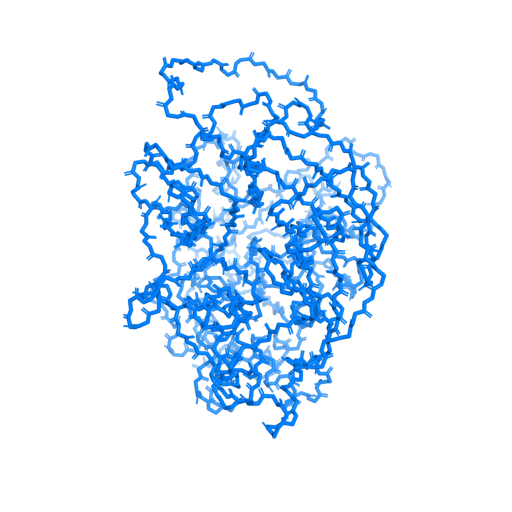.520 -19.270 1.00 90.38 302 LYS A CA 1
ATOM 2316 C C . LYS A 1 302 ? -5.393 -0.937 -18.864 1.00 90.38 302 LYS A C 1
ATOM 2318 O O . LYS A 1 302 ? -5.606 -1.288 -17.704 1.00 90.38 302 LYS A O 1
ATOM 2323 N N . ASP A 1 303 ? -4.937 -1.724 -19.829 1.00 87.75 303 ASP A N 1
ATOM 2324 C CA . ASP A 1 303 ? -4.568 -3.129 -19.736 1.00 87.75 303 ASP A CA 1
ATOM 2325 C C . ASP A 1 303 ? -3.033 -3.290 -19.689 1.00 87.75 303 ASP A C 1
ATOM 2327 O O . ASP A 1 303 ? -2.302 -2.371 -19.293 1.00 87.75 303 ASP A O 1
ATOM 2331 N N . TRP A 1 304 ? -2.559 -4.483 -20.045 1.00 87.31 304 TRP A N 1
ATOM 2332 C CA . TRP A 1 304 ? -1.167 -4.918 -19.937 1.00 87.31 304 TRP A CA 1
ATOM 2333 C C . TRP A 1 304 ? -0.480 -5.090 -21.296 1.00 87.31 304 TRP A C 1
ATOM 2335 O O . TRP A 1 304 ? 0.650 -5.569 -21.338 1.00 87.31 304 TRP A O 1
ATOM 2345 N N . TYR A 1 305 ? -1.129 -4.702 -22.400 1.00 88.88 305 TYR A N 1
ATOM 2346 C CA . TYR A 1 305 ? -0.594 -4.931 -23.747 1.00 88.88 305 TYR A CA 1
ATOM 2347 C C . TYR A 1 305 ? -0.712 -3.714 -24.684 1.00 88.88 305 TYR A C 1
ATOM 2349 O O . TYR A 1 305 ? 0.213 -3.468 -25.461 1.00 88.88 305 TYR A O 1
ATOM 2357 N N . ASP A 1 306 ? -1.777 -2.907 -24.604 1.00 91.81 306 ASP A N 1
ATOM 2358 C CA . ASP A 1 306 ? -2.060 -1.802 -25.540 1.00 91.81 306 ASP A CA 1
ATOM 2359 C C . ASP A 1 306 ? -1.418 -0.474 -25.091 1.00 91.81 306 ASP A C 1
ATOM 2361 O O . ASP A 1 306 ? -2.079 0.535 -24.817 1.00 91.81 306 ASP A O 1
ATOM 2365 N N . PHE A 1 307 ? -0.088 -0.470 -24.984 1.00 94.88 307 PHE A N 1
ATOM 2366 C CA . PHE A 1 307 ? 0.682 0.716 -24.611 1.00 94.88 307 PHE A CA 1
ATOM 2367 C C . PHE A 1 307 ? 0.751 1.738 -25.749 1.00 94.88 307 PHE A C 1
ATOM 2369 O O . PHE A 1 307 ? 1.475 1.571 -26.731 1.00 94.88 307 PHE A O 1
ATOM 2376 N N . LYS A 1 308 ? 0.060 2.867 -25.573 1.00 95.81 308 LYS A N 1
ATOM 2377 C CA . LYS A 1 308 ? 0.030 3.975 -26.539 1.00 95.81 308 LYS A CA 1
ATOM 2378 C C . LYS A 1 308 ? 0.994 5.081 -26.148 1.00 95.81 308 LYS A C 1
ATOM 2380 O O . LYS A 1 308 ? 0.893 5.633 -25.050 1.00 95.81 308 LYS A O 1
ATOM 2385 N N . GLU A 1 309 ? 1.886 5.442 -27.068 1.00 96.25 309 GLU A N 1
ATOM 2386 C CA . GLU A 1 309 ? 2.823 6.548 -26.865 1.00 96.25 309 GLU A CA 1
ATOM 2387 C C . GLU A 1 309 ? 2.076 7.889 -26.743 1.00 96.25 309 GLU A C 1
ATOM 2389 O O . GLU A 1 309 ? 1.082 8.162 -27.423 1.00 96.25 309 GLU A O 1
ATOM 2394 N N . LYS A 1 310 ? 2.558 8.725 -25.830 1.00 95.44 310 LYS A N 1
ATOM 2395 C CA . LYS A 1 310 ? 2.117 10.091 -25.559 1.00 95.44 310 LYS A CA 1
ATOM 2396 C C . LYS A 1 310 ? 3.304 11.039 -25.676 1.00 95.44 310 LYS A C 1
ATOM 2398 O O . LYS A 1 310 ? 4.442 10.614 -25.860 1.00 95.44 310 LYS A O 1
ATOM 2403 N N . GLU A 1 311 ? 3.026 12.333 -25.542 1.00 93.12 311 GLU A N 1
ATOM 2404 C CA . GLU A 1 311 ? 4.057 13.364 -25.623 1.00 93.12 311 GLU A CA 1
ATOM 2405 C C . GLU A 1 311 ? 5.234 13.070 -24.671 1.00 93.12 311 GLU A C 1
ATOM 2407 O O . GLU A 1 311 ? 5.020 12.881 -23.465 1.00 93.12 311 GLU A O 1
ATOM 2412 N N . PRO A 1 312 ? 6.474 13.010 -25.196 1.00 93.44 312 PRO A N 1
ATOM 2413 C CA . PRO A 1 312 ? 7.647 12.681 -24.405 1.00 93.44 312 PRO A CA 1
ATOM 2414 C C . PRO A 1 312 ? 8.086 13.858 -23.529 1.00 93.44 312 PRO A C 1
ATOM 2416 O O . PRO A 1 312 ? 7.968 15.029 -23.901 1.00 93.44 312 PRO A O 1
ATOM 2419 N N . ILE A 1 313 ? 8.713 13.546 -22.397 1.00 91.44 313 ILE A N 1
ATOM 2420 C CA . ILE A 1 313 ? 9.323 14.540 -21.511 1.00 91.44 313 ILE A CA 1
ATOM 2421 C C . ILE A 1 313 ? 10.705 14.887 -22.062 1.00 91.44 313 ILE A C 1
ATOM 2423 O O . ILE A 1 313 ? 11.565 14.021 -22.240 1.00 91.44 313 ILE A O 1
ATOM 2427 N N . LYS A 1 314 ? 10.935 16.172 -22.339 1.00 91.69 314 LYS A N 1
ATOM 2428 C CA . LYS A 1 314 ? 12.231 16.662 -22.822 1.00 91.69 314 LYS A CA 1
ATOM 2429 C C . LYS A 1 314 ? 13.189 16.843 -21.652 1.00 91.69 314 LYS A C 1
ATOM 2431 O O . LYS A 1 314 ? 12.912 17.611 -20.734 1.00 91.69 314 LYS A O 1
ATOM 2436 N N . LEU A 1 315 ? 14.346 16.199 -21.734 1.00 88.06 315 LEU A N 1
ATOM 2437 C CA . LEU A 1 315 ? 15.384 16.317 -20.722 1.00 88.06 315 LEU A CA 1
ATOM 2438 C C . LEU A 1 315 ? 16.362 17.444 -21.054 1.00 88.06 315 LEU A C 1
ATOM 2440 O O . LEU A 1 315 ? 16.709 17.692 -22.211 1.00 88.06 315 LEU A O 1
ATOM 2444 N N . LYS A 1 316 ? 16.878 18.101 -20.012 1.00 85.12 316 LYS A N 1
ATOM 2445 C CA . LYS A 1 316 ? 17.993 19.056 -20.126 1.00 85.12 316 LYS A CA 1
ATOM 2446 C C . LYS A 1 316 ? 19.276 18.382 -20.628 1.00 85.12 316 LYS A C 1
ATOM 2448 O O . LYS A 1 316 ? 20.127 19.053 -21.217 1.00 85.12 316 LYS A O 1
ATOM 2453 N N . ARG A 1 317 ? 19.446 17.083 -20.367 1.00 85.00 317 ARG A N 1
ATOM 2454 C CA . ARG A 1 317 ? 20.659 16.303 -20.641 1.00 85.00 317 ARG A CA 1
ATOM 2455 C C . ARG A 1 317 ? 20.316 14.889 -21.085 1.00 85.00 317 ARG A C 1
ATOM 2457 O O . ARG A 1 317 ? 19.175 14.466 -20.981 1.00 85.00 317 ARG A O 1
ATOM 2464 N N . ALA A 1 318 ? 21.325 14.208 -21.619 1.00 87.94 318 ALA A N 1
ATOM 2465 C CA . ALA A 1 318 ? 21.246 12.773 -21.823 1.00 87.94 318 ALA A CA 1
ATOM 2466 C C . ALA A 1 318 ? 21.217 12.069 -20.458 1.00 87.94 318 ALA A C 1
ATOM 2468 O O . ALA A 1 318 ? 21.963 12.480 -19.562 1.00 87.94 318 ALA A O 1
ATOM 2469 N N . SER A 1 319 ? 20.377 11.049 -20.334 1.00 86.25 319 SER A N 1
ATOM 2470 C CA . SER A 1 319 ? 20.204 10.251 -19.124 1.00 86.25 319 SER A CA 1
ATOM 2471 C C . SER A 1 319 ? 20.176 8.769 -19.468 1.00 86.25 319 SER A C 1
ATOM 2473 O O . SER A 1 319 ? 19.727 8.386 -20.546 1.00 86.25 319 SER A O 1
ATOM 2475 N N . ASP A 1 320 ? 20.646 7.964 -18.525 1.00 84.44 320 ASP A N 1
ATOM 2476 C CA . ASP A 1 320 ? 20.788 6.515 -18.655 1.00 84.44 320 ASP A CA 1
ATOM 2477 C C . ASP A 1 320 ? 19.760 5.777 -17.794 1.00 84.44 320 ASP A C 1
ATOM 2479 O O . ASP A 1 320 ? 19.354 4.668 -18.136 1.00 84.44 320 ASP A O 1
ATOM 2483 N N . THR A 1 321 ? 19.331 6.398 -16.690 1.00 85.69 321 THR A N 1
ATOM 2484 C CA . THR A 1 321 ? 18.368 5.817 -15.752 1.00 85.69 321 THR A CA 1
ATOM 2485 C C . THR A 1 321 ? 17.242 6.770 -15.414 1.00 85.69 321 THR A C 1
ATOM 2487 O O . THR A 1 321 ? 17.394 7.997 -15.472 1.00 85.69 321 THR A O 1
ATOM 2490 N N . ILE A 1 322 ? 16.104 6.174 -15.078 1.00 88.19 322 ILE A N 1
ATOM 2491 C CA . ILE A 1 322 ? 14.881 6.848 -14.675 1.00 88.19 322 ILE A CA 1
ATOM 2492 C C . ILE A 1 322 ? 14.340 6.204 -13.402 1.00 88.19 322 ILE A C 1
ATOM 2494 O O . ILE A 1 322 ? 14.396 4.990 -13.246 1.00 88.19 322 ILE A O 1
ATOM 2498 N N . GLN A 1 323 ? 13.812 7.035 -12.511 1.00 85.25 323 GLN A N 1
ATOM 2499 C CA . GLN A 1 323 ? 13.112 6.605 -11.311 1.00 85.25 323 GLN A CA 1
ATOM 2500 C C . GLN A 1 323 ? 11.985 7.588 -11.009 1.00 85.25 323 GLN A C 1
ATOM 2502 O O . GLN A 1 323 ? 12.169 8.806 -11.134 1.00 85.25 323 GLN A O 1
ATOM 2507 N N . ILE A 1 324 ? 10.827 7.076 -10.606 1.00 83.88 324 ILE A N 1
ATOM 2508 C CA . ILE A 1 324 ? 9.667 7.892 -10.238 1.00 83.88 324 ILE A CA 1
ATOM 2509 C C . ILE A 1 324 ? 9.256 7.560 -8.818 1.00 83.88 324 ILE A C 1
ATOM 2511 O O . ILE A 1 324 ? 9.101 6.408 -8.435 1.00 83.88 324 ILE A O 1
ATOM 2515 N N . GLU A 1 325 ? 9.016 8.609 -8.050 1.00 77.00 325 GLU A N 1
ATOM 2516 C CA . GLU A 1 325 ? 8.500 8.518 -6.697 1.00 77.00 325 GLU A CA 1
ATOM 2517 C C . GLU A 1 325 ? 7.219 9.333 -6.608 1.00 77.00 325 GLU A C 1
ATOM 2519 O O . GLU A 1 325 ? 7.183 10.493 -7.023 1.00 77.00 325 GLU A O 1
ATOM 2524 N N . GLN A 1 326 ? 6.164 8.756 -6.043 1.00 73.19 326 GLN A N 1
ATOM 2525 C CA . GLN A 1 326 ? 4.912 9.466 -5.815 1.00 73.19 326 GLN A CA 1
ATOM 2526 C C . GLN A 1 326 ? 4.596 9.513 -4.319 1.00 73.19 326 GLN A C 1
ATOM 2528 O O . GLN A 1 326 ? 4.649 8.500 -3.625 1.00 73.19 326 GLN A O 1
ATOM 2533 N N . TYR A 1 327 ? 4.267 10.716 -3.846 1.00 69.12 327 TYR A N 1
ATOM 2534 C CA . TYR A 1 327 ? 3.860 11.000 -2.472 1.00 69.12 327 TYR A CA 1
ATOM 2535 C C . TYR A 1 327 ? 2.549 11.756 -2.493 1.00 69.12 327 TYR A C 1
ATOM 2537 O O . TYR A 1 327 ? 2.526 12.979 -2.690 1.00 69.12 327 TYR A O 1
ATOM 2545 N N . GLY A 1 328 ? 1.458 11.024 -2.293 1.00 71.12 328 GLY A N 1
ATOM 2546 C CA . GLY A 1 328 ? 0.146 11.605 -2.493 1.00 71.12 328 GLY A CA 1
ATOM 2547 C C . GLY A 1 328 ? 0.026 12.168 -3.897 1.00 71.12 328 GLY A C 1
ATOM 2548 O O . GLY A 1 328 ? 0.415 11.566 -4.905 1.00 71.12 328 GLY A O 1
ATOM 2549 N N . SER A 1 329 ? -0.420 13.413 -3.930 1.00 70.12 329 SER A N 1
ATOM 2550 C CA . SER A 1 329 ? -0.749 14.081 -5.165 1.00 70.12 329 SER A CA 1
ATOM 2551 C C . SER A 1 329 ? 0.471 14.572 -5.958 1.00 70.12 329 SER A C 1
ATOM 2553 O O . SER A 1 329 ? 0.314 15.122 -7.041 1.00 70.12 329 SER A O 1
ATOM 2555 N N . THR A 1 330 ? 1.698 14.399 -5.457 1.00 73.50 330 THR A N 1
ATOM 2556 C CA . THR A 1 330 ? 2.921 14.864 -6.130 1.00 73.50 330 THR A CA 1
ATOM 2557 C C . THR A 1 330 ? 3.748 13.686 -6.616 1.00 73.50 330 THR A C 1
ATOM 2559 O O . THR A 1 330 ? 4.097 12.814 -5.822 1.00 73.50 330 THR A O 1
ATOM 2562 N N . SER A 1 331 ? 4.125 13.702 -7.895 1.00 78.50 331 SER A N 1
ATOM 2563 C CA . SER A 1 331 ? 5.096 12.755 -8.453 1.00 78.50 331 SER A CA 1
ATOM 2564 C C . SER A 1 331 ? 6.410 13.461 -8.762 1.00 78.50 331 SER A C 1
ATOM 2566 O O . SER A 1 331 ? 6.437 14.598 -9.238 1.00 78.50 331 SER A O 1
ATOM 2568 N N . ARG A 1 332 ? 7.517 12.789 -8.481 1.00 78.00 332 ARG A N 1
ATOM 2569 C CA . ARG A 1 332 ? 8.878 13.244 -8.743 1.00 78.00 332 ARG A CA 1
ATOM 2570 C C . ARG A 1 332 ? 9.562 12.245 -9.640 1.00 78.00 332 ARG A C 1
ATOM 2572 O O . ARG A 1 332 ? 9.406 11.047 -9.471 1.00 78.00 332 ARG A O 1
ATOM 2579 N N . LEU A 1 333 ? 10.321 12.770 -10.578 1.00 83.94 333 LEU A N 1
ATOM 2580 C CA . LEU A 1 333 ? 11.028 12.015 -11.588 1.00 83.94 333 LEU A CA 1
ATOM 2581 C C . LEU A 1 333 ? 12.497 12.383 -11.470 1.00 83.94 333 LEU A C 1
ATOM 2583 O O . LEU A 1 333 ? 12.882 13.540 -11.660 1.00 83.94 333 LEU A O 1
ATOM 2587 N N . CYS A 1 334 ? 13.307 11.394 -11.138 1.00 81.88 334 CYS A N 1
ATOM 2588 C CA . CYS A 1 334 ? 14.748 11.506 -11.099 1.00 81.88 334 CYS A CA 1
ATOM 2589 C C . CYS A 1 334 ? 15.311 10.850 -12.356 1.00 81.88 334 CYS A C 1
ATOM 2591 O O . CYS A 1 334 ? 14.948 9.723 -12.689 1.00 81.88 334 CYS A O 1
ATOM 2593 N N . VAL A 1 335 ? 16.199 11.553 -13.054 1.00 84.44 335 VAL A N 1
ATOM 2594 C CA . VAL A 1 335 ? 16.977 10.959 -14.141 1.00 84.44 335 VAL A CA 1
ATOM 2595 C C . VAL A 1 335 ? 18.459 11.179 -13.910 1.00 84.44 335 VAL A C 1
ATOM 2597 O O . VAL A 1 335 ? 18.898 12.299 -13.631 1.00 84.44 335 VAL A O 1
ATOM 2600 N N . SER A 1 336 ? 19.242 10.116 -14.056 1.00 78.81 336 SER A N 1
ATOM 2601 C CA . SER A 1 336 ? 20.683 10.142 -13.801 1.00 78.81 336 SER A CA 1
ATOM 2602 C C . SER A 1 336 ? 21.469 9.764 -15.047 1.00 78.81 336 SER A C 1
ATOM 2604 O O . SER A 1 336 ? 20.966 9.094 -15.949 1.00 78.81 336 SER A O 1
ATOM 2606 N N . SER A 1 337 ? 22.720 10.218 -15.101 1.00 77.06 337 SER A N 1
ATOM 2607 C CA . SER A 1 337 ? 23.689 9.775 -16.103 1.00 77.06 337 SER A CA 1
ATOM 2608 C C . SER A 1 337 ? 24.870 9.081 -15.433 1.00 77.06 337 SER A C 1
ATOM 2610 O O . SER A 1 337 ? 25.432 9.612 -14.466 1.00 77.06 337 SER A O 1
ATOM 2612 N N . ARG A 1 338 ? 25.268 7.934 -15.994 1.00 70.75 338 ARG A N 1
ATOM 2613 C CA . ARG A 1 338 ? 26.386 7.079 -15.558 1.00 70.75 338 ARG A CA 1
ATOM 2614 C C . ARG A 1 338 ? 27.699 7.858 -15.474 1.00 70.75 338 ARG A C 1
ATOM 2616 O O . ARG A 1 338 ? 28.443 7.745 -14.507 1.00 70.75 338 ARG A O 1
ATOM 2623 N N . GLU A 1 339 ? 27.960 8.723 -16.451 1.00 68.25 339 GLU A N 1
ATOM 2624 C CA . GLU A 1 339 ? 29.249 9.413 -16.574 1.00 68.25 339 GLU A CA 1
ATOM 2625 C C . GLU A 1 339 ? 29.442 10.555 -15.568 1.00 68.25 339 GLU A C 1
ATOM 2627 O O . GLU A 1 339 ? 30.565 10.877 -15.181 1.00 68.25 339 GLU A O 1
ATOM 2632 N N . LYS A 1 340 ? 28.358 11.237 -15.183 1.00 61.84 340 LYS A N 1
ATOM 2633 C CA . LYS A 1 340 ? 28.462 12.589 -14.606 1.00 61.84 340 LYS A CA 1
ATOM 2634 C C . LYS A 1 340 ? 28.248 12.649 -13.102 1.00 61.84 340 LYS A C 1
ATOM 2636 O O . LYS A 1 340 ? 28.477 13.717 -12.537 1.00 61.84 340 LYS A O 1
ATOM 2641 N N . LYS A 1 341 ? 27.816 11.553 -12.458 1.00 67.50 341 LYS A N 1
ATOM 2642 C CA . LYS A 1 341 ? 27.420 11.516 -11.030 1.00 67.50 341 LYS A CA 1
ATOM 2643 C C . LYS A 1 341 ? 26.497 12.695 -10.650 1.00 67.50 341 LYS A C 1
ATOM 2645 O O . LYS A 1 341 ? 26.634 13.310 -9.590 1.00 67.50 341 LYS A O 1
ATOM 2650 N N . ILE A 1 342 ? 25.629 13.081 -11.588 1.00 65.12 342 ILE A N 1
ATOM 2651 C CA . ILE A 1 342 ? 24.679 14.188 -11.476 1.00 65.12 342 ILE A CA 1
ATOM 2652 C C . ILE A 1 342 ? 23.324 13.661 -11.926 1.00 65.12 342 ILE A C 1
ATOM 2654 O O . ILE A 1 342 ? 23.208 13.138 -13.037 1.00 65.12 342 ILE A O 1
ATOM 2658 N N . SER A 1 343 ? 22.319 13.903 -11.095 1.00 67.00 343 SER A N 1
ATOM 2659 C CA . SER A 1 343 ? 20.918 13.639 -11.397 1.00 67.00 343 SER A CA 1
ATOM 2660 C C . SER A 1 343 ? 20.186 14.954 -11.654 1.00 67.00 343 SER A C 1
ATOM 2662 O O . SER A 1 343 ? 20.397 15.945 -10.942 1.00 67.00 343 SER A O 1
ATOM 2664 N N . ASP A 1 344 ? 19.337 14.977 -12.676 1.00 70.06 344 ASP A N 1
ATOM 2665 C CA . ASP A 1 344 ? 18.390 16.063 -12.919 1.00 70.06 344 ASP A CA 1
ATOM 2666 C C . ASP A 1 344 ? 17.041 15.660 -12.293 1.00 70.06 344 ASP A C 1
ATOM 2668 O O . ASP A 1 344 ? 16.552 14.551 -12.512 1.00 70.06 344 ASP A O 1
ATOM 2672 N N . LEU A 1 345 ? 16.453 16.556 -11.497 1.00 60.12 345 LEU A N 1
ATOM 2673 C CA . LEU A 1 345 ? 15.200 16.315 -10.784 1.00 60.12 345 LEU A CA 1
ATOM 2674 C C . LEU A 1 345 ? 14.058 17.081 -11.451 1.00 60.12 345 LEU A C 1
ATOM 2676 O O . LEU A 1 345 ? 14.147 18.296 -11.657 1.00 60.12 345 LEU A O 1
ATOM 2680 N N . TYR A 1 346 ? 12.972 16.368 -11.718 1.00 66.12 346 TYR A N 1
ATOM 2681 C CA . TYR A 1 346 ? 11.719 16.891 -12.240 1.00 66.12 346 TYR A CA 1
ATOM 2682 C C . TYR A 1 346 ? 10.588 16.575 -11.258 1.00 66.12 346 TYR A C 1
ATOM 2684 O O . TYR A 1 346 ? 10.656 15.616 -10.487 1.00 66.12 346 TYR A O 1
ATOM 2692 N N . GLN A 1 347 ? 9.535 17.378 -11.277 1.00 65.56 347 GLN A N 1
ATOM 2693 C CA . GLN A 1 347 ? 8.346 17.179 -10.461 1.00 65.56 347 GLN A CA 1
ATOM 2694 C C . GLN A 1 347 ? 7.105 17.526 -11.267 1.00 65.56 347 GLN A C 1
ATOM 2696 O O . GLN A 1 347 ? 7.117 18.441 -12.082 1.00 65.56 347 GLN A O 1
ATOM 2701 N N . THR A 1 348 ? 6.024 16.811 -11.008 1.00 63.47 348 THR A N 1
ATOM 2702 C CA . THR A 1 348 ? 4.692 17.167 -11.478 1.00 63.47 348 THR A CA 1
ATOM 2703 C C . THR A 1 348 ? 3.752 17.229 -10.275 1.00 63.47 348 THR A C 1
ATOM 2705 O O . THR A 1 348 ? 3.789 16.370 -9.385 1.00 63.47 348 THR A O 1
ATOM 2708 N N . ALA A 1 349 ? 2.964 18.301 -10.200 1.00 57.75 349 ALA A N 1
ATOM 2709 C CA . ALA A 1 349 ? 1.891 18.444 -9.223 1.00 57.75 349 ALA A CA 1
ATOM 2710 C C . ALA A 1 349 ? 0.622 17.813 -9.801 1.00 57.75 349 ALA A C 1
ATOM 2712 O O . ALA A 1 349 ? 0.354 17.996 -10.983 1.00 57.75 349 ALA A O 1
ATOM 2713 N N . PHE A 1 350 ? -0.113 17.077 -8.964 1.00 56.84 350 PHE A N 1
ATOM 2714 C CA . PHE A 1 350 ? -1.322 16.298 -9.256 1.00 56.84 350 PHE A CA 1
ATOM 2715 C C . PHE A 1 350 ? -1.884 16.463 -10.661 1.00 56.84 350 PHE A C 1
ATOM 2717 O O . PHE A 1 350 ? -2.815 17.229 -10.909 1.00 56.84 350 PHE A O 1
ATOM 2724 N N . ASN A 1 351 ? -1.321 15.688 -11.577 1.00 60.59 351 ASN A N 1
ATOM 2725 C CA . ASN A 1 351 ? -1.847 15.554 -12.910 1.00 60.59 351 ASN A CA 1
ATOM 2726 C C . ASN A 1 351 ? -2.171 14.077 -13.108 1.00 60.59 351 ASN A C 1
ATOM 2728 O O . ASN A 1 351 ? -1.269 13.238 -13.135 1.00 60.59 351 ASN A O 1
ATOM 2732 N N . ARG A 1 352 ? -3.466 13.760 -13.233 1.00 62.50 352 ARG A N 1
ATOM 2733 C CA . ARG A 1 352 ? -3.946 12.395 -13.504 1.00 62.50 352 ARG A CA 1
ATOM 2734 C C . ARG A 1 352 ? -3.302 11.798 -14.756 1.00 62.50 352 ARG A C 1
ATOM 2736 O O . ARG A 1 352 ? -3.188 10.587 -14.856 1.00 62.50 352 ARG A O 1
ATOM 2743 N N . GLU A 1 353 ? -2.857 12.642 -15.682 1.00 70.56 353 GLU A N 1
ATOM 2744 C CA . GLU A 1 353 ? -2.197 12.239 -16.919 1.00 70.56 353 GLU A CA 1
ATOM 2745 C C . GLU A 1 353 ? -0.664 12.195 -16.824 1.00 70.56 353 GLU A C 1
ATOM 2747 O O . GLU A 1 353 ? -0.016 11.755 -17.780 1.00 70.56 353 GLU A O 1
ATOM 2752 N N . LEU A 1 354 ? -0.082 12.651 -15.704 1.00 81.44 354 LEU A N 1
ATOM 2753 C CA . LEU A 1 354 ? 1.364 12.754 -15.469 1.00 81.44 354 LEU A CA 1
ATOM 2754 C C . LEU A 1 354 ? 2.102 13.385 -16.665 1.00 81.44 354 LEU A C 1
ATOM 2756 O O . LEU A 1 354 ? 3.113 12.857 -17.142 1.00 81.44 354 LEU A O 1
ATOM 2760 N N . CYS A 1 355 ? 1.557 14.484 -17.201 1.00 77.31 355 CYS A N 1
ATOM 2761 C CA . CYS A 1 355 ? 2.049 15.102 -18.432 1.00 77.31 355 CYS A CA 1
ATOM 2762 C C . CYS A 1 355 ? 2.789 16.433 -18.232 1.00 77.31 355 CYS A C 1
ATOM 2764 O O . CYS A 1 355 ? 3.685 16.731 -19.021 1.00 77.31 355 CYS A O 1
ATOM 2766 N N . ASP A 1 356 ? 2.526 17.155 -17.141 1.00 83.44 356 ASP A N 1
ATOM 2767 C CA . ASP A 1 356 ? 3.119 18.472 -16.879 1.00 83.44 356 ASP A CA 1
ATOM 2768 C C . ASP A 1 356 ? 4.309 18.385 -15.918 1.00 83.44 356 ASP A C 1
ATOM 2770 O O . ASP A 1 356 ? 4.180 18.581 -14.707 1.00 83.44 356 ASP A O 1
ATOM 2774 N N . TRP A 1 357 ? 5.482 18.054 -16.459 1.00 85.00 357 TRP A N 1
ATOM 2775 C CA . TRP A 1 357 ? 6.718 17.932 -15.683 1.00 85.00 357 TRP A CA 1
ATOM 2776 C C . TRP A 1 357 ? 7.500 19.246 -15.648 1.00 85.00 357 TRP A C 1
ATOM 2778 O O . TRP A 1 357 ? 7.985 19.735 -16.669 1.00 85.00 357 TRP A O 1
ATOM 2788 N N . GLU A 1 358 ? 7.686 19.779 -14.446 1.00 84.19 358 GLU A N 1
ATOM 2789 C CA . GLU A 1 358 ? 8.533 20.928 -14.158 1.00 84.19 358 GLU A CA 1
ATOM 2790 C C . GLU A 1 358 ? 9.937 20.467 -13.750 1.00 84.19 358 GLU A C 1
ATOM 2792 O O . GLU A 1 358 ? 10.114 19.560 -12.939 1.00 84.19 358 GLU A O 1
ATOM 2797 N N . TYR A 1 359 ? 10.968 21.107 -14.297 1.00 79.81 359 TYR A N 1
ATOM 2798 C CA . TYR A 1 359 ? 12.347 20.863 -13.886 1.00 79.81 359 TYR A CA 1
ATOM 2799 C C . TYR A 1 359 ? 12.669 21.633 -12.599 1.00 79.81 359 TYR A C 1
ATOM 2801 O O . TYR A 1 359 ? 12.656 22.863 -12.599 1.00 79.81 359 TYR A O 1
ATOM 2809 N N . LEU A 1 360 ? 13.036 20.921 -11.532 1.00 69.75 360 LEU A N 1
ATOM 2810 C CA . LEU A 1 360 ? 13.317 21.515 -10.222 1.00 69.75 360 LEU A CA 1
ATOM 2811 C C . LEU A 1 360 ? 14.785 21.890 -10.025 1.00 69.75 360 LEU A C 1
ATOM 2813 O O . LEU A 1 360 ? 15.096 22.871 -9.349 1.00 69.75 360 LEU A O 1
ATOM 2817 N N . GLY A 1 361 ? 15.717 21.104 -10.566 1.00 71.25 361 GLY A N 1
ATOM 2818 C CA . GLY A 1 361 ? 17.134 21.349 -10.325 1.00 71.25 361 GLY A CA 1
ATOM 2819 C C . GLY A 1 361 ? 18.036 20.141 -10.522 1.00 71.25 361 GLY A C 1
ATOM 2820 O O . GLY A 1 361 ? 17.658 19.142 -11.124 1.00 71.25 361 GLY A O 1
ATOM 2821 N N . LYS A 1 362 ? 19.266 20.270 -10.017 1.00 72.81 362 LYS A N 1
ATOM 2822 C CA . LYS A 1 362 ? 20.321 19.252 -10.112 1.00 72.81 362 LYS A CA 1
ATOM 2823 C C . LYS A 1 362 ? 20.687 18.777 -8.722 1.00 72.81 362 LYS A C 1
ATOM 2825 O O . LYS A 1 362 ? 20.890 19.605 -7.832 1.00 72.81 362 LYS A O 1
ATOM 2830 N N . VAL A 1 363 ? 20.876 17.476 -8.576 1.00 65.94 363 VAL A N 1
ATOM 2831 C CA . VAL A 1 363 ? 21.364 16.852 -7.349 1.00 65.94 363 VAL A CA 1
ATOM 2832 C C . VAL A 1 363 ? 22.689 16.160 -7.656 1.00 65.94 363 VAL A C 1
ATOM 2834 O O . VAL A 1 363 ? 22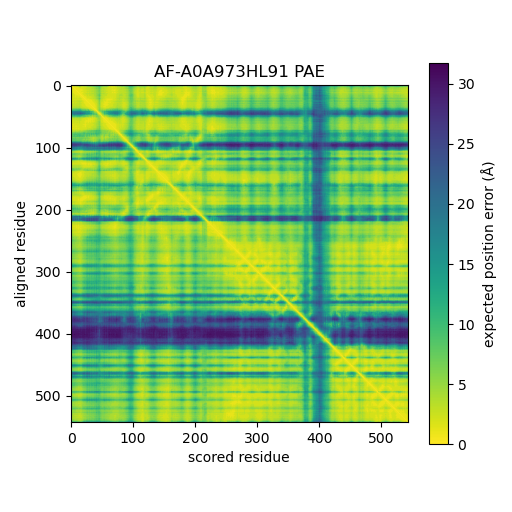.838 15.481 -8.669 1.00 65.94 363 VAL A O 1
ATOM 2837 N N . LYS A 1 364 ? 23.687 16.364 -6.792 1.00 65.88 364 LYS A N 1
ATOM 2838 C CA . LYS A 1 364 ? 24.946 15.608 -6.839 1.00 65.88 364 LYS A CA 1
ATOM 2839 C C . LYS A 1 364 ? 24.748 14.280 -6.107 1.00 65.88 364 LYS A C 1
ATOM 2841 O O . LYS A 1 364 ? 25.145 14.155 -4.953 1.00 65.88 364 LYS A O 1
ATOM 2846 N N . ALA A 1 365 ? 24.090 13.340 -6.767 1.00 59.44 365 ALA A N 1
ATOM 2847 C CA . ALA A 1 365 ? 23.880 11.975 -6.305 1.00 59.44 365 ALA A CA 1
ATOM 2848 C C . ALA A 1 365 ? 24.085 11.018 -7.490 1.00 59.44 365 ALA A C 1
ATOM 2850 O O . ALA A 1 365 ? 23.975 11.436 -8.642 1.00 59.44 365 ALA A O 1
ATOM 2851 N N . GLN A 1 366 ? 24.435 9.762 -7.208 1.00 56.69 366 GLN A N 1
ATOM 2852 C CA . GLN A 1 366 ? 24.468 8.706 -8.231 1.00 56.69 366 GLN A CA 1
ATOM 2853 C C . GLN A 1 366 ? 23.078 8.091 -8.416 1.00 56.69 366 GLN A C 1
ATOM 2855 O O . GLN A 1 366 ? 22.610 7.959 -9.542 1.00 56.69 366 GLN A O 1
ATOM 2860 N N . ALA A 1 367 ? 22.395 7.826 -7.304 1.00 57.75 367 ALA A N 1
ATOM 2861 C CA . ALA A 1 367 ? 20.992 7.456 -7.246 1.00 57.75 367 ALA A CA 1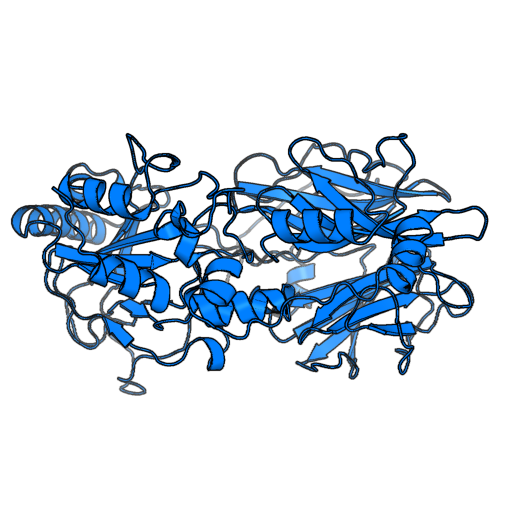
ATOM 2862 C C . ALA A 1 367 ? 20.392 7.992 -5.931 1.00 57.75 367 ALA A C 1
ATOM 2864 O O . ALA A 1 367 ? 21.128 8.350 -5.005 1.00 57.75 367 ALA A O 1
ATOM 2865 N N . ALA A 1 368 ? 19.067 8.066 -5.839 1.00 55.31 368 ALA A N 1
ATOM 2866 C CA . ALA A 1 368 ? 18.371 8.445 -4.613 1.00 55.31 368 ALA A CA 1
ATOM 2867 C C . ALA A 1 368 ? 17.071 7.648 -4.505 1.00 55.31 368 ALA A C 1
ATOM 2869 O O . ALA A 1 368 ? 16.333 7.596 -5.475 1.00 55.31 368 ALA A O 1
ATOM 2870 N N . ALA A 1 369 ? 16.785 7.077 -3.338 1.00 55.41 369 ALA A N 1
ATOM 2871 C CA . ALA A 1 369 ? 15.459 6.584 -2.989 1.00 55.41 369 ALA A CA 1
ATOM 2872 C C . ALA A 1 369 ? 14.923 7.457 -1.870 1.00 55.41 369 ALA A C 1
ATOM 2874 O O . ALA A 1 369 ? 15.647 7.892 -0.969 1.00 55.41 369 ALA A O 1
ATOM 2875 N N . THR A 1 370 ? 13.629 7.689 -1.875 1.00 50.69 370 THR A N 1
ATOM 2876 C CA . THR A 1 370 ? 12.971 8.342 -0.763 1.00 50.69 370 THR A CA 1
ATOM 2877 C C . THR A 1 370 ? 11.914 7.395 -0.211 1.00 50.69 370 THR A C 1
ATOM 2879 O O . THR A 1 370 ? 11.179 6.725 -0.932 1.00 50.69 370 THR A O 1
ATOM 2882 N N . PHE A 1 371 ? 11.921 7.227 1.107 1.00 50.28 371 PHE A N 1
ATOM 2883 C CA . PHE A 1 371 ? 11.010 6.331 1.803 1.00 50.28 371 PHE A CA 1
ATOM 2884 C C . PHE A 1 371 ? 10.401 7.111 2.954 1.00 50.28 371 PHE A C 1
ATOM 2886 O O . PHE A 1 371 ? 11.120 7.720 3.747 1.00 50.28 371 PHE A O 1
ATOM 2893 N N . ARG A 1 372 ? 9.072 7.143 3.025 1.00 48.53 372 ARG A N 1
ATOM 2894 C CA . ARG A 1 372 ? 8.376 7.877 4.075 1.00 48.53 372 ARG A CA 1
ATOM 2895 C C . ARG A 1 372 ? 8.027 6.914 5.199 1.00 48.53 372 ARG A C 1
ATOM 2897 O O . ARG A 1 372 ? 7.407 5.894 4.947 1.00 48.53 372 ARG A O 1
ATOM 2904 N N . TRP A 1 373 ? 8.396 7.288 6.417 1.00 42.84 373 TRP A N 1
ATOM 2905 C CA . TRP A 1 373 ? 7.967 6.620 7.639 1.00 42.84 373 TRP A CA 1
ATOM 2906 C C . TRP A 1 373 ? 7.149 7.611 8.471 1.00 42.84 373 TRP A C 1
ATOM 2908 O O . TRP A 1 373 ? 7.517 8.793 8.558 1.00 42.84 373 TRP A O 1
ATOM 2918 N N . SER A 1 374 ? 6.021 7.178 9.022 1.00 37.62 374 SER A N 1
ATOM 2919 C CA . SER A 1 374 ? 5.284 7.921 10.035 1.00 37.62 374 SER A CA 1
ATOM 2920 C C . SER A 1 374 ? 5.634 7.388 11.421 1.00 37.62 374 SER A C 1
ATOM 2922 O O . SER A 1 374 ? 6.238 6.339 11.608 1.00 37.62 374 SER A O 1
ATOM 2924 N N . ILE A 1 375 ? 5.434 8.249 12.413 1.00 39.19 375 ILE A N 1
ATOM 2925 C CA . ILE A 1 375 ? 6.047 8.104 13.728 1.00 39.19 375 ILE A CA 1
ATOM 2926 C C . ILE A 1 375 ? 4.925 8.155 14.739 1.00 39.19 375 ILE A C 1
ATOM 2928 O O . ILE A 1 375 ? 4.592 9.224 15.258 1.00 39.19 375 ILE A O 1
ATOM 2932 N N . TRP A 1 376 ? 4.373 6.994 15.045 1.00 34.41 376 TRP A N 1
ATOM 2933 C CA . TRP A 1 376 ? 3.611 6.801 16.266 1.00 34.41 376 TRP A CA 1
ATOM 2934 C C . TRP A 1 376 ? 4.545 6.174 17.306 1.00 34.41 376 TRP A C 1
ATOM 2936 O O . TRP A 1 376 ? 4.685 4.964 17.402 1.00 34.41 376 TRP A O 1
ATOM 2946 N N . GLY A 1 377 ? 5.241 7.039 18.058 1.00 29.64 377 GLY A N 1
ATOM 2947 C CA . GLY A 1 377 ? 6.086 6.647 19.194 1.00 29.64 377 GLY A CA 1
ATOM 2948 C C . GLY A 1 377 ? 7.590 6.911 19.025 1.00 29.64 377 GLY A C 1
ATOM 2949 O O . GLY A 1 377 ? 8.378 6.033 18.702 1.00 29.64 377 GLY A O 1
ATOM 2950 N N . SER A 1 378 ? 8.026 8.123 19.376 1.00 27.36 378 SER A N 1
ATOM 2951 C CA . SER A 1 378 ? 9.395 8.473 19.821 1.00 27.36 378 SER A CA 1
ATOM 2952 C C . SER A 1 378 ? 10.597 8.501 18.857 1.00 27.36 378 SER A C 1
ATOM 2954 O O . SER A 1 378 ? 11.676 8.882 19.313 1.00 27.36 378 SER A O 1
ATOM 2956 N N . ARG A 1 379 ? 10.488 8.236 17.549 1.00 31.36 379 ARG A N 1
ATOM 2957 C CA . ARG A 1 379 ? 11.633 8.451 16.628 1.00 31.36 379 ARG A CA 1
ATOM 2958 C C . ARG A 1 379 ? 11.226 9.086 15.320 1.00 31.36 379 ARG A C 1
ATOM 2960 O O . ARG A 1 379 ? 10.995 8.404 14.338 1.00 31.36 379 ARG A O 1
ATOM 2967 N N . SER A 1 380 ? 11.153 10.413 15.309 1.00 27.08 380 SER A N 1
ATOM 2968 C CA . SER A 1 380 ? 10.791 11.153 14.113 1.00 27.08 380 SER A CA 1
ATOM 2969 C C . SER A 1 380 ? 11.855 11.081 13.019 1.00 27.08 380 SER A C 1
ATOM 2971 O O . SER A 1 380 ? 12.847 11.801 13.108 1.00 27.08 380 SER A O 1
ATOM 2973 N N . SER A 1 381 ? 11.626 10.301 11.962 1.00 28.20 381 SER A N 1
ATOM 2974 C CA . SER A 1 381 ? 12.365 10.410 10.701 1.00 28.20 381 SER A CA 1
ATOM 2975 C C . SER A 1 381 ? 11.417 10.483 9.498 1.00 28.20 381 SER A C 1
ATOM 2977 O O . SER A 1 381 ? 10.987 9.479 8.949 1.00 28.20 381 SER A O 1
ATOM 2979 N N . ASN A 1 382 ? 11.176 11.701 9.000 1.00 29.34 382 ASN A N 1
ATOM 2980 C CA . ASN A 1 382 ? 10.970 11.869 7.559 1.00 29.34 382 ASN A CA 1
ATOM 2981 C C . ASN A 1 382 ? 12.354 11.684 6.914 1.00 29.34 382 ASN A C 1
ATOM 2983 O O . ASN A 1 382 ? 13.146 12.627 6.873 1.00 29.34 382 ASN A O 1
ATOM 2987 N N . GLY A 1 383 ? 12.692 10.457 6.527 1.00 31.27 383 GLY A N 1
ATOM 2988 C CA . GLY A 1 383 ? 13.989 10.131 5.942 1.00 31.27 383 GLY A CA 1
ATOM 2989 C C . GLY A 1 383 ? 13.988 10.297 4.425 1.00 31.27 383 GLY A C 1
ATOM 2990 O O . GLY A 1 383 ? 13.143 9.751 3.732 1.00 31.27 383 GLY A O 1
ATOM 2991 N N . PHE A 1 384 ? 14.966 11.017 3.889 1.00 35.94 384 PHE A N 1
ATOM 2992 C CA . PHE A 1 384 ? 15.371 10.870 2.491 1.00 35.94 384 PHE A CA 1
ATOM 2993 C C . PHE A 1 384 ? 16.589 9.945 2.492 1.00 35.94 384 PHE A C 1
ATOM 2995 O O . PHE A 1 384 ? 17.558 10.227 3.201 1.00 35.94 384 PHE A O 1
ATOM 3002 N N . VAL A 1 385 ? 16.545 8.838 1.748 1.00 40.59 385 VAL A N 1
ATOM 3003 C CA . VAL A 1 385 ? 17.648 7.872 1.681 1.00 40.59 385 VAL A CA 1
ATOM 3004 C C . VAL A 1 385 ? 18.514 8.204 0.473 1.00 40.59 385 VAL A C 1
ATOM 3006 O O . VAL A 1 385 ? 18.368 7.673 -0.626 1.00 40.59 385 VAL A O 1
ATOM 3009 N N . LEU A 1 386 ? 19.444 9.133 0.665 1.00 43.84 386 LEU A N 1
ATOM 3010 C CA . LEU A 1 386 ? 20.427 9.431 -0.367 1.00 43.84 386 LEU A CA 1
ATOM 3011 C C . LEU A 1 386 ? 21.585 8.431 -0.240 1.00 43.84 386 LEU A C 1
ATOM 3013 O O . LEU A 1 386 ? 22.503 8.657 0.547 1.00 43.84 386 LEU A O 1
ATOM 3017 N N . LEU A 1 387 ? 21.552 7.315 -0.979 1.00 48.41 387 LEU A N 1
ATOM 3018 C CA . LEU A 1 387 ? 22.719 6.425 -1.019 1.00 48.41 387 LEU A CA 1
ATOM 3019 C C . LEU A 1 387 ? 23.803 7.060 -1.892 1.00 48.41 387 LEU A C 1
ATOM 3021 O O . LEU A 1 387 ? 23.615 7.344 -3.075 1.00 48.41 387 LEU A O 1
ATOM 3025 N N . TYR A 1 388 ? 24.959 7.288 -1.281 1.00 38.44 388 TYR A N 1
ATOM 3026 C CA . TYR A 1 388 ? 26.160 7.758 -1.951 1.00 38.44 388 TYR A CA 1
ATOM 3027 C C . TYR A 1 388 ? 27.116 6.578 -2.121 1.00 38.44 388 TYR A C 1
ATOM 3029 O O . TYR A 1 388 ? 27.566 6.015 -1.123 1.00 38.44 388 TYR A O 1
ATOM 3037 N N . SER A 1 389 ? 27.444 6.211 -3.364 1.00 35.62 389 SER A N 1
ATOM 3038 C CA . SER A 1 389 ? 28.519 5.255 -3.632 1.00 35.62 389 SER A CA 1
ATOM 3039 C C . SER A 1 389 ? 29.808 6.015 -3.980 1.00 35.62 389 SER A C 1
ATOM 3041 O O . SER A 1 389 ? 29.981 6.624 -5.040 1.00 35.62 389 SER A O 1
ATOM 3043 N N . ASP A 1 390 ? 30.727 6.017 -3.024 1.00 34.03 390 ASP A N 1
ATOM 3044 C CA . ASP A 1 390 ? 32.145 6.218 -3.279 1.00 34.03 390 ASP A CA 1
ATOM 3045 C C . ASP A 1 390 ? 32.900 5.265 -2.353 1.00 34.03 390 ASP A C 1
ATOM 3047 O O . ASP A 1 390 ? 32.875 5.428 -1.129 1.00 34.03 390 ASP A O 1
ATOM 3051 N N . GLY A 1 391 ? 33.548 4.259 -2.946 1.00 35.84 391 GLY A N 1
ATOM 3052 C CA . GLY A 1 391 ? 34.376 3.268 -2.254 1.00 35.84 391 GLY A CA 1
ATOM 3053 C C . GLY A 1 391 ? 35.593 3.856 -1.529 1.00 35.84 391 GLY A C 1
ATOM 3054 O O . GLY A 1 391 ? 36.371 3.111 -0.949 1.00 35.84 391 GLY A O 1
ATOM 3055 N N . THR A 1 392 ? 35.784 5.182 -1.521 1.00 34.56 392 THR A N 1
ATOM 3056 C CA . THR A 1 392 ? 36.949 5.811 -0.879 1.00 34.56 392 THR A CA 1
ATOM 3057 C C . THR A 1 392 ? 36.657 6.808 0.244 1.00 34.56 392 THR A C 1
ATOM 3059 O O . THR A 1 392 ? 37.602 7.388 0.782 1.00 34.56 392 THR A O 1
ATOM 3062 N N . VAL A 1 393 ? 35.405 7.009 0.686 1.00 31.70 393 VAL A N 1
ATOM 3063 C CA . VAL A 1 393 ? 35.111 8.129 1.605 1.00 31.70 393 VAL A CA 1
ATOM 3064 C C . VAL A 1 393 ? 34.319 7.753 2.881 1.00 31.70 393 VAL A C 1
ATOM 3066 O O . VAL A 1 393 ? 33.159 7.333 2.854 1.00 31.70 393 VAL A O 1
ATOM 3069 N N . LEU A 1 394 ? 34.984 8.039 4.017 1.00 30.42 394 LEU A N 1
ATOM 3070 C CA . LEU A 1 394 ? 34.514 8.322 5.393 1.00 30.42 394 LEU A CA 1
ATOM 3071 C C . LEU A 1 394 ? 34.412 7.188 6.438 1.00 30.42 394 LEU A C 1
ATOM 3073 O O . LEU A 1 394 ? 33.386 6.525 6.575 1.00 30.42 394 LEU A O 1
ATOM 3077 N N . ARG A 1 395 ? 35.437 7.152 7.312 1.00 29.16 395 ARG A N 1
ATOM 3078 C CA . ARG A 1 395 ? 35.319 7.075 8.785 1.00 29.16 395 ARG A CA 1
ATOM 3079 C C . ARG A 1 395 ? 35.600 8.476 9.362 1.00 29.16 395 ARG A C 1
ATOM 3081 O O . ARG A 1 395 ? 36.748 8.906 9.252 1.00 29.16 395 ARG A O 1
ATOM 3088 N N . ARG A 1 396 ? 34.612 9.154 9.979 1.00 29.02 396 ARG A N 1
ATOM 3089 C CA . ARG A 1 396 ? 34.715 10.038 11.183 1.00 29.02 396 ARG A CA 1
ATOM 3090 C C . ARG A 1 396 ? 33.565 11.072 11.310 1.00 29.02 396 ARG A C 1
ATOM 3092 O O . ARG A 1 396 ? 33.508 12.005 10.525 1.00 29.02 396 ARG A O 1
ATOM 3099 N N . ARG A 1 397 ? 32.874 10.963 12.461 1.00 28.06 397 ARG A N 1
ATOM 3100 C CA . ARG A 1 397 ? 32.261 11.981 13.358 1.00 28.06 397 ARG A CA 1
ATOM 3101 C C . ARG A 1 397 ? 30.920 12.662 13.012 1.00 28.06 397 ARG A C 1
ATOM 3103 O O . ARG A 1 397 ? 30.808 13.371 12.027 1.00 28.06 397 ARG A O 1
ATOM 3110 N N . LEU A 1 398 ? 30.014 12.561 13.999 1.00 26.17 398 LEU A N 1
ATOM 3111 C CA . LEU A 1 398 ? 28.729 13.245 14.197 1.00 26.17 398 LEU A CA 1
ATOM 3112 C C . LEU A 1 398 ? 28.783 14.115 15.474 1.00 26.17 398 LEU A C 1
ATOM 3114 O O . LEU A 1 398 ? 29.350 13.671 16.474 1.00 26.17 398 LEU A O 1
ATOM 3118 N N . ASP A 1 399 ? 28.151 15.295 15.459 1.00 28.12 399 ASP A N 1
ATOM 3119 C CA . ASP A 1 399 ? 27.733 16.059 16.653 1.00 28.12 399 ASP A CA 1
ATOM 3120 C C . ASP A 1 399 ? 26.338 16.695 16.396 1.00 28.12 399 ASP A C 1
ATOM 3122 O O . ASP A 1 399 ? 26.191 17.440 15.422 1.00 28.12 399 ASP A O 1
ATOM 3126 N N . PRO A 1 400 ? 25.296 16.378 17.196 1.00 29.16 400 PRO A N 1
ATOM 3127 C CA . PRO A 1 400 ? 23.893 16.716 16.917 1.00 29.16 400 PRO A CA 1
ATOM 3128 C C . PRO A 1 400 ? 23.343 18.013 17.566 1.00 29.16 400 PRO A C 1
ATOM 3130 O O . PRO A 1 400 ? 22.132 18.141 17.745 1.00 29.16 400 PRO A O 1
ATOM 3133 N N . SER A 1 401 ? 24.157 19.006 17.930 1.00 24.17 401 SER A N 1
ATOM 3134 C CA . SER A 1 401 ? 23.714 20.076 18.849 1.00 24.17 401 SER A CA 1
ATOM 3135 C C . SER A 1 401 ? 23.127 21.383 18.253 1.00 24.17 401 SER A C 1
ATOM 3137 O O . SER A 1 401 ? 23.391 22.449 18.812 1.00 24.17 401 SER A O 1
ATOM 3139 N N . VAL A 1 402 ? 22.329 21.395 17.170 1.00 28.92 402 VAL A N 1
ATOM 3140 C CA . VAL A 1 402 ? 21.724 22.671 16.680 1.00 28.92 402 VAL A CA 1
ATOM 3141 C C . VAL A 1 402 ? 20.218 22.582 16.364 1.00 28.92 402 VAL A C 1
ATOM 3143 O O . VAL A 1 402 ? 19.844 21.961 15.369 1.00 28.92 402 VAL A O 1
ATOM 3146 N N . PRO A 1 403 ? 19.342 23.264 17.137 1.00 26.94 403 PRO A N 1
ATOM 3147 C CA . PRO A 1 403 ? 17.902 23.347 16.875 1.00 26.94 403 PRO A CA 1
ATOM 3148 C C . PRO A 1 403 ? 17.477 24.585 16.059 1.00 26.94 403 PRO A C 1
ATOM 3150 O O . PRO A 1 403 ? 17.946 25.697 16.293 1.00 26.94 403 PRO A O 1
ATOM 3153 N N . GLY A 1 404 ? 16.472 24.391 15.194 1.00 31.33 404 GLY A N 1
ATOM 3154 C CA . GLY A 1 404 ? 15.565 25.440 14.706 1.00 31.33 404 GLY A CA 1
ATOM 3155 C C . GLY A 1 404 ? 15.929 26.111 13.375 1.00 31.33 404 GLY A C 1
ATOM 3156 O O . GLY A 1 404 ? 16.634 27.116 13.372 1.00 31.33 404 GLY A O 1
ATOM 3157 N N . LYS A 1 405 ? 15.366 25.615 12.256 1.00 29.25 405 LYS A N 1
ATOM 3158 C CA . LYS A 1 405 ? 14.729 26.390 11.155 1.00 29.25 405 LYS A CA 1
ATOM 3159 C C . LYS A 1 405 ? 14.333 25.483 9.972 1.00 29.25 405 LYS A C 1
ATOM 3161 O O . LYS A 1 405 ? 14.996 24.502 9.672 1.00 29.25 405 LYS A O 1
ATOM 3166 N N . GLN A 1 406 ? 13.208 25.837 9.356 1.00 33.50 406 GLN A N 1
ATOM 3167 C CA . GLN A 1 406 ? 12.370 25.086 8.414 1.00 33.50 406 GLN A CA 1
ATOM 3168 C C . GLN A 1 406 ? 13.050 24.568 7.122 1.00 33.50 406 GLN A C 1
ATOM 3170 O O . GLN A 1 406 ? 13.623 25.332 6.352 1.00 33.50 406 GLN A O 1
ATOM 3175 N N . ASN A 1 407 ? 12.857 23.265 6.876 1.00 38.75 407 ASN A N 1
ATOM 3176 C CA . ASN A 1 407 ? 12.562 22.553 5.620 1.00 38.75 407 ASN A CA 1
ATOM 3177 C C . ASN A 1 407 ? 12.905 23.237 4.280 1.00 38.75 407 ASN A C 1
ATOM 3179 O O . ASN A 1 407 ? 12.016 23.643 3.533 1.00 38.75 407 ASN A O 1
ATOM 3183 N N . SER A 1 408 ? 14.181 23.229 3.897 1.00 37.94 408 SER A N 1
ATOM 3184 C CA . SER A 1 408 ? 14.571 23.313 2.484 1.00 37.94 408 SER A CA 1
ATOM 3185 C C . SER A 1 408 ? 15.333 22.050 2.082 1.00 37.94 408 SER A C 1
ATOM 3187 O O . SER A 1 408 ? 16.183 21.562 2.825 1.00 37.94 408 SER A O 1
ATOM 3189 N N . TRP A 1 409 ? 15.050 21.514 0.894 1.00 36.56 409 TRP A N 1
ATOM 3190 C CA . TRP A 1 409 ? 15.727 20.347 0.306 1.00 36.56 409 TRP A CA 1
ATOM 3191 C C . TRP A 1 409 ? 17.265 20.406 0.389 1.00 36.56 409 TRP A C 1
ATOM 3193 O O . TRP A 1 409 ? 17.931 19.390 0.575 1.00 36.56 409 TRP A O 1
ATOM 3203 N N . ALA A 1 410 ? 17.838 21.610 0.328 1.00 34.69 410 ALA A N 1
ATOM 3204 C CA . ALA A 1 410 ? 19.273 21.850 0.454 1.00 34.69 410 ALA A CA 1
ATOM 3205 C C . ALA A 1 410 ? 19.850 21.566 1.860 1.00 34.69 410 ALA A C 1
ATOM 3207 O O . ALA A 1 410 ? 21.062 21.393 1.991 1.00 34.69 410 ALA A O 1
ATOM 3208 N N . GLN A 1 411 ? 19.022 21.523 2.909 1.00 35.38 411 GLN A N 1
ATOM 3209 C CA . GLN A 1 411 ? 19.428 21.168 4.276 1.00 35.38 411 GLN A CA 1
ATOM 3210 C C . GLN A 1 411 ? 19.310 19.665 4.563 1.00 35.38 411 GLN A C 1
ATOM 3212 O O . GLN A 1 411 ? 20.138 19.141 5.299 1.00 35.38 411 GLN A O 1
ATOM 3217 N N . LEU A 1 412 ? 18.380 18.951 3.924 1.00 40.00 412 LEU A N 1
ATOM 3218 C CA . LEU A 1 412 ? 18.302 17.481 3.987 1.00 40.00 412 LEU A CA 1
ATOM 3219 C C . LEU A 1 412 ? 19.530 16.811 3.352 1.00 40.00 412 LEU A C 1
ATOM 3221 O O . LEU A 1 412 ? 20.055 15.837 3.870 1.00 40.00 412 LEU A O 1
ATOM 3225 N N . ILE A 1 413 ? 20.085 17.412 2.298 1.00 39.62 413 ILE A N 1
ATOM 3226 C CA . ILE A 1 413 ? 21.366 16.993 1.699 1.00 39.62 413 ILE A CA 1
ATOM 3227 C C . ILE A 1 413 ? 22.566 17.272 2.641 1.00 39.62 413 ILE A C 1
ATOM 3229 O O . ILE A 1 413 ? 23.662 16.743 2.437 1.00 39.62 413 ILE A O 1
ATOM 3233 N N . LYS A 1 414 ? 22.399 18.104 3.683 1.00 37.75 414 LYS A N 1
ATOM 3234 C CA . LYS A 1 414 ? 23.452 18.398 4.673 1.00 37.75 414 LYS A CA 1
ATOM 3235 C C . LYS A 1 414 ? 23.482 17.429 5.859 1.00 37.75 414 LYS A C 1
ATOM 3237 O O . LYS A 1 414 ? 24.512 17.402 6.528 1.00 37.75 414 LYS A O 1
ATOM 3242 N N . SER A 1 415 ? 22.456 16.602 6.091 1.00 40.22 415 SER A N 1
ATOM 3243 C CA . SER A 1 415 ? 22.570 15.442 6.992 1.00 40.22 415 SER A CA 1
ATOM 3244 C C . SER A 1 415 ? 23.307 14.314 6.260 1.00 40.22 415 SER A C 1
ATOM 3246 O O . SER A 1 415 ? 22.707 13.360 5.776 1.00 40.22 415 SER A O 1
ATOM 3248 N N . ARG A 1 416 ? 24.619 14.489 6.079 1.00 39.62 416 ARG A N 1
ATOM 3249 C CA . ARG A 1 416 ? 25.490 13.694 5.194 1.00 39.62 416 ARG A CA 1
ATOM 3250 C C . ARG A 1 416 ? 25.850 12.287 5.697 1.00 39.62 416 ARG A C 1
ATOM 3252 O O . ARG A 1 416 ? 26.668 11.637 5.058 1.00 39.62 416 ARG A O 1
ATOM 3259 N N . ASP A 1 417 ? 25.245 11.809 6.782 1.00 41.72 417 ASP A N 1
ATOM 3260 C CA . ASP A 1 417 ? 25.769 10.655 7.530 1.00 41.72 417 ASP A CA 1
ATOM 3261 C C . ASP A 1 417 ? 24.844 9.432 7.615 1.00 41.72 417 ASP A C 1
ATOM 3263 O O . ASP A 1 417 ? 25.141 8.498 8.351 1.00 41.72 417 ASP A O 1
ATOM 3267 N N . ASN A 1 418 ? 23.774 9.356 6.821 1.00 44.06 418 ASN A N 1
ATOM 3268 C CA . ASN A 1 418 ? 22.936 8.152 6.789 1.00 44.06 418 ASN A CA 1
ATOM 3269 C C . ASN A 1 418 ? 23.368 7.234 5.636 1.00 44.06 418 ASN A C 1
ATOM 3271 O O . ASN A 1 418 ? 22.745 7.216 4.573 1.00 44.06 418 ASN A O 1
ATOM 3275 N N . LYS A 1 419 ? 24.459 6.481 5.824 1.00 47.84 419 LYS A N 1
ATOM 3276 C CA . LYS A 1 419 ? 24.775 5.343 4.946 1.00 47.84 419 LYS A CA 1
ATOM 3277 C C . LYS A 1 419 ? 23.808 4.216 5.284 1.00 47.84 419 LYS A C 1
ATOM 3279 O O . LYS A 1 419 ? 23.984 3.532 6.278 1.00 47.84 419 LYS A O 1
ATOM 3284 N N . ILE A 1 420 ? 22.775 4.060 4.467 1.00 53.78 420 ILE A N 1
ATOM 3285 C CA . ILE A 1 420 ? 21.731 3.064 4.717 1.00 53.78 420 ILE A CA 1
ATOM 3286 C C . ILE A 1 420 ? 22.105 1.717 4.087 1.00 53.78 420 ILE A C 1
ATOM 3288 O O . ILE A 1 420 ? 21.789 0.699 4.678 1.00 53.78 420 ILE A O 1
ATOM 3292 N N . ALA A 1 421 ? 22.842 1.705 2.967 1.00 55.78 421 ALA A N 1
ATOM 3293 C CA . ALA A 1 421 ? 23.342 0.500 2.299 1.00 55.78 421 ALA A CA 1
ATOM 3294 C C . ALA A 1 421 ? 24.626 0.772 1.489 1.00 55.78 421 ALA A C 1
ATOM 3296 O O . ALA A 1 421 ? 24.914 1.920 1.133 1.00 55.78 421 ALA A O 1
ATOM 3297 N N . TRP A 1 422 ? 25.385 -0.286 1.180 1.00 61.66 422 TRP A N 1
ATOM 3298 C CA . TRP A 1 422 ? 26.642 -0.239 0.423 1.00 61.66 422 TRP A CA 1
ATOM 3299 C C . TRP A 1 422 ? 26.581 -1.161 -0.803 1.00 61.66 422 TRP A C 1
ATOM 3301 O O . TRP A 1 422 ? 26.147 -2.303 -0.703 1.00 61.66 422 TRP A O 1
ATOM 3311 N N . ALA A 1 423 ? 27.014 -0.658 -1.964 1.00 64.06 423 ALA A N 1
ATOM 3312 C CA . ALA A 1 423 ? 26.925 -1.364 -3.248 1.00 64.06 423 ALA A CA 1
ATOM 3313 C C . ALA A 1 423 ? 28.012 -2.428 -3.468 1.00 64.06 423 ALA A C 1
ATOM 3315 O O . ALA A 1 423 ? 27.901 -3.216 -4.405 1.00 64.06 423 ALA A O 1
ATOM 3316 N N . GLY A 1 424 ? 29.070 -2.427 -2.655 1.00 65.12 424 GLY A N 1
ATOM 3317 C CA . GLY A 1 424 ? 30.314 -3.125 -2.974 1.00 65.12 424 GLY A CA 1
ATOM 3318 C C . GLY A 1 424 ? 31.367 -2.205 -3.596 1.00 65.12 424 GLY A C 1
ATOM 3319 O O . GLY A 1 424 ? 31.034 -1.211 -4.245 1.00 65.12 424 GLY A O 1
ATOM 3320 N N . ASP A 1 425 ? 32.646 -2.542 -3.423 1.00 67.62 425 ASP A N 1
ATOM 3321 C CA . ASP A 1 425 ? 33.742 -1.861 -4.119 1.00 67.62 425 ASP A CA 1
ATOM 3322 C C . ASP A 1 425 ? 33.635 -2.085 -5.635 1.00 67.62 425 ASP A C 1
ATOM 3324 O O . ASP A 1 425 ? 33.332 -3.182 -6.097 1.00 67.62 425 ASP A O 1
ATOM 3328 N N . GLY A 1 426 ? 33.879 -1.033 -6.423 1.00 69.44 426 GLY A N 1
ATOM 3329 C CA . GLY A 1 426 ? 33.849 -1.094 -7.892 1.00 69.44 426 GLY A CA 1
ATOM 3330 C C . GLY A 1 426 ? 32.453 -1.084 -8.529 1.00 69.44 426 GLY A C 1
ATOM 3331 O O . GLY A 1 426 ? 32.360 -0.955 -9.749 1.00 69.44 426 GLY A O 1
ATOM 3332 N N . ARG A 1 427 ? 31.380 -1.144 -7.731 1.00 76.88 427 ARG A N 1
ATOM 3333 C CA . ARG A 1 427 ? 29.990 -1.132 -8.209 1.00 76.88 427 ARG A CA 1
ATOM 3334 C C . ARG A 1 427 ? 29.344 0.246 -8.082 1.00 76.88 427 ARG A C 1
ATOM 3336 O O . ARG A 1 427 ? 29.704 1.035 -7.210 1.00 76.88 427 ARG A O 1
ATOM 3343 N N . GLN A 1 428 ? 28.376 0.541 -8.949 1.00 76.12 428 GLN A N 1
ATOM 3344 C CA . GLN A 1 428 ? 27.586 1.779 -8.908 1.00 76.12 428 GLN A CA 1
ATOM 3345 C C . GLN A 1 428 ? 26.097 1.474 -8.754 1.00 76.12 428 GLN A C 1
ATOM 3347 O O . GLN A 1 428 ? 25.578 0.587 -9.422 1.00 76.12 428 GLN A O 1
ATOM 3352 N N . ILE A 1 429 ? 25.397 2.231 -7.905 1.00 77.50 429 ILE A N 1
ATOM 3353 C CA . ILE A 1 429 ? 23.933 2.158 -7.803 1.00 77.50 429 ILE A CA 1
ATOM 3354 C C . ILE A 1 429 ? 23.333 3.047 -8.890 1.00 77.50 429 ILE A C 1
ATOM 3356 O O . ILE A 1 429 ? 23.566 4.257 -8.902 1.00 77.50 429 ILE A O 1
ATOM 3360 N N . MET A 1 430 ? 22.565 2.435 -9.783 1.00 76.50 430 MET A N 1
ATOM 3361 C CA . MET A 1 430 ? 21.975 3.061 -10.966 1.00 76.50 430 MET A CA 1
ATOM 3362 C C . MET A 1 430 ? 20.523 3.498 -10.753 1.00 76.50 430 MET A C 1
ATOM 3364 O O . MET A 1 430 ? 20.093 4.522 -11.293 1.00 76.50 430 MET A O 1
ATOM 3368 N N . GLY A 1 431 ? 19.809 2.739 -9.931 1.00 77.75 431 GLY A N 1
ATOM 3369 C CA . GLY A 1 431 ? 18.436 2.958 -9.502 1.00 77.75 431 GLY A CA 1
ATOM 3370 C C . GLY A 1 431 ? 18.231 2.285 -8.151 1.00 77.75 431 GLY A C 1
ATOM 3371 O O . GLY A 1 431 ? 19.003 1.400 -7.770 1.00 77.75 431 GLY A O 1
ATOM 3372 N N . MET A 1 432 ? 17.247 2.743 -7.385 1.00 80.00 432 MET A N 1
ATOM 3373 C CA . MET A 1 432 ? 16.894 2.103 -6.122 1.00 80.00 432 MET A CA 1
ATOM 3374 C C . MET A 1 432 ? 15.449 2.378 -5.733 1.00 80.00 432 MET A C 1
ATOM 3376 O O . MET A 1 432 ? 14.905 3.432 -6.035 1.00 80.00 432 MET A O 1
ATOM 3380 N N . MET A 1 433 ? 14.857 1.458 -4.987 1.00 83.19 433 MET A N 1
ATOM 3381 C CA . MET A 1 433 ? 13.543 1.622 -4.382 1.00 83.19 433 MET A CA 1
ATOM 3382 C C . MET A 1 433 ? 13.497 0.920 -3.030 1.00 83.19 433 MET A C 1
ATOM 3384 O O . MET A 1 433 ? 14.187 -0.074 -2.807 1.00 83.19 433 MET A O 1
ATOM 3388 N N . ILE A 1 434 ? 12.672 1.435 -2.123 1.00 81.75 434 ILE A N 1
ATOM 3389 C CA . ILE A 1 434 ? 12.425 0.825 -0.817 1.00 81.75 434 ILE A CA 1
ATOM 3390 C C . ILE A 1 434 ? 10.923 0.662 -0.662 1.00 81.75 434 ILE A C 1
ATOM 3392 O O . ILE A 1 434 ? 10.176 1.630 -0.817 1.00 81.75 434 ILE A O 1
ATOM 3396 N N . HIS A 1 435 ? 10.487 -0.546 -0.324 1.00 82.62 435 HIS A N 1
ATOM 3397 C CA . HIS A 1 435 ? 9.085 -0.829 -0.048 1.00 82.62 435 HIS A CA 1
ATOM 3398 C C . HIS A 1 435 ? 8.924 -1.808 1.106 1.00 82.62 435 HIS A C 1
ATOM 3400 O O . HIS A 1 435 ? 9.821 -2.606 1.405 1.00 82.62 435 HIS A O 1
ATOM 3406 N N . SER A 1 436 ? 7.759 -1.749 1.751 1.00 80.44 436 SER A N 1
ATOM 3407 C CA . SER A 1 436 ? 7.429 -2.672 2.826 1.00 80.44 436 SER A CA 1
ATOM 3408 C C . SER A 1 436 ? 7.143 -4.077 2.286 1.00 80.44 436 SER A C 1
ATOM 3410 O O . SER A 1 436 ? 6.498 -4.266 1.245 1.00 80.44 436 SER A O 1
ATOM 3412 N N . VAL A 1 437 ? 7.692 -5.071 2.979 1.00 80.56 437 VAL A N 1
ATOM 3413 C CA . VAL A 1 437 ? 7.599 -6.501 2.657 1.00 80.56 437 VAL A CA 1
ATOM 3414 C C . VAL A 1 437 ? 6.610 -7.201 3.580 1.00 80.56 437 VAL A C 1
ATOM 3416 O O . VAL A 1 437 ? 5.891 -8.090 3.138 1.00 80.56 437 VAL A O 1
ATOM 3419 N N . ARG A 1 438 ? 6.587 -6.832 4.866 1.00 74.25 438 ARG A N 1
ATOM 3420 C CA . ARG A 1 438 ? 5.676 -7.383 5.884 1.00 74.25 438 ARG A CA 1
ATOM 3421 C C . ARG A 1 438 ? 5.196 -6.246 6.780 1.00 74.25 438 ARG A C 1
ATOM 3423 O O . ARG A 1 438 ? 5.710 -6.086 7.886 1.00 74.25 438 ARG A O 1
ATOM 3430 N N . GLY A 1 439 ? 4.278 -5.421 6.283 1.00 68.81 439 GLY A N 1
ATOM 3431 C CA . GLY A 1 439 ? 3.901 -4.177 6.957 1.00 68.81 439 GLY A CA 1
ATOM 3432 C C . GLY A 1 439 ? 5.137 -3.362 7.340 1.00 68.81 439 GLY A C 1
ATOM 3433 O O . GLY A 1 439 ? 6.151 -3.388 6.649 1.00 68.81 439 GLY A O 1
ATOM 3434 N N . GLU A 1 440 ? 5.089 -2.702 8.488 1.00 64.88 440 GLU A N 1
ATOM 3435 C CA . GLU A 1 440 ? 6.178 -1.840 8.965 1.00 64.88 440 GLU A CA 1
ATOM 3436 C C . GLU A 1 440 ? 7.349 -2.590 9.631 1.00 64.88 440 GLU A C 1
ATOM 3438 O O . GLU A 1 440 ? 8.308 -1.958 10.070 1.00 64.88 440 GLU A O 1
ATOM 3443 N N . SER A 1 441 ? 7.313 -3.928 9.709 1.00 68.69 441 SER A N 1
ATOM 3444 C CA . SER A 1 441 ? 8.357 -4.704 10.404 1.00 68.69 441 SER A CA 1
ATOM 3445 C C . SER A 1 441 ? 9.507 -5.157 9.504 1.00 68.69 441 SER A C 1
ATOM 3447 O O . SER A 1 441 ? 10.566 -5.524 9.998 1.00 68.69 441 SER A O 1
ATOM 3449 N N . LEU A 1 442 ? 9.306 -5.201 8.183 1.00 77.50 442 LEU A N 1
ATOM 3450 C CA . LEU A 1 442 ? 10.333 -5.653 7.241 1.00 77.50 442 LEU A CA 1
ATOM 3451 C C . LEU A 1 442 ? 10.239 -4.871 5.940 1.00 77.50 442 LEU A C 1
ATOM 3453 O O . LEU A 1 442 ? 9.170 -4.806 5.332 1.00 77.50 442 LEU A O 1
ATOM 3457 N N . PHE A 1 443 ? 11.378 -4.366 5.482 1.00 81.62 443 PHE A N 1
ATOM 3458 C CA . PHE A 1 443 ? 11.505 -3.628 4.233 1.00 81.62 443 PHE A CA 1
ATOM 3459 C C . PHE A 1 443 ? 12.530 -4.289 3.323 1.00 81.62 443 PHE A C 1
ATOM 3461 O O . PHE A 1 443 ? 13.513 -4.869 3.790 1.00 81.62 443 PHE A O 1
ATOM 3468 N N . ALA A 1 444 ? 12.310 -4.169 2.020 1.00 86.56 444 ALA A N 1
ATOM 3469 C CA . ALA A 1 444 ? 13.293 -4.515 1.012 1.00 86.56 444 ALA A CA 1
ATOM 3470 C C . ALA A 1 444 ? 13.769 -3.235 0.334 1.00 86.56 444 ALA A C 1
ATOM 3472 O O . ALA A 1 444 ? 12.969 -2.462 -0.199 1.00 86.56 444 ALA A O 1
ATOM 3473 N N . LEU A 1 445 ? 15.083 -3.040 0.352 1.00 86.19 445 LEU A N 1
ATOM 3474 C CA . LEU A 1 445 ? 15.786 -2.104 -0.509 1.00 86.19 445 LEU A CA 1
ATOM 3475 C C . LEU A 1 445 ? 16.199 -2.873 -1.760 1.00 86.19 445 LEU A C 1
ATOM 3477 O O . LEU A 1 445 ? 17.028 -3.775 -1.668 1.00 86.19 445 LEU A O 1
ATOM 3481 N N . VAL A 1 446 ? 15.638 -2.520 -2.911 1.00 89.25 446 VAL A N 1
ATOM 3482 C CA . VAL A 1 446 ? 16.036 -3.059 -4.215 1.00 89.25 446 VAL A CA 1
ATOM 3483 C C . VAL A 1 446 ? 16.883 -2.014 -4.927 1.00 89.25 446 VAL A C 1
ATOM 3485 O O . VAL A 1 446 ? 16.555 -0.830 -4.901 1.00 89.25 446 VAL A O 1
ATOM 3488 N N . MET A 1 447 ? 17.993 -2.436 -5.520 1.00 86.75 447 MET A N 1
ATOM 3489 C CA . MET A 1 447 ? 18.974 -1.573 -6.172 1.00 86.75 447 MET A CA 1
ATOM 3490 C C . MET A 1 447 ? 19.391 -2.167 -7.508 1.00 86.75 447 MET A C 1
ATOM 3492 O O . MET A 1 447 ? 19.711 -3.349 -7.584 1.00 86.75 447 MET A O 1
ATOM 3496 N N . ASP A 1 448 ? 19.505 -1.328 -8.525 1.00 87.38 448 ASP A N 1
ATOM 3497 C CA . ASP A 1 448 ? 20.105 -1.716 -9.795 1.00 87.38 448 ASP A CA 1
ATOM 3498 C C . ASP A 1 448 ? 21.607 -1.457 -9.691 1.00 87.38 448 ASP A C 1
ATOM 3500 O O . ASP A 1 448 ? 22.049 -0.304 -9.658 1.00 87.38 448 ASP A O 1
ATOM 3504 N N . LEU A 1 449 ? 22.405 -2.517 -9.579 1.00 85.44 449 LEU A N 1
ATOM 3505 C CA . LEU A 1 449 ? 23.853 -2.409 -9.424 1.00 85.44 449 LEU A CA 1
ATOM 3506 C C . LEU A 1 449 ? 24.540 -2.581 -10.773 1.00 85.44 449 LEU A C 1
ATOM 3508 O O . LEU A 1 449 ? 24.335 -3.578 -11.465 1.00 85.44 449 LEU A O 1
ATOM 3512 N N . GLN A 1 450 ? 25.378 -1.613 -11.131 1.00 83.31 450 GLN A N 1
ATOM 3513 C CA . GLN A 1 450 ? 26.290 -1.700 -12.260 1.00 83.31 450 GLN A CA 1
ATOM 3514 C C . GLN A 1 450 ? 27.658 -2.213 -11.800 1.00 83.31 450 GLN A C 1
ATOM 3516 O O . GLN A 1 450 ? 28.290 -1.600 -10.940 1.00 83.31 450 GLN A O 1
ATOM 3521 N N . ASP A 1 451 ? 28.114 -3.304 -12.413 1.00 82.31 451 ASP A N 1
ATOM 3522 C CA . ASP A 1 451 ? 29.434 -3.915 -12.238 1.00 82.31 451 ASP A CA 1
ATOM 3523 C C . ASP A 1 451 ? 30.112 -4.006 -13.619 1.00 82.31 451 ASP A C 1
ATOM 3525 O O . ASP A 1 451 ? 29.732 -4.806 -14.483 1.00 82.31 451 ASP A O 1
ATOM 3529 N N . GLY A 1 452 ? 31.042 -3.083 -13.884 1.00 82.00 452 GLY A N 1
ATOM 3530 C CA . GLY A 1 452 ? 31.578 -2.850 -15.227 1.00 82.00 452 GLY A CA 1
ATOM 3531 C C . GLY A 1 452 ? 30.493 -2.407 -16.220 1.00 82.00 452 GLY A C 1
ATOM 3532 O O . GLY A 1 452 ? 29.827 -1.387 -16.030 1.00 82.00 452 GLY A O 1
ATOM 3533 N N . GLU A 1 453 ? 30.313 -3.168 -17.301 1.00 80.56 453 GLU A N 1
ATOM 3534 C CA . GLU A 1 453 ? 29.279 -2.905 -18.317 1.00 80.56 453 GLU A CA 1
ATOM 3535 C C . GLU A 1 453 ? 27.924 -3.548 -17.987 1.00 80.56 453 GLU A C 1
ATOM 3537 O O . GLU A 1 453 ? 26.915 -3.206 -18.603 1.00 80.56 453 GLU A O 1
ATOM 3542 N N . LYS A 1 454 ? 27.875 -4.453 -17.001 1.00 85.00 454 LYS A N 1
ATOM 3543 C CA . LYS A 1 454 ? 26.663 -5.202 -16.655 1.00 85.00 454 LYS A CA 1
ATOM 3544 C C . LYS A 1 454 ? 25.864 -4.471 -15.586 1.00 85.00 454 LYS A C 1
ATOM 3546 O O . LYS A 1 454 ? 26.434 -3.922 -14.649 1.00 85.00 454 LYS A O 1
ATOM 3551 N N . THR A 1 455 ? 24.540 -4.491 -15.701 1.00 87.56 455 THR A N 1
ATOM 3552 C CA . THR A 1 455 ? 23.619 -3.994 -14.669 1.00 87.56 455 THR A CA 1
ATOM 3553 C C . THR A 1 455 ? 22.705 -5.129 -14.233 1.00 87.56 455 THR A C 1
ATOM 3555 O O . THR A 1 455 ? 22.251 -5.897 -15.074 1.00 87.56 455 THR A O 1
ATOM 3558 N N . SER A 1 456 ? 22.456 -5.262 -12.932 1.00 92.88 456 SER A N 1
ATOM 3559 C CA . SER A 1 456 ? 21.504 -6.245 -12.410 1.00 92.88 456 SER A CA 1
ATOM 3560 C C . SER A 1 456 ? 20.887 -5.795 -11.091 1.00 92.88 456 SER A C 1
ATOM 3562 O O . SER A 1 456 ? 21.552 -5.181 -10.251 1.00 92.88 456 SER A O 1
ATOM 3564 N N . ALA A 1 457 ? 19.615 -6.124 -10.909 1.00 94.00 457 ALA A N 1
ATOM 3565 C CA . ALA A 1 457 ? 18.856 -5.866 -9.705 1.00 94.00 457 ALA A CA 1
ATOM 3566 C C . ALA A 1 457 ? 19.375 -6.733 -8.553 1.00 94.00 457 ALA A C 1
ATOM 3568 O O . ALA A 1 457 ? 19.619 -7.932 -8.693 1.00 94.00 457 ALA A O 1
ATOM 3569 N N . HIS A 1 458 ? 19.536 -6.104 -7.403 1.00 92.62 458 HIS A N 1
ATOM 3570 C CA . HIS A 1 458 ? 19.916 -6.716 -6.143 1.00 92.62 458 HIS A CA 1
ATOM 3571 C C . HIS A 1 458 ? 18.969 -6.241 -5.051 1.00 92.62 458 HIS A C 1
ATOM 3573 O O . HIS A 1 458 ? 18.324 -5.203 -5.191 1.00 92.62 458 HIS A O 1
ATOM 3579 N N . TYR A 1 459 ? 18.905 -6.967 -3.943 1.00 92.31 459 TYR A N 1
ATOM 3580 C CA . TYR A 1 459 ? 18.103 -6.578 -2.797 1.00 92.31 459 TYR A CA 1
ATOM 3581 C C . TYR A 1 459 ? 18.868 -6.706 -1.483 1.00 92.31 459 TYR A C 1
ATOM 3583 O O . TYR A 1 459 ? 19.799 -7.500 -1.340 1.00 92.31 459 TYR A O 1
ATOM 3591 N N . ILE A 1 460 ? 18.427 -5.928 -0.499 1.00 87.12 460 ILE A N 1
ATOM 3592 C CA . ILE A 1 460 ? 18.773 -6.095 0.906 1.00 87.12 460 ILE A CA 1
ATOM 3593 C C . ILE A 1 460 ? 17.478 -6.047 1.711 1.00 87.12 460 ILE A C 1
ATOM 3595 O O . ILE A 1 460 ? 16.682 -5.119 1.578 1.00 87.12 460 ILE A O 1
ATOM 3599 N N . LEU A 1 461 ? 17.276 -7.041 2.572 1.00 86.31 461 LEU A N 1
ATOM 3600 C CA . LEU A 1 461 ? 16.206 -7.018 3.566 1.00 86.31 461 LEU A CA 1
ATOM 3601 C C . LEU A 1 461 ? 16.668 -6.266 4.808 1.00 86.31 461 LEU A C 1
ATOM 3603 O O . LEU A 1 461 ? 17.792 -6.479 5.270 1.00 86.31 461 LEU A O 1
ATOM 3607 N N . SER A 1 462 ? 15.816 -5.428 5.389 1.00 76.38 462 SER A N 1
ATOM 3608 C CA . SER A 1 462 ? 16.152 -4.705 6.614 1.00 76.38 462 SER A CA 1
ATOM 3609 C C . SER A 1 462 ? 16.399 -5.651 7.803 1.00 76.38 462 SER A C 1
ATOM 3611 O O . SER A 1 462 ? 15.999 -6.818 7.805 1.00 76.38 462 SER A O 1
ATOM 3613 N N . GLY A 1 463 ? 17.211 -5.226 8.772 1.00 65.69 463 GLY A N 1
ATOM 3614 C CA . GLY A 1 463 ? 17.484 -5.962 10.011 1.00 65.69 463 GLY A CA 1
ATOM 3615 C C . GLY A 1 463 ? 16.668 -5.413 11.177 1.00 65.69 463 GLY A C 1
ATOM 3616 O O . GLY A 1 463 ? 16.851 -4.255 11.536 1.00 65.69 463 GLY A O 1
ATOM 3617 N N . GLY A 1 464 ? 15.824 -6.251 11.786 1.00 59.53 464 GLY A N 1
ATOM 3618 C CA . GLY A 1 464 ? 14.954 -5.851 12.900 1.00 59.53 464 GLY A CA 1
ATOM 3619 C C . GLY A 1 464 ? 13.822 -4.904 12.481 1.00 59.53 464 GLY A C 1
ATOM 3620 O O . GLY A 1 464 ? 13.555 -4.743 11.292 1.00 59.53 464 GLY A O 1
ATOM 3621 N N . ASP A 1 465 ? 13.172 -4.280 13.467 1.00 50.88 465 ASP A N 1
ATOM 3622 C CA . ASP A 1 465 ? 12.115 -3.291 13.234 1.00 50.88 465 ASP A CA 1
ATOM 3623 C C . ASP A 1 465 ? 12.710 -2.013 12.614 1.00 50.88 465 ASP A C 1
ATOM 3625 O O . ASP A 1 465 ? 13.484 -1.289 13.250 1.00 50.88 465 ASP A O 1
ATOM 3629 N N . GLY A 1 466 ? 12.353 -1.731 11.358 1.00 54.16 466 GLY A N 1
ATOM 3630 C CA . GLY A 1 466 ? 12.722 -0.506 10.641 1.00 54.16 466 GLY A CA 1
ATOM 3631 C C . GLY A 1 466 ? 13.621 -0.706 9.413 1.00 54.16 466 GLY A C 1
ATOM 3632 O O . GLY A 1 466 ? 13.803 -1.811 8.911 1.00 54.16 466 GLY A O 1
ATOM 3633 N N . CYS A 1 467 ? 14.164 0.402 8.895 1.00 57.88 467 CYS A N 1
ATOM 3634 C CA . CYS A 1 467 ? 14.963 0.492 7.660 1.00 57.88 467 CYS A CA 1
ATOM 3635 C C . CYS A 1 467 ? 16.485 0.464 7.923 1.00 57.88 467 CYS A C 1
ATOM 3637 O O . CYS A 1 467 ? 17.219 1.338 7.458 1.00 57.88 467 CYS A O 1
ATOM 3639 N N . MET A 1 468 ? 16.964 -0.516 8.690 1.00 64.38 468 MET A N 1
ATOM 3640 C CA . MET A 1 468 ? 18.397 -0.702 8.952 1.00 64.38 468 MET A CA 1
ATOM 3641 C C . MET A 1 468 ? 18.985 -1.723 7.969 1.00 64.38 468 MET A C 1
ATOM 3643 O O . MET A 1 468 ? 18.582 -2.886 7.994 1.00 64.38 468 MET A O 1
ATOM 3647 N N . TYR A 1 469 ? 19.939 -1.319 7.125 1.00 68.06 469 TYR A N 1
ATOM 3648 C CA . TYR A 1 469 ? 20.611 -2.221 6.167 1.00 68.06 469 TYR A CA 1
ATOM 3649 C C . TYR A 1 469 ? 22.144 -2.187 6.279 1.00 68.06 469 TYR A C 1
ATOM 3651 O O . TYR A 1 469 ? 22.846 -2.690 5.403 1.00 68.06 469 TYR A O 1
ATOM 3659 N N . GLU A 1 470 ? 22.658 -1.611 7.370 1.00 63.38 470 GLU A N 1
ATOM 3660 C CA . GLU A 1 470 ? 24.087 -1.584 7.685 1.00 63.38 470 GLU A CA 1
ATOM 3661 C C . GLU A 1 470 ? 24.666 -3.010 7.720 1.00 63.38 470 GLU A C 1
ATOM 3663 O O . GLU A 1 470 ? 24.015 -3.946 8.186 1.00 63.38 470 GLU A O 1
ATOM 3668 N N . ASP A 1 471 ? 25.883 -3.163 7.190 1.00 65.31 471 ASP A N 1
ATOM 3669 C CA . ASP A 1 471 ? 26.667 -4.407 7.164 1.00 65.31 471 ASP A CA 1
ATOM 3670 C C . ASP A 1 471 ? 26.021 -5.615 6.455 1.00 65.31 471 ASP A C 1
ATOM 3672 O O . ASP A 1 471 ? 26.503 -6.743 6.578 1.00 65.31 471 ASP A O 1
ATOM 3676 N N . LYS A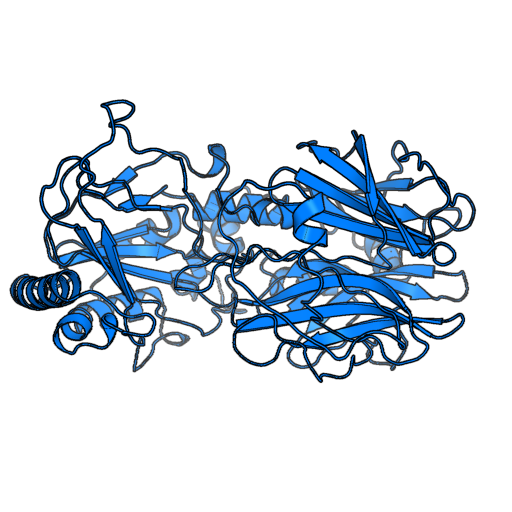 1 472 ? 24.958 -5.401 5.670 1.00 71.00 472 LYS A N 1
ATOM 3677 C CA . LYS A 1 472 ? 24.341 -6.449 4.849 1.00 71.00 472 LYS A CA 1
ATOM 3678 C C . LYS A 1 472 ? 24.839 -6.402 3.410 1.00 71.00 472 LYS A C 1
ATOM 3680 O O . LYS A 1 472 ? 24.880 -5.347 2.780 1.00 71.00 472 LYS A O 1
ATOM 3685 N N . GLU A 1 473 ? 25.175 -7.572 2.881 1.00 78.88 473 GLU A N 1
ATOM 3686 C CA . GLU A 1 473 ? 25.524 -7.733 1.474 1.00 78.88 473 GLU A CA 1
ATOM 3687 C C . GLU A 1 473 ? 24.267 -7.668 0.596 1.00 78.88 473 GLU A C 1
ATOM 3689 O O . GLU A 1 473 ? 23.227 -8.242 0.928 1.00 78.88 473 GLU A O 1
ATOM 3694 N N . ALA A 1 474 ? 24.369 -6.960 -0.529 1.00 85.44 474 ALA A N 1
ATOM 3695 C CA . ALA A 1 474 ? 23.332 -6.949 -1.548 1.00 85.44 474 ALA A CA 1
ATOM 3696 C C . ALA A 1 474 ? 23.310 -8.296 -2.278 1.00 85.44 474 ALA A C 1
ATOM 3698 O O . ALA A 1 474 ? 24.294 -8.680 -2.910 1.00 85.44 474 ALA A O 1
ATOM 3699 N N . LEU A 1 475 ? 22.180 -8.997 -2.208 1.00 91.44 475 LEU A N 1
ATOM 3700 C CA . LEU A 1 475 ? 21.985 -10.290 -2.859 1.00 91.44 475 LEU A CA 1
ATOM 3701 C C . LEU A 1 475 ? 21.375 -10.093 -4.250 1.00 91.44 475 LEU A C 1
ATOM 3703 O O . LEU A 1 475 ? 20.533 -9.208 -4.412 1.00 91.44 475 LEU A O 1
ATOM 3707 N N . PRO A 1 476 ? 21.769 -10.884 -5.262 1.00 93.31 476 PRO A N 1
ATOM 3708 C CA . PRO A 1 476 ? 21.217 -10.747 -6.603 1.00 93.31 476 PRO A CA 1
ATOM 3709 C C . PRO A 1 476 ? 19.741 -11.147 -6.618 1.00 93.31 476 PRO A C 1
ATOM 3711 O O . PRO A 1 476 ? 19.348 -12.155 -6.029 1.00 93.31 476 PRO A O 1
ATOM 3714 N N . LEU A 1 477 ? 18.927 -10.369 -7.326 1.00 95.75 477 LEU A N 1
ATOM 3715 C CA . LEU A 1 477 ? 17.540 -10.709 -7.606 1.00 95.75 477 LEU A CA 1
ATOM 3716 C C . LEU A 1 477 ? 17.469 -11.364 -8.992 1.00 95.75 477 LEU A C 1
ATOM 3718 O O . LEU A 1 477 ? 17.751 -10.732 -10.012 1.00 95.75 477 LEU A O 1
ATOM 3722 N N . VAL A 1 478 ? 17.123 -12.649 -9.020 1.00 97.00 478 VAL A N 1
ATOM 3723 C CA . VAL A 1 478 ? 17.207 -13.501 -10.218 1.00 97.00 478 VAL A CA 1
ATOM 3724 C C . VAL A 1 478 ? 15.880 -14.185 -10.528 1.00 97.00 478 VAL A C 1
ATOM 3726 O O . VAL A 1 478 ? 14.982 -14.259 -9.685 1.00 97.00 478 VAL A O 1
ATOM 3729 N N . LEU A 1 479 ? 15.772 -14.702 -11.751 1.00 96.50 479 LEU A N 1
ATOM 3730 C CA . LEU A 1 479 ? 14.743 -15.666 -12.131 1.00 96.50 479 LEU A CA 1
ATOM 3731 C C . LEU A 1 479 ? 15.044 -17.061 -11.559 1.00 96.50 479 LEU A C 1
ATOM 3733 O O . LEU A 1 479 ? 16.165 -17.348 -11.141 1.00 96.50 479 LEU A O 1
ATOM 3737 N N . ALA A 1 480 ? 14.056 -17.959 -11.608 1.00 90.56 480 ALA A N 1
ATOM 3738 C CA . ALA A 1 480 ? 14.211 -19.352 -11.175 1.00 90.56 480 ALA A CA 1
ATOM 3739 C C . ALA A 1 480 ? 15.331 -20.118 -11.913 1.00 90.56 480 ALA A C 1
ATOM 3741 O O . ALA A 1 480 ? 15.925 -21.031 -11.347 1.00 90.56 480 ALA A O 1
ATOM 3742 N N . ASP A 1 481 ? 15.644 -19.736 -13.155 1.00 91.44 481 ASP A N 1
ATOM 3743 C CA . ASP A 1 481 ? 16.749 -20.300 -13.945 1.00 91.44 481 ASP A CA 1
ATOM 3744 C C . ASP A 1 481 ? 18.120 -19.658 -13.637 1.00 91.44 481 ASP A C 1
ATOM 3746 O O . ASP A 1 481 ? 19.123 -20.001 -14.261 1.00 91.44 481 ASP A O 1
ATOM 3750 N N . GLY A 1 482 ? 18.175 -18.723 -12.682 1.00 93.06 482 GLY A N 1
ATOM 3751 C CA . GLY A 1 482 ? 19.373 -17.973 -12.305 1.00 93.06 482 GLY A CA 1
ATOM 3752 C C . GLY A 1 482 ? 19.694 -16.787 -13.218 1.00 93.06 482 GLY A C 1
ATOM 3753 O O . GLY A 1 482 ? 20.678 -16.087 -12.973 1.00 93.06 482 GLY A O 1
ATOM 3754 N N . SER A 1 483 ? 18.888 -16.529 -14.253 1.00 93.81 483 SER A N 1
ATOM 3755 C CA . SER A 1 483 ? 19.090 -15.382 -15.140 1.00 93.81 483 SER A CA 1
ATOM 3756 C C . SER A 1 483 ? 18.956 -14.063 -14.371 1.00 93.81 483 SER A C 1
ATOM 3758 O O . SER A 1 483 ? 18.039 -13.921 -13.550 1.00 93.81 483 SER A O 1
ATOM 3760 N N . PRO A 1 484 ? 19.814 -13.066 -14.658 1.00 93.56 484 PRO A N 1
ATOM 3761 C CA . PRO A 1 484 ? 19.748 -11.773 -13.998 1.00 93.56 484 PRO A CA 1
ATOM 3762 C C . PRO A 1 484 ? 18.515 -10.987 -14.445 1.00 93.56 484 PRO A C 1
ATOM 3764 O O . PRO A 1 484 ? 18.132 -10.990 -15.618 1.00 93.56 484 PRO A O 1
ATOM 3767 N N . VAL A 1 485 ? 17.939 -10.253 -13.500 1.00 95.69 485 VAL A N 1
ATOM 3768 C CA . VAL A 1 485 ? 16.980 -9.183 -13.772 1.00 95.69 485 VAL A CA 1
ATOM 3769 C C . VAL A 1 485 ? 17.747 -7.866 -13.810 1.00 95.69 485 VAL A C 1
ATOM 3771 O O . VAL A 1 485 ? 18.615 -7.651 -12.970 1.00 95.69 485 VAL A O 1
ATOM 3774 N N . LEU A 1 486 ? 17.483 -6.992 -14.783 1.00 94.75 486 LEU A N 1
ATOM 3775 C CA . LEU A 1 486 ? 18.257 -5.755 -14.964 1.00 94.75 486 LEU A CA 1
ATOM 3776 C C . LEU A 1 486 ? 17.757 -4.614 -14.074 1.00 94.75 486 LEU A C 1
ATOM 3778 O O . LEU A 1 486 ? 18.566 -3.881 -13.513 1.00 94.75 486 LEU A O 1
ATOM 3782 N N . GLN A 1 487 ? 16.433 -4.471 -13.988 1.00 94.00 487 GLN A N 1
ATOM 3783 C CA . GLN A 1 487 ? 15.731 -3.422 -13.249 1.00 94.00 487 GLN A CA 1
ATOM 3784 C C . GLN A 1 487 ? 14.356 -3.938 -12.813 1.00 94.00 487 GLN A C 1
ATOM 3786 O O . GLN A 1 487 ? 13.741 -4.712 -13.550 1.00 94.00 487 GLN A O 1
ATOM 3791 N N . VAL A 1 488 ? 13.858 -3.499 -11.652 1.00 94.06 488 VAL A N 1
ATOM 3792 C CA . VAL A 1 488 ? 12.523 -3.849 -11.132 1.00 94.06 488 VAL A CA 1
ATOM 3793 C C . VAL A 1 488 ? 11.760 -2.596 -10.712 1.00 94.06 488 VAL A C 1
ATOM 3795 O O . VAL A 1 488 ? 12.334 -1.700 -10.104 1.00 94.06 488 VAL A O 1
ATOM 3798 N N . SER A 1 489 ? 10.456 -2.574 -10.981 1.00 92.31 489 SER A N 1
ATOM 3799 C CA . SER A 1 489 ? 9.512 -1.582 -10.463 1.00 92.31 489 SER A CA 1
ATOM 3800 C C . SER A 1 489 ? 8.310 -2.277 -9.820 1.00 92.31 489 SER A C 1
ATOM 3802 O O . SER A 1 489 ? 7.793 -3.271 -10.344 1.00 92.31 489 SER A O 1
ATOM 3804 N N . VAL A 1 490 ? 7.866 -1.778 -8.663 1.00 91.56 490 VAL A N 1
ATOM 3805 C CA . VAL A 1 490 ? 6.734 -2.347 -7.919 1.00 91.56 490 VAL A CA 1
ATOM 3806 C C . VAL A 1 490 ? 5.419 -1.780 -8.434 1.00 91.56 490 VAL A C 1
ATOM 3808 O O . VAL A 1 490 ? 5.138 -0.592 -8.297 1.00 91.56 490 VAL A O 1
ATOM 3811 N N . TYR A 1 491 ? 4.570 -2.664 -8.955 1.00 90.69 491 TYR A N 1
ATOM 3812 C CA . TYR A 1 491 ? 3.229 -2.309 -9.405 1.00 90.69 491 TYR A CA 1
ATOM 3813 C C . TYR A 1 491 ? 2.222 -2.315 -8.249 1.00 90.69 491 TYR A C 1
ATOM 3815 O O . TYR A 1 491 ? 1.465 -1.363 -8.063 1.00 90.69 491 TYR A O 1
ATOM 3823 N N . MET A 1 492 ? 2.207 -3.396 -7.467 1.00 89.31 492 MET A N 1
ATOM 3824 C CA . MET A 1 492 ? 1.329 -3.565 -6.309 1.00 89.31 492 MET A CA 1
ATOM 3825 C C . MET A 1 492 ? 1.990 -4.482 -5.286 1.00 89.31 492 MET A C 1
ATOM 3827 O O . MET A 1 492 ? 2.777 -5.361 -5.635 1.00 89.31 492 MET A O 1
ATOM 3831 N N . ARG A 1 493 ? 1.642 -4.305 -4.014 1.00 87.81 493 ARG A N 1
ATOM 3832 C CA . ARG A 1 493 ? 2.116 -5.157 -2.925 1.00 87.81 493 ARG A CA 1
ATOM 3833 C C . ARG A 1 493 ? 0.933 -5.823 -2.247 1.00 87.81 493 ARG A C 1
ATOM 3835 O O . ARG A 1 493 ? -0.106 -5.201 -2.047 1.00 87.81 493 ARG A O 1
ATOM 3842 N N . GLY A 1 494 ? 1.132 -7.077 -1.887 1.00 80.94 494 GLY A N 1
ATOM 3843 C CA . GLY A 1 494 ? 0.312 -7.804 -0.936 1.00 80.94 494 GLY A CA 1
ATOM 3844 C C . GLY A 1 494 ? 1.160 -8.249 0.250 1.00 80.94 494 GLY A C 1
ATOM 3845 O O . GLY A 1 494 ? 2.262 -7.755 0.477 1.00 80.94 494 GLY A O 1
ATOM 3846 N N . LYS A 1 495 ? 0.648 -9.242 0.972 1.00 74.31 495 LYS A N 1
ATOM 3847 C CA . LYS A 1 495 ? 1.209 -9.843 2.194 1.00 74.31 495 LYS A CA 1
ATOM 3848 C C . LYS A 1 495 ? 2.743 -9.886 2.288 1.00 74.31 495 LYS A C 1
ATOM 3850 O O . LYS A 1 495 ? 3.319 -9.306 3.198 1.00 74.31 495 LYS A O 1
ATOM 3855 N N . SER A 1 496 ? 3.373 -10.668 1.417 1.00 80.44 496 SER A N 1
ATOM 3856 C CA . SER A 1 496 ? 4.834 -10.799 1.237 1.00 80.44 496 SER A CA 1
ATOM 3857 C C . SER A 1 496 ? 5.159 -10.981 -0.240 1.00 80.44 496 SER A C 1
ATOM 3859 O O . SER A 1 496 ? 6.220 -11.468 -0.603 1.00 80.44 496 SER A O 1
ATOM 3861 N N . TYR A 1 497 ? 4.205 -10.578 -1.075 1.00 87.75 497 TYR A N 1
ATOM 3862 C CA . TYR A 1 497 ? 4.226 -10.733 -2.511 1.00 87.75 497 TYR A CA 1
ATOM 3863 C C . TYR A 1 497 ? 4.244 -9.349 -3.119 1.00 87.75 497 TYR A C 1
ATOM 3865 O O . TYR A 1 497 ? 3.390 -8.517 -2.801 1.00 87.75 497 TYR A O 1
ATOM 3873 N N . TRP A 1 498 ? 5.208 -9.088 -3.983 1.00 93.31 498 TRP A N 1
ATOM 3874 C CA . TRP A 1 498 ? 5.167 -7.911 -4.835 1.00 93.31 498 TRP A CA 1
ATOM 3875 C C . TRP A 1 498 ? 4.786 -8.354 -6.233 1.00 93.31 498 TRP A C 1
ATOM 3877 O O . TRP A 1 498 ? 5.461 -9.200 -6.805 1.00 93.31 498 TRP A O 1
ATOM 3887 N N . LEU A 1 499 ? 3.728 -7.766 -6.779 1.00 94.56 499 LEU A N 1
ATOM 38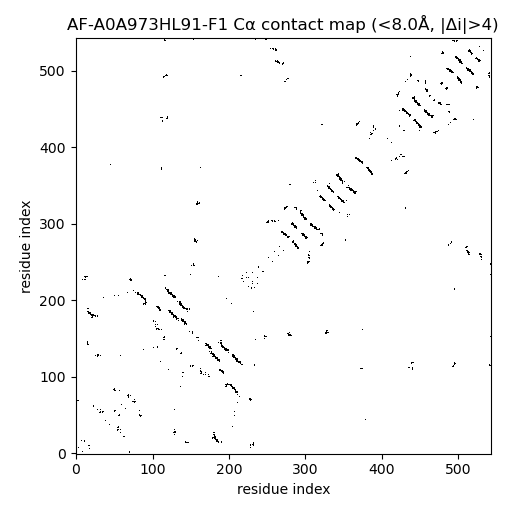88 C CA . LEU A 1 499 ? 3.489 -7.765 -8.212 1.00 94.56 499 LEU A CA 1
ATOM 3889 C C . LEU A 1 499 ? 4.369 -6.671 -8.810 1.00 94.56 499 LEU A C 1
ATOM 3891 O O . LEU A 1 499 ? 4.278 -5.500 -8.424 1.00 94.56 499 LEU A O 1
ATOM 3895 N N . ILE A 1 500 ? 5.237 -7.063 -9.728 1.00 96.19 500 ILE A N 1
ATOM 3896 C CA . ILE A 1 500 ? 6.288 -6.213 -10.268 1.00 96.19 500 ILE A CA 1
ATOM 3897 C C . ILE A 1 500 ? 6.245 -6.178 -11.789 1.00 96.19 500 ILE A C 1
ATOM 3899 O O . ILE A 1 500 ? 5.692 -7.052 -12.461 1.00 96.19 500 ILE A O 1
ATOM 3903 N N . THR A 1 501 ? 6.917 -5.171 -12.318 1.00 96.31 501 THR A N 1
ATOM 3904 C CA . THR A 1 501 ? 7.428 -5.176 -13.683 1.00 96.31 501 THR A CA 1
ATOM 3905 C C . THR A 1 501 ? 8.943 -5.220 -13.634 1.00 96.31 501 THR A C 1
ATOM 3907 O O . THR A 1 501 ? 9.551 -4.705 -12.690 1.00 96.31 501 THR A O 1
ATOM 3910 N N . TYR A 1 502 ? 9.569 -5.867 -14.609 1.00 97.31 502 TYR A N 1
ATOM 3911 C CA . TYR A 1 502 ? 11.018 -5.998 -14.628 1.00 97.31 502 TYR A CA 1
ATOM 3912 C C . TYR A 1 502 ? 11.596 -5.988 -16.036 1.00 97.31 502 TYR A C 1
ATOM 3914 O O . TYR A 1 502 ? 10.960 -6.416 -16.995 1.00 97.31 502 TYR A O 1
ATOM 3922 N N . LEU A 1 503 ? 12.828 -5.503 -16.154 1.00 96.88 503 LEU A N 1
ATOM 3923 C CA . LEU A 1 503 ? 13.571 -5.479 -17.406 1.00 96.88 503 LEU A CA 1
ATOM 3924 C C . LEU A 1 503 ? 14.491 -6.697 -17.488 1.00 96.88 503 LEU A C 1
ATOM 3926 O O . LEU A 1 503 ? 15.221 -6.993 -16.537 1.00 96.88 503 LEU A O 1
ATOM 3930 N N . LYS A 1 504 ? 14.493 -7.374 -18.634 1.00 95.81 504 LYS A N 1
ATOM 3931 C CA . LYS A 1 504 ? 15.397 -8.492 -18.930 1.00 95.81 504 LYS A CA 1
ATOM 3932 C C . LYS A 1 504 ? 15.971 -8.346 -20.338 1.00 95.81 504 LYS A C 1
ATOM 3934 O O . LYS A 1 504 ? 15.277 -7.906 -21.254 1.00 95.81 504 LYS A O 1
ATOM 3939 N N . GLU A 1 505 ? 17.231 -8.735 -20.501 1.00 95.19 505 GLU A N 1
ATOM 3940 C CA . GLU A 1 505 ? 17.878 -8.835 -21.809 1.00 95.19 505 GLU A CA 1
ATOM 3941 C C . GLU A 1 505 ? 17.377 -10.075 -22.566 1.00 95.19 505 GLU A C 1
ATOM 3943 O O . GLU A 1 505 ? 17.309 -11.180 -22.022 1.00 95.19 505 GLU A O 1
ATOM 3948 N N . THR A 1 506 ? 17.017 -9.889 -23.832 1.00 94.31 506 THR A N 1
ATOM 3949 C CA . THR A 1 506 ? 16.614 -10.951 -24.762 1.00 94.31 506 THR A CA 1
ATOM 3950 C C . THR A 1 506 ? 17.492 -10.908 -26.011 1.00 94.31 506 THR A C 1
ATOM 3952 O O . THR A 1 506 ? 18.290 -9.987 -26.178 1.00 94.31 506 THR A O 1
ATOM 3955 N N . ALA A 1 507 ? 17.331 -11.876 -26.919 1.00 92.75 507 ALA A N 1
ATOM 3956 C CA . ALA A 1 507 ? 18.068 -11.890 -28.186 1.00 92.75 507 ALA A CA 1
ATOM 3957 C C . ALA A 1 507 ? 17.860 -10.609 -29.024 1.00 92.75 507 ALA A C 1
ATOM 3959 O O . ALA A 1 507 ? 18.773 -10.192 -29.731 1.00 92.75 507 ALA A O 1
ATOM 3960 N N . ASP A 1 508 ? 16.698 -9.959 -28.889 1.00 91.56 508 ASP A N 1
ATOM 3961 C CA . ASP A 1 508 ? 16.338 -8.732 -29.616 1.00 91.56 508 ASP A CA 1
ATOM 3962 C C . ASP A 1 508 ? 16.588 -7.448 -28.794 1.00 91.56 508 ASP A C 1
ATOM 3964 O O . ASP A 1 508 ? 16.141 -6.355 -29.155 1.00 91.56 508 ASP A O 1
ATOM 3968 N N . GLY A 1 509 ? 17.289 -7.570 -27.662 1.00 93.94 509 GLY A N 1
ATOM 3969 C CA . GLY A 1 509 ? 17.548 -6.491 -26.713 1.00 93.94 509 GLY A CA 1
ATOM 3970 C C . GLY A 1 509 ? 16.646 -6.535 -25.480 1.00 93.94 509 GLY A C 1
ATOM 3971 O O . GLY A 1 509 ? 16.019 -7.546 -25.163 1.00 93.94 509 GLY A O 1
ATOM 3972 N N . ASN A 1 510 ? 16.615 -5.432 -24.736 1.00 96.06 510 ASN A N 1
ATOM 3973 C CA . ASN A 1 510 ? 15.904 -5.363 -23.463 1.00 96.06 510 ASN A CA 1
ATOM 3974 C C . ASN A 1 510 ? 14.389 -5.261 -23.658 1.00 96.06 510 ASN A C 1
ATOM 3976 O O . ASN A 1 510 ? 13.908 -4.377 -24.376 1.00 96.06 510 ASN A O 1
ATOM 3980 N N . ARG A 1 511 ? 13.647 -6.108 -22.941 1.00 97.19 511 ARG A N 1
ATOM 3981 C CA . ARG A 1 511 ? 12.181 -6.123 -22.929 1.00 97.19 511 ARG A CA 1
ATOM 3982 C C . ARG A 1 511 ? 11.636 -6.032 -21.508 1.00 97.19 511 ARG A C 1
ATOM 3984 O O . ARG A 1 511 ? 12.272 -6.497 -20.558 1.00 97.19 511 ARG A O 1
ATOM 3991 N N . LEU A 1 512 ? 10.469 -5.410 -21.382 1.00 97.12 512 LEU A N 1
ATOM 3992 C CA . LEU A 1 512 ? 9.716 -5.272 -20.142 1.00 97.12 512 LEU A CA 1
ATOM 3993 C C . LEU A 1 512 ? 8.829 -6.502 -19.934 1.00 97.12 512 LEU A C 1
ATOM 3995 O O . LEU A 1 512 ? 8.057 -6.862 -20.816 1.00 97.12 512 LEU A O 1
ATOM 3999 N N . PHE A 1 513 ? 8.916 -7.111 -18.761 1.00 97.62 513 PHE A N 1
ATOM 4000 C CA . PHE A 1 513 ? 8.152 -8.286 -18.360 1.00 97.62 513 PHE A CA 1
ATOM 4001 C C . PHE A 1 513 ? 7.382 -8.025 -17.066 1.00 97.62 513 PHE A C 1
ATOM 4003 O O . PHE A 1 513 ? 7.599 -7.027 -16.370 1.00 97.62 513 PHE A O 1
ATOM 4010 N N . TRP A 1 514 ? 6.515 -8.974 -16.727 1.00 97.06 514 TRP A N 1
ATOM 4011 C CA . TRP A 1 514 ? 5.706 -8.983 -15.517 1.00 97.06 514 TRP A CA 1
ATOM 4012 C C . TRP A 1 514 ? 6.041 -10.190 -14.672 1.00 97.06 514 TRP A C 1
ATOM 4014 O O . TRP A 1 514 ? 6.322 -11.270 -15.190 1.00 97.06 514 TRP A O 1
ATOM 4024 N N . GLY A 1 515 ? 6.020 -10.008 -13.360 1.00 97.06 515 GLY A N 1
ATOM 4025 C CA . GLY A 1 515 ? 6.341 -11.088 -12.449 1.00 97.06 515 GLY A CA 1
ATOM 4026 C C . GLY A 1 515 ? 5.879 -10.822 -11.035 1.00 97.06 515 GLY A C 1
ATOM 4027 O O . GLY A 1 515 ? 5.356 -9.753 -10.714 1.00 97.06 515 GLY A O 1
ATOM 4028 N N . THR A 1 516 ? 6.118 -11.799 -10.178 1.00 96.69 516 THR A N 1
ATOM 4029 C CA . THR A 1 516 ? 5.948 -11.666 -8.737 1.00 96.69 516 THR A CA 1
ATOM 4030 C C . THR A 1 516 ? 7.265 -11.907 -8.011 1.00 96.69 516 THR A C 1
ATOM 4032 O O . THR A 1 516 ? 8.138 -12.617 -8.507 1.00 96.69 516 THR A O 1
ATOM 4035 N N . ILE A 1 517 ? 7.417 -11.309 -6.831 1.00 95.94 517 ILE A N 1
ATOM 4036 C CA . ILE A 1 517 ? 8.458 -11.667 -5.862 1.00 95.94 517 ILE A CA 1
ATOM 4037 C C . ILE A 1 517 ? 7.759 -12.158 -4.605 1.00 95.94 517 ILE A C 1
ATOM 4039 O O . ILE A 1 517 ? 7.021 -11.384 -3.998 1.00 95.94 517 ILE A O 1
ATOM 4043 N N . ASP A 1 518 ? 8.015 -13.403 -4.208 1.00 92.69 518 ASP A N 1
ATOM 4044 C CA . ASP A 1 518 ? 7.724 -13.885 -2.858 1.00 92.69 518 ASP A CA 1
ATOM 4045 C C . ASP A 1 518 ? 8.925 -13.581 -1.965 1.00 92.69 518 ASP A C 1
ATOM 4047 O O . ASP A 1 518 ? 10.011 -14.115 -2.163 1.00 92.69 518 ASP A O 1
ATOM 4051 N N . TRP A 1 519 ? 8.767 -12.719 -0.974 1.00 90.69 519 TRP A N 1
ATOM 4052 C CA . TRP A 1 519 ? 9.873 -12.348 -0.095 1.00 90.69 519 TRP A CA 1
ATOM 4053 C C . TRP A 1 519 ? 10.204 -13.384 0.976 1.00 90.69 519 TRP A C 1
ATOM 4055 O O . TRP A 1 519 ? 11.217 -13.236 1.665 1.00 90.69 519 TRP A O 1
ATOM 4065 N N . ASP A 1 520 ? 9.391 -14.430 1.120 1.00 88.31 520 ASP A N 1
ATOM 4066 C CA . ASP A 1 520 ? 9.750 -15.589 1.933 1.00 88.31 520 ASP A CA 1
ATOM 4067 C C . ASP A 1 520 ? 10.796 -16.461 1.189 1.00 88.31 520 ASP A C 1
ATOM 4069 O O . ASP A 1 520 ? 11.594 -17.145 1.831 1.00 88.31 520 ASP A O 1
ATOM 4073 N N . ASN A 1 521 ? 10.872 -16.352 -0.147 1.00 90.94 521 ASN A N 1
ATOM 4074 C CA . ASN A 1 521 ? 11.927 -16.909 -1.002 1.00 90.94 521 ASN A CA 1
ATOM 4075 C C . ASN A 1 521 ? 12.252 -15.938 -2.164 1.00 90.94 521 ASN A C 1
ATOM 4077 O O . ASN A 1 521 ? 11.722 -16.125 -3.262 1.00 90.94 521 ASN A O 1
ATOM 4081 N N . PRO A 1 522 ? 13.077 -14.892 -1.939 1.00 93.12 522 PRO A N 1
ATOM 4082 C CA . PRO A 1 522 ? 13.211 -13.760 -2.861 1.00 93.12 522 PRO A CA 1
ATOM 4083 C C . PRO A 1 522 ? 13.767 -14.142 -4.242 1.00 93.12 522 PRO A C 1
ATOM 4085 O O . PRO A 1 522 ? 14.974 -14.177 -4.474 1.00 93.12 522 PRO A O 1
ATOM 4088 N N . MET A 1 523 ? 12.862 -14.386 -5.184 1.00 95.50 523 MET A N 1
ATOM 4089 C CA . MET A 1 523 ? 13.146 -14.576 -6.604 1.00 95.50 523 MET A CA 1
ATOM 4090 C C . MET A 1 523 ? 12.000 -14.037 -7.448 1.00 95.50 523 MET A C 1
ATOM 4092 O O . MET A 1 523 ? 10.854 -13.983 -6.998 1.00 95.50 523 MET A O 1
ATOM 4096 N N . VAL A 1 524 ? 12.309 -13.653 -8.683 1.00 97.56 524 VAL A N 1
ATOM 4097 C CA . VAL A 1 524 ? 11.296 -13.208 -9.639 1.00 97.56 524 VAL A CA 1
ATOM 4098 C C . VAL A 1 524 ? 10.676 -14.425 -10.319 1.00 97.56 524 VAL A C 1
ATOM 4100 O O . VAL A 1 524 ? 11.358 -15.188 -11.006 1.00 97.56 524 VAL A O 1
ATOM 4103 N N . THR A 1 525 ? 9.367 -14.584 -10.146 1.00 97.50 525 THR A N 1
ATOM 4104 C CA . THR A 1 525 ? 8.551 -15.569 -10.862 1.00 97.50 525 THR A CA 1
ATOM 4105 C C . THR A 1 525 ? 7.870 -14.877 -12.044 1.00 97.50 525 THR A C 1
ATOM 4107 O O . THR A 1 525 ? 7.063 -13.974 -11.812 1.00 97.50 525 THR A O 1
ATOM 4110 N N . PRO A 1 526 ? 8.186 -15.242 -13.300 1.00 97.69 526 PRO A N 1
ATOM 4111 C CA . PRO A 1 526 ? 7.546 -14.651 -14.472 1.00 97.69 526 PRO A CA 1
ATOM 4112 C C . PRO A 1 526 ? 6.041 -14.921 -14.512 1.00 97.69 526 PRO A C 1
ATOM 4114 O O . PRO A 1 526 ? 5.594 -16.021 -14.193 1.00 97.69 526 PRO A O 1
ATOM 4117 N N . ILE A 1 527 ? 5.279 -13.934 -14.973 1.00 97.88 527 ILE A N 1
ATOM 4118 C CA . ILE A 1 527 ? 3.875 -14.073 -15.359 1.00 97.88 527 ILE A CA 1
ATOM 4119 C C . ILE A 1 527 ? 3.850 -14.186 -16.881 1.00 97.88 527 ILE A C 1
ATOM 4121 O O . ILE A 1 527 ? 4.141 -13.210 -17.567 1.00 97.88 527 ILE A O 1
ATOM 4125 N N . ASN A 1 528 ? 3.511 -15.365 -17.407 1.00 97.19 528 ASN A N 1
ATOM 4126 C CA . ASN A 1 528 ? 3.619 -15.637 -18.847 1.00 97.19 528 ASN A CA 1
ATOM 4127 C C . ASN A 1 528 ? 2.271 -15.618 -19.577 1.00 97.19 528 ASN A C 1
ATOM 4129 O O . ASN A 1 528 ? 2.238 -15.719 -20.798 1.00 97.19 528 ASN A O 1
ATOM 4133 N N . ASN A 1 529 ? 1.162 -15.537 -18.847 1.00 97.88 529 ASN A N 1
ATOM 4134 C CA . ASN A 1 529 ? -0.183 -15.550 -19.409 1.00 97.88 529 ASN A CA 1
ATOM 4135 C C . ASN A 1 529 ? -1.184 -14.878 -18.454 1.00 97.88 529 ASN A C 1
ATOM 4137 O O . ASN A 1 529 ? -0.892 -14.573 -17.294 1.00 97.88 529 ASN A O 1
ATOM 4141 N N . SER A 1 530 ? -2.383 -14.648 -18.966 1.00 96.88 530 SER A N 1
ATOM 4142 C CA . SER A 1 530 ? -3.509 -14.019 -18.284 1.00 96.88 530 SER A CA 1
ATOM 4143 C C . SER A 1 530 ? -3.984 -14.781 -17.044 1.00 96.88 530 SER A C 1
ATOM 4145 O O . SER A 1 530 ? -4.418 -14.140 -16.086 1.00 96.88 530 SER A O 1
ATOM 4147 N N . GLN A 1 531 ? -3.872 -16.114 -17.010 1.00 96.38 531 GLN A N 1
ATOM 4148 C CA . GLN A 1 531 ? -4.237 -16.917 -15.834 1.00 96.38 531 GLN A CA 1
ATOM 4149 C C . GLN A 1 531 ? -3.250 -16.695 -14.682 1.00 96.38 531 GLN A C 1
ATOM 4151 O O . GLN A 1 531 ? -3.672 -16.471 -13.545 1.00 96.38 531 GLN A O 1
ATOM 4156 N N . ASP A 1 532 ? -1.949 -16.679 -14.980 1.00 96.31 532 ASP A N 1
ATOM 4157 C CA . ASP A 1 532 ? -0.894 -16.355 -14.014 1.00 96.31 532 ASP A CA 1
ATOM 4158 C C . ASP A 1 532 ? -1.059 -14.920 -13.493 1.00 96.31 532 ASP A C 1
ATOM 4160 O O . ASP A 1 532 ? -0.908 -14.664 -12.296 1.00 96.31 532 ASP A O 1
ATOM 4164 N N . LEU A 1 533 ? -1.428 -13.979 -14.372 1.00 95.50 533 LEU A N 1
ATOM 4165 C CA . LEU A 1 533 ? -1.694 -12.592 -13.989 1.00 95.50 533 LEU A CA 1
ATOM 4166 C C . LEU A 1 533 ? -2.910 -12.487 -13.059 1.00 95.50 533 LEU A C 1
ATOM 4168 O O . LEU A 1 533 ? -2.870 -11.757 -12.067 1.00 95.50 533 LEU A O 1
ATOM 4172 N N . GLU A 1 534 ? -3.980 -13.233 -13.335 1.00 93.12 534 GLU A N 1
ATOM 4173 C CA . GLU A 1 534 ? -5.150 -13.296 -12.459 1.00 93.12 534 GLU A CA 1
ATOM 4174 C C . GLU A 1 534 ? -4.815 -13.910 -11.094 1.00 93.12 534 GLU A C 1
ATOM 4176 O O . GLU A 1 534 ? -5.263 -13.402 -10.062 1.00 93.12 534 GLU A O 1
ATOM 4181 N N . ALA A 1 535 ? -3.992 -14.960 -11.060 1.00 91.44 535 ALA A N 1
ATOM 4182 C CA . ALA A 1 535 ? -3.499 -15.537 -9.813 1.00 91.44 535 ALA A CA 1
ATOM 4183 C C . ALA A 1 535 ? -2.655 -14.526 -9.020 1.00 91.44 535 ALA A C 1
ATOM 4185 O O . ALA A 1 535 ? -2.855 -14.367 -7.813 1.00 91.44 535 ALA A O 1
ATOM 4186 N N . ALA A 1 536 ? -1.771 -13.784 -9.692 1.00 92.19 536 ALA A N 1
ATOM 4187 C CA . ALA A 1 536 ? -0.981 -12.726 -9.071 1.00 92.19 536 ALA A CA 1
ATOM 4188 C C . ALA A 1 536 ? -1.864 -11.592 -8.525 1.00 92.19 536 ALA A C 1
ATOM 4190 O O . ALA A 1 536 ? -1.617 -11.103 -7.422 1.00 92.19 536 ALA A O 1
ATOM 4191 N N . PHE A 1 537 ? -2.930 -11.203 -9.236 1.00 90.88 537 PHE A N 1
ATOM 4192 C CA . PHE A 1 537 ? -3.902 -10.224 -8.738 1.00 90.88 537 PHE A CA 1
ATOM 4193 C C . PHE A 1 537 ? -4.574 -10.683 -7.453 1.00 90.88 537 PHE A C 1
ATOM 4195 O O . PHE A 1 537 ? -4.645 -9.895 -6.512 1.00 90.88 537 PHE A O 1
ATOM 4202 N N . LYS A 1 538 ? -5.004 -11.944 -7.377 1.00 87.00 538 LYS A N 1
ATOM 4203 C CA . LYS A 1 538 ? -5.574 -12.511 -6.146 1.00 87.00 538 LYS A CA 1
ATOM 4204 C C . LYS A 1 538 ? -4.576 -12.448 -4.988 1.00 87.00 538 LYS A C 1
ATOM 4206 O O . LYS A 1 538 ? -4.925 -12.011 -3.896 1.00 87.00 538 LYS A O 1
ATOM 4211 N N . GLN A 1 539 ? -3.306 -12.786 -5.234 1.00 85.31 539 GLN A N 1
ATOM 4212 C CA . GLN A 1 539 ? -2.254 -12.745 -4.205 1.00 85.31 539 GLN A CA 1
ATOM 4213 C C . GLN A 1 539 ? -2.007 -11.345 -3.623 1.00 85.31 539 GLN A C 1
ATOM 4215 O O . GLN A 1 539 ? -1.690 -11.223 -2.437 1.00 85.31 539 GLN A O 1
ATOM 4220 N N . VAL A 1 540 ? -2.142 -10.292 -4.436 1.00 86.25 540 VAL A N 1
ATOM 4221 C CA . VAL A 1 540 ? -2.003 -8.894 -3.986 1.00 86.25 540 VAL A CA 1
ATOM 4222 C C . VAL A 1 540 ? -3.341 -8.227 -3.645 1.00 86.25 540 VAL A C 1
ATOM 4224 O O . VAL A 1 540 ? -3.386 -7.015 -3.441 1.00 86.25 540 VAL A O 1
ATOM 4227 N N . GLY A 1 541 ? -4.430 -9.001 -3.591 1.00 83.12 541 GLY A N 1
ATOM 4228 C CA . GLY A 1 541 ? -5.748 -8.520 -3.180 1.00 83.12 541 GLY A CA 1
ATOM 4229 C C . GLY A 1 541 ? -6.519 -7.727 -4.226 1.00 83.12 541 GLY A C 1
ATOM 4230 O O . GLY A 1 541 ? -7.509 -7.081 -3.898 1.00 83.12 541 GLY A O 1
ATOM 4231 N N . LEU A 1 542 ? -6.066 -7.738 -5.477 1.00 86.12 542 LEU A N 1
ATOM 4232 C CA . LEU A 1 542 ? -6.710 -7.044 -6.584 1.00 86.12 542 LEU A CA 1
ATOM 4233 C C . LEU A 1 542 ? -7.886 -7.816 -7.185 1.00 86.12 542 LEU A C 1
ATOM 4235 O O . LEU A 1 542 ? -8.565 -7.217 -8.006 1.00 86.12 542 LEU A O 1
ATOM 4239 N N . ARG A 1 543 ? -8.130 -9.091 -6.856 1.00 80.38 543 ARG A N 1
ATOM 4240 C CA . ARG A 1 543 ? -9.273 -9.886 -7.347 1.00 80.38 543 ARG A CA 1
ATOM 4241 C C . ARG A 1 543 ? -9.682 -10.977 -6.373 1.00 80.38 543 ARG A C 1
ATOM 4243 O O . ARG A 1 543 ? -8.817 -11.374 -5.565 1.00 80.38 543 ARG A O 1
#

Solvent-accessible surface area (backbone atoms only — not comparable to full-atom values): 29396 Å² total; per-residue (Å²): 129,80,86,69,51,74,65,53,50,52,44,25,46,62,24,28,42,41,80,41,76,58,61,32,58,55,71,52,16,50,51,21,42,54,50,52,52,54,45,61,75,71,56,80,58,96,85,66,63,67,17,65,37,69,52,46,44,55,63,71,34,72,64,49,50,52,50,50,34,62,36,46,20,86,93,64,50,67,98,68,55,70,70,34,44,68,50,78,38,59,49,54,93,80,76,75,90,82,70,90,60,90,67,72,78,68,25,19,50,82,50,63,75,65,44,52,27,42,30,24,50,60,40,37,37,39,36,22,40,47,64,29,48,84,52,20,28,24,50,30,34,12,65,30,12,30,59,48,43,40,52,41,32,62,18,18,46,45,38,62,51,30,77,51,54,58,68,84,46,40,52,62,73,45,76,48,61,43,53,40,12,20,32,41,37,31,37,29,55,24,30,29,36,74,45,66,13,68,66,32,91,56,61,31,55,38,38,37,37,53,67,40,77,64,62,68,58,84,54,96,60,56,81,87,73,48,30,48,52,43,45,54,48,28,60,52,43,38,37,76,74,70,63,46,92,69,76,58,81,53,67,67,57,56,89,63,27,20,63,30,33,56,68,28,45,68,58,93,70,42,48,64,26,56,37,58,48,50,36,81,52,30,38,38,39,39,32,32,21,77,84,42,37,41,34,36,42,30,28,38,18,65,41,76,58,68,63,42,79,51,85,55,48,78,48,100,50,66,39,57,31,48,46,72,51,51,53,25,61,35,40,36,39,43,33,24,28,87,89,70,47,38,22,46,36,32,36,28,69,70,48,79,78,74,72,68,71,44,79,74,49,76,44,87,35,50,30,64,33,70,46,77,52,77,66,92,76,95,60,89,47,84,44,73,45,57,44,74,81,56,90,84,75,85,93,83,91,87,83,91,90,78,87,90,82,85,93,47,77,79,56,62,68,62,64,76,76,62,73,43,60,63,78,56,80,86,34,40,51,56,38,49,45,61,48,68,39,38,32,82,51,29,30,37,41,38,33,21,37,29,53,82,94,46,58,29,22,23,34,37,67,32,58,60,82,35,86,41,31,69,98,51,75,66,42,75,37,23,34,91,87,64,47,70,28,36,39,77,38,72,69,46,44,18,46,41,35,35,39,30,36,33,33,32,82,49,100,92,43,39,27,42,34,38,28,36,30,40,65,92,61,69,34,43,45,76,24,48,32,58,68,51,45,52,52,51,31,36,62,29,40,62,82

Nearest PDB structures (foldseek):
  5epa-assembly6_F  TM=6.366E-01  e=3.132E-08  Streptomyces nogalater
  7dt0-assembly3_D  TM=6.758E-01  e=4.412E-07  uncultured bacterium esnapd13
  7dt0-assembly4_G  TM=6.329E-01  e=4.412E-07  uncultured bacterium esnapd13
  4xca-assembly1_C  TM=5.852E-01  e=1.860E-07  Streptomyces hygroscopicus subsp. hygroscopicus
  4xca-assembly1_D  TM=5.743E-01  e=1.762E-07  Streptomyces hygroscopicus subsp. hygroscopicus